Protein AF-0000000085183379 (afdb_homodimer)

Radius of gyration: 26.28 Å; Cα contacts (8 Å, |Δi|>4): 1188; chains: 2; bounding box: 40×80×62 Å

Organism: NCBI:txid2984134

Solvent-accessible surface area (backbone atoms only — not comparable to full-atom values): 27977 Å² total; per-residue (Å²): 137,41,28,35,39,31,28,32,46,59,47,86,35,94,83,37,67,43,50,44,66,39,73,43,46,23,48,77,65,50,69,41,30,32,38,54,39,21,49,54,31,56,70,62,34,71,84,60,74,43,67,34,37,28,28,61,39,68,70,57,45,53,55,41,46,68,79,66,46,47,71,40,80,39,64,81,78,45,86,47,58,66,40,38,42,31,48,35,46,56,72,69,68,59,89,46,62,31,40,27,43,45,43,28,45,36,42,44,53,57,35,64,55,56,42,47,28,54,52,50,44,70,74,32,84,78,42,36,30,22,30,41,27,30,72,26,29,16,47,57,47,52,48,40,53,53,27,46,65,70,74,40,75,67,52,38,17,36,42,57,30,64,90,31,32,51,40,46,71,31,50,42,78,37,60,37,64,93,69,88,60,54,56,82,33,79,47,91,34,23,41,48,50,86,40,38,31,26,32,50,68,49,40,61,49,52,71,75,51,77,87,37,72,65,20,66,44,50,70,38,77,71,42,43,41,48,35,69,72,44,48,36,30,51,37,80,49,78,64,85,86,58,70,69,62,66,61,71,45,80,78,35,51,65,55,51,31,51,48,25,42,73,69,63,35,103,135,43,27,35,39,31,28,32,47,58,47,88,34,95,82,37,66,43,51,44,64,38,73,43,44,22,47,76,66,49,69,42,30,32,40,54,40,21,49,54,32,57,70,62,32,70,84,58,73,43,66,32,38,27,27,60,39,66,70,58,45,53,55,42,46,69,76,66,46,47,72,39,80,40,67,82,77,46,87,45,58,66,39,38,42,32,47,36,46,57,72,68,68,59,89,47,63,30,40,29,42,46,44,28,44,35,44,44,53,56,34,65,56,55,42,48,28,54,53,50,45,70,74,31,84,78,43,37,31,23,30,40,28,31,71,26,30,16,47,54,49,52,48,40,53,52,27,46,65,71,76,41,74,67,52,37,18,37,40,56,31,62,91,32,33,51,40,47,71,31,50,42,79,36,62,37,64,92,69,89,60,53,56,82,35,77,47,90,35,23,39,48,50,86,40,40,31,24,32,50,70,50,41,62,49,51,72,76,50,76,88,38,72,65,18,65,43,49,70,38,78,70,41,44,42,49,35,69,72,44,49,35,29,50,38,81,49,76,64,85,88,57,71,70,62,66,61,72,47,79,80,35,50,65,55,52,30,50,48,24,42,72,70,64,35,104

Foldseek 3Di:
DAEEEEEEDEQDDPFDGNQQQDWFAFLVRDTDGLQVLLQVQQVPAPPHDAYAYEYQDVVNVVRCVVVPHHYDYDDPPQPDQLSRQLRSCVRVVDAGQKYKYRYSQWSQDHNVQVVLQVVLCVVPVQAFKEFEKEFAALQLLVVQVVQVVVPHQPAKKWDADPQQWTDDIASHFDDDDPDHGDRGHTDPIIGTDPMMMGGSVSSNCLVVDDQDPVCVVRVHSCVSCVVVVGTYHYGYDDCVPADIDGDDHPVCSVVVNVSSNVVVHD/DAEEEEEEDEQDDPFDGNQQQDWFAFQVRDTDGLQVLLQVQQVPAPPHDAYAYEYQDVVNVVRCVVVPHHYDYDDPPQPDQLSRQLRSCVSVVDAGQKYKYRYSQWSQDHNVQVVLQVVLCVVPVQAFKEFEKEFAALQLLVVQVVQVVVPHQPAKKWDADPQQWTDDIASHFDDDDVDHGDRGHTDPIIGTDPMMMGGSVSSNCLVVDDQDPVCVVRVHSCVSCVVVVGTYHYGYDDCVPADIDGDDHPVCSVVVNVSSNVVVHD

InterPro domains:
  IPR003329 Acylneuraminate cytidylyltransferase [PF02348] (5-229)
  IPR004528 3-deoxy-D-manno-octulosonate cytidylyltransferase [cd02517] (2-259)
  IPR029044 Nucleotide-diphospho-sugar transferases [G3DSA:3.90.550.10] (1-261)
  IPR029044 Nucleotide-diphospho-sugar transferases [SSF53448] (3-260)

Secondary structure (DSSP, 8-state):
--EEEEEEE-S--SSSTTGGG-EEE-TTS-EEEHHHHHHHHHHT-TT-SEEEEEES-HHHHHHHHHTT-EEEE--TT--SHHHHHHHHHHHH-PPPSEEEEE-TT-TT--HHHHHHHHHHHHH-TT-SEEEEEEEEEHHHHHHHHHHHHTT-----EEEE-GGGBEEEEESS--S---S---TTSEEEEEEE-SEEEE-HHHHHHGGGSPPPHHHHHHT-TTHHHHHTT--EEEEE---TT-------STTHHHHHHHHHHHTT--/--EEEEEEE-S--SSSTTGGG-EEE-TTS-EEEHHHHHHHHHHT-TT-SEEEEEES-HHHHHHHHHTT-EEEE--TT--SHHHHHHHHHHHH----SEEEEE-TT-TT--HHHHHHHHHHHHH-TT-SEEEEEEEEEHHHHHHHHHHHHTT-----EEEE-GGGBEEEEESS--S---S---TTSEEEEEEE-SEEEE-HHHHHHGGGSPPPHHHHHHT-TTHHHHHTT--EEEEEE--TT-------STTHHHHHHHHHHHTT--

Sequence (532 aa):
MSVLIVIPARYASTRYPGKPLVALTGADGRARTLIQRSWEAAMQVSGVDRVVVSTDDDRIRSVAEGFGAEVVMTSEACRNGTERCAEAHEVLGVRYDIVVNLQGDAPLTPHWFVESLIAGLLADPEADIATPVLRCDGRALKGFIEDRRHGRVGGTTAVFGKGNRALYFSKEVIPFTGRQYSDDEPTPVFHHVGVYAYRPAALAAYPGWPTGPLEALEGLEQLRFLEQGRPVLCVEVEARGRHFWELNNPEDVPRIEAMLRHMNMNMSVLIVIPARYASTRYPGKPLVALTGADGRARTLIQRSWEAAMQVSGVDRVVVSTDDDRIRSVAEGFGAEVVMTSEACRNGTERCAEAHEVLGVRYDIVVNLQGDAPLTPHWFVESLIAGLLADPEADIATPVLRCDGRALKGFIEDRRHGRVGGTTAVFGKGNRALYFSKEVIPFTGRQYSDDEPTPVFHHVGVYAYRPAALAAYPGWPTGPLEALEGLEQLRFLEQGRPVLCVEVEARGRHFWELNNPEDVPRIEAMLRHMNMN

pLDDT: mean 96.38, std 3.48, range [75.69, 98.94]

Structure (mmCIF, N/CA/C/O backbone):
data_AF-0000000085183379-model_v1
#
loop_
_entity.id
_entity.type
_entity.pdbx_description
1 polymer '3-deoxy-manno-octulosonate cytidylyltransferase'
#
loop_
_atom_site.group_PDB
_atom_site.id
_atom_site.type_symbol
_atom_site.label_atom_id
_atom_site.label_alt_id
_atom_site.label_comp_id
_atom_site.label_asym_id
_atom_site.label_entity_id
_atom_site.label_seq_id
_atom_site.pdbx_PDB_ins_code
_atom_site.Cartn_x
_atom_site.Cartn_y
_atom_site.Cartn_z
_atom_site.occupancy
_atom_site.B_iso_or_equiv
_atom_site.auth_seq_id
_atom_site.auth_comp_id
_atom_site.auth_asym_id
_atom_site.auth_atom_id
_atom_site.pdbx_PDB_model_num
ATOM 1 N N . MET A 1 1 ? 9.852 -32.125 6.879 1 88.62 1 MET A N 1
ATOM 2 C CA . MET A 1 1 ? 8.945 -31.062 6.438 1 88.62 1 MET A CA 1
ATOM 3 C C . MET A 1 1 ? 8.117 -31.516 5.242 1 88.62 1 MET A C 1
ATOM 5 O O . MET A 1 1 ? 8.656 -32.094 4.293 1 88.62 1 MET A O 1
ATOM 9 N N . SER A 1 2 ? 6.824 -31.484 5.348 1 97.44 2 SER A N 1
ATOM 10 C CA . SER A 1 2 ? 5.957 -31.969 4.277 1 97.44 2 SER A CA 1
ATOM 11 C C . SER A 1 2 ? 5.332 -30.812 3.5 1 97.44 2 SER A C 1
ATOM 13 O O . SER A 1 2 ? 4.855 -29.844 4.094 1 97.44 2 SER A O 1
ATOM 15 N N . VAL A 1 3 ? 5.367 -30.969 2.168 1 98.62 3 VAL A N 1
ATOM 16 C CA . VAL A 1 3 ? 4.891 -29.891 1.308 1 98.62 3 VAL A CA 1
ATOM 17 C C . VAL A 1 3 ? 3.871 -30.438 0.309 1 98.62 3 VAL A C 1
ATOM 19 O O . VAL A 1 3 ? 4.105 -31.469 -0.321 1 98.62 3 VAL A O 1
ATOM 22 N N . LEU A 1 4 ? 2.723 -29.781 0.194 1 98.88 4 LEU A N 1
ATOM 23 C CA . LEU A 1 4 ? 1.688 -30.062 -0.796 1 98.88 4 LEU A CA 1
ATOM 24 C C . LEU A 1 4 ? 1.599 -28.922 -1.817 1 98.88 4 LEU A C 1
ATOM 26 O O . LEU A 1 4 ? 1.554 -27.75 -1.446 1 98.88 4 LEU A O 1
ATOM 30 N N . ILE A 1 5 ? 1.636 -29.219 -3.094 1 98.88 5 ILE A N 1
ATOM 31 C CA . ILE A 1 5 ? 1.282 -28.25 -4.121 1 98.88 5 ILE A CA 1
ATOM 32 C C . ILE A 1 5 ? -0.132 -28.531 -4.629 1 98.88 5 ILE A C 1
ATOM 34 O O . ILE A 1 5 ? -0.459 -29.656 -4.988 1 98.88 5 ILE A O 1
ATOM 38 N N . VAL A 1 6 ? -0.928 -27.562 -4.574 1 98.94 6 VAL A N 1
ATOM 39 C CA . VAL A 1 6 ? -2.268 -27.625 -5.152 1 98.94 6 VAL A CA 1
ATOM 40 C C . VAL A 1 6 ? -2.346 -26.703 -6.375 1 98.94 6 VAL A C 1
ATOM 42 O O . VAL A 1 6 ? -1.893 -25.562 -6.332 1 98.94 6 VAL A O 1
ATOM 45 N N . ILE A 1 7 ? -2.887 -27.219 -7.473 1 98.88 7 ILE A N 1
ATOM 46 C CA . ILE A 1 7 ? -3.145 -26.469 -8.695 1 98.88 7 ILE A CA 1
ATOM 47 C C . ILE A 1 7 ? -4.648 -26.312 -8.906 1 98.88 7 ILE A C 1
ATOM 49 O O . ILE A 1 7 ? -5.301 -27.203 -9.445 1 98.88 7 ILE A O 1
ATOM 53 N N . PRO A 1 8 ? -5.16 -25.156 -8.531 1 98.5 8 PRO A N 1
ATOM 54 C CA . PRO A 1 8 ? -6.609 -24.984 -8.664 1 98.5 8 PRO A CA 1
ATOM 55 C C . PRO A 1 8 ? -7.035 -24.688 -10.102 1 98.5 8 PRO A C 1
ATOM 57 O O . PRO A 1 8 ? -6.324 -24 -10.828 1 98.5 8 PRO A O 1
ATOM 60 N N . ALA A 1 9 ? -8.141 -25.281 -10.461 1 97.19 9 ALA A N 1
ATOM 61 C CA . ALA A 1 9 ? -8.711 -25.078 -11.789 1 97.19 9 ALA A CA 1
ATOM 62 C C . ALA A 1 9 ? -10.234 -25.094 -11.742 1 97.19 9 ALA A C 1
ATOM 64 O O . ALA A 1 9 ? -10.828 -25.906 -11.031 1 97.19 9 ALA A O 1
ATOM 65 N N . ARG A 1 10 ? -10.797 -24.234 -12.359 1 95.25 10 ARG A N 1
ATOM 66 C CA . ARG A 1 10 ? -12.25 -24.219 -12.477 1 95.25 10 ARG A CA 1
ATOM 67 C C . ARG A 1 10 ? -12.688 -24.047 -13.93 1 95.25 10 ARG A C 1
ATOM 69 O O . ARG A 1 10 ? -11.969 -23.438 -14.727 1 95.25 10 ARG A O 1
ATOM 76 N N . TYR A 1 11 ? -13.805 -24.562 -14.219 1 92.56 11 TYR A N 1
ATOM 77 C CA . TYR A 1 11 ? -14.289 -24.547 -15.594 1 92.56 11 TYR A CA 1
ATOM 78 C C . TYR A 1 11 ? -15.023 -23.25 -15.898 1 92.56 11 TYR A C 1
ATOM 80 O O . TYR A 1 11 ? -14.883 -22.688 -16.984 1 92.56 11 TYR A O 1
ATOM 88 N N . ALA A 1 12 ? -15.703 -22.797 -14.789 1 84 12 ALA A N 1
ATOM 89 C CA . ALA A 1 12 ? -16.562 -21.625 -14.961 1 84 12 ALA A CA 1
ATOM 90 C C . ALA A 1 12 ? -15.75 -20.328 -14.891 1 84 12 ALA A C 1
ATOM 92 O O . ALA A 1 12 ? -14.961 -20.141 -13.961 1 84 12 ALA A O 1
ATOM 93 N N . SER A 1 13 ? -15.398 -19.734 -16.125 1 79.81 13 SER A N 1
ATOM 94 C CA . SER A 1 13 ? -14.812 -18.406 -16.25 1 79.81 13 SER A CA 1
ATOM 95 C C . SER A 1 13 ? -15.578 -17.562 -17.25 1 79.81 13 SER A C 1
ATOM 97 O O . SER A 1 13 ? -15.789 -17.969 -18.391 1 79.81 13 SER A O 1
ATOM 99 N N . THR A 1 14 ? -16.062 -16.516 -16.719 1 78.19 14 THR A N 1
ATOM 100 C CA . THR A 1 14 ? -16.906 -15.688 -17.578 1 78.19 14 THR A CA 1
ATOM 101 C C . THR A 1 14 ? -16.156 -15.234 -18.812 1 78.19 14 THR A C 1
ATOM 103 O O . THR A 1 14 ? -16.672 -15.289 -19.922 1 78.19 14 THR A O 1
ATOM 106 N N . ARG A 1 15 ? -14.883 -14.914 -18.688 1 76.19 15 ARG A N 1
ATOM 107 C CA . ARG A 1 15 ? -14.117 -14.328 -19.781 1 76.19 15 ARG A CA 1
ATOM 108 C C . ARG A 1 15 ? -13.508 -15.414 -20.656 1 76.19 15 ARG A C 1
ATOM 110 O O . ARG A 1 15 ? -13.188 -15.172 -21.828 1 76.19 15 ARG A O 1
ATOM 117 N N . TYR A 1 16 ? -13.297 -16.578 -20.141 1 87.25 16 TYR A N 1
ATOM 118 C CA . TYR A 1 16 ? -12.586 -17.641 -20.844 1 87.25 16 TYR A CA 1
ATOM 119 C C . TYR A 1 16 ? -13.039 -19 -20.375 1 87.25 16 TYR A C 1
ATOM 121 O O . TYR A 1 16 ? -12.266 -19.75 -19.766 1 87.25 16 TYR A O 1
ATOM 129 N N . PRO A 1 17 ? -14.305 -19.375 -20.766 1 86.56 17 PRO A N 1
ATOM 130 C CA . PRO A 1 17 ? -14.797 -20.672 -20.312 1 86.56 17 PRO A CA 1
ATOM 131 C C . PRO A 1 17 ? -13.922 -21.844 -20.781 1 86.56 17 PRO A C 1
ATOM 133 O O . PRO A 1 17 ? -13.492 -21.875 -21.938 1 86.56 17 PRO A O 1
ATOM 136 N N . GLY A 1 18 ? -13.586 -22.719 -19.844 1 93.25 18 GLY A N 1
ATOM 137 C CA . GLY A 1 18 ? -12.766 -23.875 -20.156 1 93.25 18 GLY A CA 1
ATOM 138 C C . GLY A 1 18 ? -11.297 -23.547 -20.297 1 93.25 18 GLY A C 1
ATOM 139 O O . GLY A 1 18 ? -10.547 -24.312 -20.922 1 93.25 18 GLY A O 1
ATOM 140 N N . LYS A 1 19 ? -10.883 -22.453 -19.719 1 95.25 19 LYS A N 1
ATOM 141 C CA . LYS A 1 19 ? -9.523 -21.922 -19.812 1 95.25 19 LYS A CA 1
ATOM 142 C C . LYS A 1 19 ? -8.5 -23 -19.484 1 95.25 19 LYS A C 1
ATOM 144 O O . LYS A 1 19 ? -7.508 -23.172 -20.203 1 95.25 19 LYS A O 1
ATOM 149 N N . PRO A 1 20 ? -8.688 -23.844 -18.484 1 97.12 20 PRO A N 1
ATOM 150 C CA . PRO A 1 20 ? -7.684 -24.844 -18.125 1 97.12 20 PRO A CA 1
ATOM 151 C C . PRO A 1 20 ? -7.473 -25.891 -19.219 1 97.12 20 PRO A C 1
ATOM 153 O O . PRO A 1 20 ? -6.434 -26.547 -19.25 1 97.12 20 PRO A O 1
ATOM 156 N N . LEU A 1 21 ? -8.406 -25.984 -20.125 1 97.62 21 LEU A N 1
ATOM 157 C CA . LEU A 1 21 ? -8.367 -27.031 -21.125 1 97.62 21 LEU A CA 1
ATOM 158 C C . LEU A 1 21 ? -7.852 -26.5 -22.453 1 97.62 21 LEU A C 1
ATOM 160 O O . LEU A 1 21 ? -7.711 -27.25 -23.422 1 97.62 21 LEU A O 1
ATOM 164 N N . VAL A 1 22 ? -7.547 -25.234 -22.484 1 96.5 22 VAL A N 1
ATOM 165 C CA . VAL A 1 22 ? -7.027 -24.609 -23.688 1 96.5 22 VAL A CA 1
ATOM 166 C C . VAL A 1 22 ? -5.676 -25.234 -24.047 1 96.5 22 VAL A C 1
ATOM 168 O O . VAL A 1 22 ? -4.84 -25.453 -23.172 1 96.5 22 VAL A O 1
ATOM 171 N N . ALA A 1 23 ? -5.551 -25.453 -25.312 1 96.69 23 ALA A N 1
ATOM 172 C CA . ALA A 1 23 ? -4.312 -26.062 -25.797 1 96.69 23 ALA A CA 1
ATOM 173 C C . ALA A 1 23 ? -3.246 -25 -26.062 1 96.69 23 ALA A C 1
ATOM 175 O O . ALA A 1 23 ? -3.529 -23.953 -26.656 1 96.69 23 ALA A O 1
ATOM 176 N N . LEU A 1 24 ? -2.062 -25.266 -25.547 1 97.5 24 LEU A N 1
ATOM 177 C CA . LEU A 1 24 ? -0.88 -24.453 -25.797 1 97.5 24 LEU A CA 1
ATOM 178 C C . LEU A 1 24 ? 0.206 -25.266 -26.5 1 97.5 24 LEU A C 1
ATOM 180 O O . LEU A 1 24 ? 0.624 -26.297 -26 1 97.5 24 LEU A O 1
ATOM 184 N N . THR A 1 25 ? 0.721 -24.688 -27.578 1 97.31 25 THR A N 1
ATOM 185 C CA . THR A 1 25 ? 1.744 -25.406 -28.328 1 97.31 25 THR A CA 1
ATOM 186 C C . THR A 1 25 ? 3.137 -25.078 -27.797 1 97.31 25 THR A C 1
ATOM 188 O O . THR A 1 25 ? 3.49 -23.906 -27.641 1 97.31 25 THR A O 1
ATOM 191 N N . GLY A 1 26 ? 3.914 -26.156 -27.562 1 96.12 26 GLY A N 1
ATOM 192 C CA . GLY A 1 26 ? 5.266 -25.984 -27.062 1 96.12 26 GLY A CA 1
ATOM 193 C C . GLY A 1 26 ? 6.301 -25.844 -28.156 1 96.12 26 GLY A C 1
ATOM 194 O O . GLY A 1 26 ? 5.953 -25.719 -29.328 1 96.12 26 GLY A O 1
ATOM 195 N N . ALA A 1 27 ? 7.539 -25.75 -27.719 1 94.75 27 ALA A N 1
ATOM 196 C CA . ALA A 1 27 ? 8.656 -25.578 -28.656 1 94.75 27 ALA A CA 1
ATOM 197 C C . ALA A 1 27 ? 8.773 -26.781 -29.594 1 94.75 27 ALA A C 1
ATOM 199 O O . ALA A 1 27 ? 9.242 -26.641 -30.719 1 94.75 27 ALA A O 1
ATOM 200 N N . ASP A 1 28 ? 8.312 -27.906 -29.156 1 95.12 28 ASP A N 1
ATOM 201 C CA . ASP A 1 28 ? 8.414 -29.125 -29.953 1 95.12 28 ASP A CA 1
ATOM 202 C C . ASP A 1 28 ? 7.227 -29.25 -30.906 1 95.12 28 ASP A C 1
ATOM 204 O O . ASP A 1 28 ? 7.105 -30.25 -31.625 1 95.12 28 ASP A O 1
ATOM 208 N N . GLY A 1 29 ? 6.309 -28.328 -30.781 1 95.31 29 GLY A N 1
ATOM 209 C CA . GLY A 1 29 ? 5.16 -28.344 -31.688 1 95.31 29 GLY A CA 1
ATOM 210 C C . GLY A 1 29 ? 3.98 -29.125 -31.125 1 95.31 29 GLY A C 1
ATOM 211 O O . GLY A 1 29 ? 2.918 -29.172 -31.75 1 95.31 29 GLY A O 1
ATOM 212 N N . ARG A 1 30 ? 4.164 -29.703 -30.047 1 97 30 ARG A N 1
ATOM 213 C CA . ARG A 1 30 ? 3.084 -30.484 -29.453 1 97 30 ARG A CA 1
ATOM 214 C C . ARG A 1 30 ? 2.182 -29.594 -28.594 1 97 30 ARG A C 1
ATOM 216 O O . ARG A 1 30 ? 2.662 -28.719 -27.891 1 97 30 ARG A O 1
ATOM 223 N N . ALA A 1 31 ? 0.951 -29.906 -28.703 1 97 31 ALA A N 1
ATOM 224 C CA . ALA A 1 31 ? -0.047 -29.188 -27.922 1 97 31 ALA A CA 1
ATOM 225 C C . ALA A 1 31 ? -0.319 -29.906 -26.594 1 97 31 ALA A C 1
ATOM 227 O O . ALA A 1 31 ? -0.413 -31.125 -26.562 1 97 31 ALA A O 1
ATOM 228 N N . ARG A 1 32 ? -0.312 -29.219 -25.562 1 97.75 32 ARG A N 1
ATOM 229 C CA . ARG A 1 32 ? -0.723 -29.641 -24.234 1 97.75 32 ARG A CA 1
ATOM 230 C C . ARG A 1 32 ? -1.671 -28.625 -23.594 1 97.75 32 ARG A C 1
ATOM 232 O O . ARG A 1 32 ? -1.58 -27.438 -23.875 1 97.75 32 ARG A O 1
ATOM 239 N N . THR A 1 33 ? -2.541 -29.109 -22.781 1 98.19 33 THR A N 1
ATOM 240 C CA . THR A 1 33 ? -3.498 -28.203 -22.156 1 98.19 33 THR A CA 1
ATOM 241 C C . THR A 1 33 ? -2.801 -27.297 -21.156 1 98.19 33 THR A C 1
ATOM 243 O O . THR A 1 33 ? -1.729 -27.625 -20.641 1 98.19 33 THR A O 1
ATOM 246 N N . LEU A 1 34 ? -3.436 -26.172 -20.891 1 98 34 LEU A N 1
ATOM 247 C CA . LEU A 1 34 ? -2.934 -25.234 -19.906 1 98 34 LEU A CA 1
ATOM 248 C C . LEU A 1 34 ? -2.727 -25.922 -18.562 1 98 34 LEU A C 1
ATOM 250 O O . LEU A 1 34 ? -1.677 -25.766 -17.922 1 98 34 LEU A O 1
ATOM 254 N N . ILE A 1 35 ? -3.678 -26.719 -18.109 1 98.19 35 ILE A N 1
ATOM 255 C CA . ILE A 1 35 ? -3.621 -27.375 -16.812 1 98.19 35 ILE A CA 1
ATOM 256 C C . ILE A 1 35 ? -2.49 -28.406 -16.812 1 98.19 35 ILE A C 1
ATOM 258 O O . ILE A 1 35 ? -1.817 -28.594 -15.789 1 98.19 35 ILE A O 1
ATOM 262 N N . GLN A 1 36 ? -2.264 -29.078 -17.875 1 98.38 36 GLN A N 1
ATOM 263 C CA . GLN A 1 36 ? -1.157 -30.031 -17.969 1 98.38 36 GLN A CA 1
ATOM 264 C C . GLN A 1 36 ? 0.187 -29.312 -17.812 1 98.38 36 GLN A C 1
ATOM 266 O O . GLN A 1 36 ? 1.071 -29.797 -17.109 1 98.38 36 GLN A O 1
ATOM 271 N N . ARG A 1 37 ? 0.313 -28.234 -18.453 1 97.56 37 ARG A N 1
ATOM 272 C CA . ARG A 1 37 ? 1.568 -27.5 -18.391 1 97.56 37 ARG A CA 1
ATOM 273 C C . ARG A 1 37 ? 1.812 -26.969 -16.984 1 97.56 37 ARG A C 1
ATOM 275 O O . ARG A 1 37 ? 2.949 -26.969 -16.5 1 97.56 37 ARG A O 1
ATOM 282 N N . SER A 1 38 ? 0.792 -26.5 -16.344 1 97.75 38 SER A N 1
ATOM 283 C CA . SER A 1 38 ? 0.928 -26.062 -14.961 1 97.75 38 SER A CA 1
ATOM 284 C C . SER A 1 38 ? 1.321 -27.234 -14.055 1 97.75 38 SER A C 1
ATOM 286 O O . SER A 1 38 ? 2.141 -27.062 -13.148 1 97.75 38 SER A O 1
ATOM 288 N N . TRP A 1 39 ? 0.79 -28.375 -14.305 1 98.31 39 TRP A N 1
ATOM 289 C CA . TRP A 1 39 ? 1.139 -29.578 -13.555 1 98.31 39 TRP A CA 1
ATOM 290 C C . TRP A 1 39 ? 2.6 -29.953 -13.789 1 98.31 39 TRP A C 1
ATOM 292 O O . TRP A 1 39 ? 3.318 -30.281 -12.836 1 98.31 39 TRP A O 1
ATOM 302 N N . GLU A 1 40 ? 3.002 -29.891 -15.008 1 97.19 40 GLU A N 1
ATOM 303 C CA . GLU A 1 40 ? 4.391 -30.203 -15.336 1 97.19 40 GLU A CA 1
ATOM 304 C C . GLU A 1 40 ? 5.348 -29.234 -14.641 1 97.19 40 GLU A C 1
ATOM 306 O O . GLU A 1 40 ? 6.418 -29.641 -14.172 1 97.19 40 GLU A O 1
ATOM 311 N N . ALA A 1 41 ? 4.945 -27.969 -14.609 1 96.38 41 ALA A N 1
ATOM 312 C CA . ALA A 1 41 ? 5.734 -26.984 -13.875 1 96.38 41 ALA A CA 1
ATOM 313 C C . ALA A 1 41 ? 5.828 -27.359 -12.398 1 96.38 41 ALA A C 1
ATOM 315 O O . ALA A 1 41 ? 6.91 -27.297 -11.805 1 96.38 41 ALA A O 1
ATOM 316 N N . ALA A 1 42 ? 4.766 -27.797 -11.805 1 98.25 42 ALA A N 1
ATOM 317 C CA . ALA A 1 42 ? 4.727 -28.188 -10.398 1 98.25 42 ALA A CA 1
ATOM 318 C C . ALA A 1 42 ? 5.641 -29.391 -10.141 1 98.25 42 ALA A C 1
ATOM 320 O O . ALA A 1 42 ? 6.316 -29.453 -9.109 1 98.25 42 ALA A O 1
ATOM 321 N N . MET A 1 43 ? 5.672 -30.25 -11.07 1 98.06 43 MET A N 1
ATOM 322 C CA . MET A 1 43 ? 6.418 -31.484 -10.922 1 98.06 43 MET A CA 1
ATOM 323 C C . MET A 1 43 ? 7.922 -31.234 -10.953 1 98.06 43 MET A C 1
ATOM 325 O O . MET A 1 43 ? 8.719 -32.094 -10.57 1 98.06 43 MET A O 1
ATOM 329 N N . GLN A 1 44 ? 8.289 -30.062 -11.406 1 97.38 44 GLN A N 1
ATOM 330 C CA . GLN A 1 44 ? 9.703 -29.703 -11.469 1 97.38 44 GLN A CA 1
ATOM 331 C C . GLN A 1 44 ? 10.195 -29.172 -10.125 1 97.38 44 GLN A C 1
ATOM 333 O O . GLN A 1 44 ? 11.398 -29.031 -9.914 1 97.38 44 GLN A O 1
ATOM 338 N N . VAL A 1 45 ? 9.312 -28.891 -9.211 1 98.25 45 VAL A N 1
ATOM 339 C CA . VAL A 1 45 ? 9.688 -28.297 -7.934 1 98.25 45 VAL A CA 1
ATOM 340 C C . VAL A 1 45 ? 10.289 -29.359 -7.023 1 98.25 45 VAL A C 1
ATOM 342 O O . VAL A 1 45 ? 9.711 -30.422 -6.828 1 98.25 45 VAL A O 1
ATOM 345 N N . SER A 1 46 ? 11.414 -29.062 -6.465 1 97.69 46 SER A N 1
ATOM 346 C CA . SER A 1 46 ? 12.062 -29.984 -5.543 1 97.69 46 SER A CA 1
ATOM 347 C C . SER A 1 46 ? 11.5 -29.844 -4.133 1 97.69 46 SER A C 1
ATOM 349 O O . SER A 1 46 ? 11.047 -28.766 -3.744 1 97.69 46 SER A O 1
ATOM 351 N N . GLY A 1 47 ? 11.531 -30.906 -3.412 1 95.12 47 GLY A N 1
ATOM 352 C CA . GLY A 1 47 ? 11.156 -30.859 -2.008 1 95.12 47 GLY A CA 1
ATOM 353 C C . GLY A 1 47 ? 9.656 -30.891 -1.783 1 95.12 47 GLY A C 1
ATOM 354 O O . GLY A 1 47 ? 9.164 -30.359 -0.782 1 95.12 47 GLY A O 1
ATOM 355 N N . VAL A 1 48 ? 8.961 -31.422 -2.725 1 97.75 48 VAL A N 1
ATOM 356 C CA . VAL A 1 48 ? 7.504 -31.484 -2.65 1 97.75 48 VAL A CA 1
ATOM 357 C C . VAL A 1 48 ? 7.059 -32.938 -2.428 1 97.75 48 VAL A C 1
ATOM 359 O O . VAL A 1 48 ? 7.578 -33.844 -3.062 1 97.75 48 VAL A O 1
ATOM 362 N N . ASP A 1 49 ? 6.141 -33.125 -1.538 1 98.38 49 ASP A N 1
ATOM 363 C CA . ASP A 1 49 ? 5.703 -34.469 -1.163 1 98.38 49 ASP A CA 1
ATOM 364 C C . ASP A 1 49 ? 4.535 -34.938 -2.035 1 98.38 49 ASP A C 1
ATOM 366 O O . ASP A 1 49 ? 4.359 -36.125 -2.266 1 98.38 49 ASP A O 1
ATOM 370 N N . ARG A 1 50 ? 3.766 -34 -2.449 1 98.62 50 ARG A N 1
ATOM 371 C CA . ARG A 1 50 ? 2.555 -34.344 -3.189 1 98.62 50 ARG A CA 1
ATOM 372 C C . ARG A 1 50 ? 2.104 -33.156 -4.066 1 98.62 50 ARG A C 1
ATOM 374 O O . ARG A 1 50 ? 2.209 -32 -3.672 1 98.62 50 ARG A O 1
ATOM 381 N N . VAL A 1 51 ? 1.625 -33.469 -5.281 1 98.81 51 VAL A N 1
ATOM 382 C CA . VAL A 1 51 ? 1.045 -32.469 -6.199 1 98.81 51 VAL A CA 1
ATOM 383 C C . VAL A 1 51 ? -0.362 -32.906 -6.598 1 98.81 51 VAL A C 1
ATOM 385 O O . VAL A 1 51 ? -0.57 -34.062 -7.004 1 98.81 51 VAL A O 1
ATOM 388 N N . VAL A 1 52 ? -1.307 -32 -6.461 1 98.88 52 VAL A N 1
ATOM 389 C CA . VAL A 1 52 ? -2.664 -32.375 -6.859 1 98.88 52 VAL A CA 1
ATOM 390 C C . VAL A 1 52 ? -3.285 -31.234 -7.668 1 98.88 52 VAL A C 1
ATOM 392 O O . VAL A 1 52 ? -2.951 -30.062 -7.465 1 98.88 52 VAL A O 1
ATOM 395 N N . VAL A 1 53 ? -4.148 -31.578 -8.617 1 98.88 53 VAL A N 1
ATOM 396 C CA . VAL A 1 53 ? -5.051 -30.625 -9.273 1 98.88 53 VAL A CA 1
ATOM 397 C C . VAL A 1 53 ? -6.383 -30.578 -8.523 1 98.88 53 VAL A C 1
ATOM 399 O O . VAL A 1 53 ? -6.965 -31.625 -8.211 1 98.88 53 VAL A O 1
ATOM 402 N N . SER A 1 54 ? -6.84 -29.422 -8.164 1 98.88 54 SER A N 1
ATOM 403 C CA . SER A 1 54 ? -8.148 -29.297 -7.543 1 98.88 54 SER A CA 1
ATOM 404 C C . SER A 1 54 ? -9.148 -28.641 -8.492 1 98.88 54 SER A C 1
ATOM 406 O O . SER A 1 54 ? -8.852 -27.625 -9.117 1 98.88 54 SER A O 1
ATOM 408 N N . THR A 1 55 ? -10.359 -29.219 -8.602 1 98.56 55 THR A N 1
ATOM 409 C CA . THR A 1 55 ? -11.344 -28.719 -9.555 1 98.56 55 THR A CA 1
ATOM 410 C C . THR A 1 55 ? -12.758 -29.109 -9.125 1 98.56 55 THR A C 1
ATOM 412 O O . THR A 1 55 ? -12.938 -29.906 -8.219 1 98.56 55 THR A O 1
ATOM 415 N N . ASP A 1 56 ? -13.711 -28.422 -9.688 1 97.75 56 ASP A N 1
ATOM 416 C CA . ASP A 1 56 ? -15.117 -28.734 -9.469 1 97.75 56 ASP A CA 1
ATOM 417 C C . ASP A 1 56 ? -15.727 -29.375 -10.711 1 97.75 56 ASP A C 1
ATOM 419 O O . ASP A 1 56 ? -16.938 -29.594 -10.773 1 97.75 56 ASP A O 1
ATOM 423 N N . ASP A 1 57 ? -14.945 -29.672 -11.664 1 98.06 57 ASP A N 1
ATOM 424 C CA . ASP A 1 57 ? -15.484 -30.016 -12.977 1 98.06 57 ASP A CA 1
ATOM 425 C C . ASP A 1 57 ? -14.938 -31.359 -13.461 1 98.06 57 ASP A C 1
ATOM 427 O O . ASP A 1 57 ? -13.719 -31.562 -13.5 1 98.06 57 ASP A O 1
ATOM 431 N N . ASP A 1 58 ? -15.797 -32.156 -14.016 1 98.06 58 ASP A N 1
ATOM 432 C CA . ASP A 1 58 ? -15.43 -33.531 -14.422 1 98.06 58 ASP A CA 1
ATOM 433 C C . ASP A 1 58 ? -14.602 -33.5 -15.703 1 98.06 58 ASP A C 1
ATOM 435 O O . ASP A 1 58 ? -13.766 -34.375 -15.914 1 98.06 58 ASP A O 1
ATOM 439 N N . ARG A 1 59 ? -14.844 -32.531 -16.547 1 97.94 59 ARG A N 1
ATOM 440 C CA . ARG A 1 59 ? -14.055 -32.469 -17.781 1 97.94 59 ARG A CA 1
ATOM 441 C C . ARG A 1 59 ? -12.586 -32.188 -17.469 1 97.94 59 ARG A C 1
ATOM 443 O O . ARG A 1 59 ? -11.703 -32.812 -18.062 1 97.94 59 ARG A O 1
ATOM 450 N N . ILE A 1 60 ? -12.344 -31.344 -16.516 1 98.19 60 ILE A N 1
ATOM 451 C CA . ILE A 1 60 ? -10.977 -31.047 -16.094 1 98.19 60 ILE A CA 1
ATOM 452 C C . ILE A 1 60 ? -10.375 -32.25 -15.391 1 98.19 60 ILE A C 1
ATOM 454 O O . ILE A 1 60 ? -9.219 -32.625 -15.641 1 98.19 60 ILE A O 1
ATOM 458 N N . ARG A 1 61 ? -11.156 -32.875 -14.523 1 98.62 61 ARG A N 1
ATOM 459 C CA . ARG A 1 61 ? -10.703 -34.094 -13.844 1 98.62 61 ARG A CA 1
ATOM 460 C C . ARG A 1 61 ? -10.242 -35.156 -14.844 1 98.62 61 ARG A C 1
ATOM 462 O O . ARG A 1 61 ? -9.141 -35.688 -14.727 1 98.62 61 ARG A O 1
ATOM 469 N N . SER A 1 62 ? -11.062 -35.375 -15.82 1 98.69 62 SER A N 1
ATOM 470 C CA . SER A 1 62 ? -10.773 -36.406 -16.812 1 98.69 62 SER A CA 1
ATOM 471 C C . SER A 1 62 ? -9.469 -36.094 -17.547 1 98.69 62 SER A C 1
ATOM 473 O O . SER A 1 62 ? -8.617 -37 -17.688 1 98.69 62 SER A O 1
ATOM 475 N N . VAL A 1 63 ? -9.328 -34.906 -17.984 1 98.38 63 VAL A N 1
ATOM 476 C CA . VAL A 1 63 ? -8.133 -34.5 -18.703 1 98.38 63 VAL A CA 1
ATOM 477 C C . VAL A 1 63 ? -6.914 -34.594 -17.781 1 98.38 63 VAL A C 1
ATOM 479 O O . VAL A 1 63 ? -5.875 -35.125 -18.188 1 98.38 63 VAL A O 1
ATOM 482 N N . ALA A 1 64 ? -6.992 -34.125 -16.578 1 98.75 64 ALA A N 1
ATOM 483 C CA . ALA A 1 64 ? -5.875 -34.125 -15.633 1 98.75 64 ALA A CA 1
ATOM 484 C C . ALA A 1 64 ? -5.441 -35.531 -15.297 1 98.75 64 ALA A C 1
ATOM 486 O O . ALA A 1 64 ? -4.25 -35.875 -15.328 1 98.75 64 ALA A O 1
ATOM 487 N N . GLU A 1 65 ? -6.406 -36.375 -14.992 1 98.75 65 GLU A N 1
ATOM 488 C CA . GLU A 1 65 ? -6.082 -37.781 -14.719 1 98.75 65 GLU A CA 1
ATOM 489 C C . GLU A 1 65 ? -5.457 -38.438 -15.938 1 98.75 65 GLU A C 1
ATOM 491 O O . GLU A 1 65 ? -4.621 -39.344 -15.797 1 98.75 65 GLU A O 1
ATOM 496 N N . GLY A 1 66 ? -5.836 -37.969 -17.062 1 98.62 66 GLY A N 1
ATOM 497 C CA . GLY A 1 66 ? -5.332 -38.531 -18.312 1 98.62 66 GLY A CA 1
ATOM 498 C C . GLY A 1 66 ? -3.83 -38.375 -18.469 1 98.62 66 GLY A C 1
ATOM 499 O O . GLY A 1 66 ? -3.176 -39.188 -19.109 1 98.62 66 GLY A O 1
ATOM 500 N N . PHE A 1 67 ? -3.297 -37.281 -17.969 1 97.75 67 PHE A N 1
ATOM 501 C CA . PHE A 1 67 ? -1.855 -37.094 -18.094 1 97.75 67 PHE A CA 1
ATOM 502 C C . PHE A 1 67 ? -1.155 -37.5 -16.781 1 97.75 67 PHE A C 1
ATOM 504 O O . PHE A 1 67 ? 0.021 -37.156 -16.594 1 97.75 67 PHE A O 1
ATOM 511 N N . GLY A 1 68 ? -1.896 -38.062 -15.805 1 98.38 68 GLY A N 1
ATOM 512 C CA . GLY A 1 68 ? -1.267 -38.688 -14.656 1 98.38 68 GLY A CA 1
ATOM 513 C C . GLY A 1 68 ? -1.379 -37.844 -13.391 1 98.38 68 GLY A C 1
ATOM 514 O O . GLY A 1 68 ? -0.827 -38.219 -12.352 1 98.38 68 GLY A O 1
ATOM 515 N N . ALA A 1 69 ? -2.08 -36.812 -13.406 1 98.75 69 ALA A N 1
ATOM 516 C CA . ALA A 1 69 ? -2.207 -35.969 -12.219 1 98.75 69 ALA A CA 1
ATOM 517 C C . ALA A 1 69 ? -3.193 -36.562 -11.227 1 98.75 69 ALA A C 1
ATOM 519 O O . ALA A 1 69 ? -4.184 -37.188 -11.617 1 98.75 69 ALA A O 1
ATOM 520 N N . GLU A 1 70 ? -2.836 -36.469 -9.977 1 98.81 70 GLU A N 1
ATOM 521 C CA . GLU A 1 70 ? -3.842 -36.719 -8.945 1 98.81 70 GLU A CA 1
ATOM 522 C C . GLU A 1 70 ? -4.824 -35.562 -8.859 1 98.81 70 GLU A C 1
ATOM 524 O O . GLU A 1 70 ? -4.426 -34.375 -8.922 1 98.81 70 GLU A O 1
ATOM 529 N N . VAL A 1 71 ? -6.16 -35.906 -8.766 1 98.88 71 VAL A N 1
ATOM 530 C CA . VAL A 1 71 ? -7.18 -34.844 -8.766 1 98.88 71 VAL A CA 1
ATOM 531 C C . VAL A 1 71 ? -7.973 -34.906 -7.465 1 98.88 71 VAL A C 1
ATOM 533 O O . VAL A 1 71 ? -8.297 -35.969 -6.973 1 98.88 71 VAL A O 1
ATOM 536 N N . VAL A 1 72 ? -8.18 -33.812 -6.863 1 98.81 72 VAL A N 1
ATOM 537 C CA . VAL A 1 72 ? -9.086 -33.625 -5.727 1 98.81 72 VAL A CA 1
ATOM 538 C C . VAL A 1 72 ? -10.297 -32.781 -6.152 1 98.81 72 VAL A C 1
ATOM 540 O O . VAL A 1 72 ? -10.148 -31.641 -6.582 1 98.81 72 VAL A O 1
ATOM 543 N N . MET A 1 73 ? -11.461 -33.375 -6.047 1 98.75 73 MET A N 1
ATOM 544 C CA . MET A 1 73 ? -12.672 -32.625 -6.363 1 98.75 73 MET A CA 1
ATOM 545 C C . MET A 1 73 ? -13.031 -31.672 -5.234 1 98.75 73 MET A C 1
ATOM 547 O O . MET A 1 73 ? -12.93 -32.031 -4.059 1 98.75 73 MET A O 1
ATOM 551 N N . THR A 1 74 ? -13.367 -30.453 -5.598 1 98.5 74 THR A N 1
ATOM 552 C CA . THR A 1 74 ? -13.75 -29.406 -4.645 1 98.5 74 THR A CA 1
ATOM 553 C C . THR A 1 74 ? -15.055 -28.75 -5.059 1 98.5 74 THR A C 1
ATOM 555 O O . THR A 1 74 ? -15.562 -29 -6.156 1 98.5 74 THR A O 1
ATOM 558 N N . SER A 1 75 ? -15.539 -27.922 -4.176 1 97.44 75 SER A N 1
ATOM 559 C CA . SER A 1 75 ? -16.859 -27.328 -4.328 1 97.44 75 SER A CA 1
ATOM 560 C C . SER A 1 75 ? -16.859 -26.219 -5.367 1 97.44 75 SER A C 1
ATOM 562 O O . SER A 1 75 ? -15.867 -25.484 -5.5 1 97.44 75 SER A O 1
ATOM 564 N N . GLU A 1 76 ? -17.969 -26.062 -6.086 1 95.81 76 GLU A N 1
ATOM 565 C CA . GLU A 1 76 ? -18.172 -24.922 -6.988 1 95.81 76 GLU A CA 1
ATOM 566 C C . GLU A 1 76 ? -18.281 -23.609 -6.215 1 95.81 76 GLU A C 1
ATOM 568 O O . GLU A 1 76 ? -18.188 -22.531 -6.801 1 95.81 76 GLU A O 1
ATOM 573 N N . ALA A 1 77 ? -18.406 -23.75 -4.945 1 95.62 77 ALA A N 1
ATOM 574 C CA . ALA A 1 77 ? -18.641 -22.578 -4.109 1 95.62 77 ALA A CA 1
ATOM 575 C C . ALA A 1 77 ? -17.344 -21.828 -3.83 1 95.62 77 ALA A C 1
ATOM 577 O O . ALA A 1 77 ? -17.359 -20.688 -3.357 1 95.62 77 ALA A O 1
ATOM 578 N N . CYS A 1 78 ? -16.172 -22.5 -4.094 1 96.69 78 CYS A N 1
ATOM 579 C CA . CYS A 1 78 ? -14.891 -21.812 -3.879 1 96.69 78 CYS A CA 1
ATOM 580 C C . CYS A 1 78 ? -14.812 -20.531 -4.715 1 96.69 78 CYS A C 1
ATOM 582 O O . CYS A 1 78 ? -14.914 -20.594 -5.941 1 96.69 78 CYS A O 1
ATOM 584 N N . ARG A 1 79 ? -14.586 -19.422 -4.109 1 94.69 79 ARG A N 1
ATOM 585 C CA . ARG A 1 79 ? -14.656 -18.125 -4.766 1 94.69 79 ARG A CA 1
ATOM 586 C C . ARG A 1 79 ? -13.383 -17.828 -5.547 1 94.69 79 ARG A C 1
ATOM 588 O O . ARG A 1 79 ? -13.383 -17 -6.453 1 94.69 79 ARG A O 1
ATOM 595 N N . ASN A 1 80 ? -12.273 -18.438 -5.18 1 95.88 80 ASN A N 1
ATOM 596 C CA . ASN A 1 80 ? -10.984 -18.234 -5.844 1 95.88 80 ASN A CA 1
ATOM 597 C C . ASN A 1 80 ? -10.039 -19.406 -5.598 1 95.88 80 ASN A C 1
ATOM 599 O O . ASN A 1 80 ? -10.43 -20.406 -4.98 1 95.88 80 ASN A O 1
ATOM 603 N N . GLY A 1 81 ? -8.859 -19.297 -6.105 1 96.75 81 GLY A N 1
ATOM 604 C CA . GLY A 1 81 ? -7.895 -20.375 -6.023 1 96.75 81 GLY A CA 1
ATOM 605 C C . GLY A 1 81 ? -7.461 -20.672 -4.602 1 96.75 81 GLY A C 1
ATOM 606 O O . GLY A 1 81 ? -7.234 -21.844 -4.254 1 96.75 81 GLY A O 1
ATOM 607 N N . THR A 1 82 ? -7.328 -19.672 -3.746 1 98.5 82 THR A N 1
ATOM 608 C CA . THR A 1 82 ? -6.914 -19.875 -2.363 1 98.5 82 THR A CA 1
ATOM 609 C C . THR A 1 82 ? -7.961 -20.688 -1.596 1 98.5 82 THR A C 1
ATOM 611 O O . THR A 1 82 ? -7.625 -21.609 -0.87 1 98.5 82 THR A O 1
ATOM 614 N N . GLU A 1 83 ? -9.234 -20.344 -1.777 1 98.44 83 GLU A N 1
ATOM 615 C CA . GLU A 1 83 ? -10.297 -21.109 -1.135 1 98.44 83 GLU A CA 1
ATOM 616 C C . GLU A 1 83 ? -10.312 -22.547 -1.63 1 98.44 83 GLU A C 1
ATOM 618 O O . GLU A 1 83 ? -10.555 -23.469 -0.851 1 98.44 83 GLU A O 1
ATOM 623 N N . ARG A 1 84 ? -10.086 -22.75 -2.891 1 98.25 84 ARG A N 1
ATOM 624 C CA . ARG A 1 84 ? -10.07 -24.094 -3.447 1 98.25 84 ARG A CA 1
ATOM 625 C C . ARG A 1 84 ? -8.898 -24.906 -2.895 1 98.25 84 ARG A C 1
ATOM 627 O O . ARG A 1 84 ? -9.023 -26.094 -2.648 1 98.25 84 ARG A O 1
ATOM 634 N N . CYS A 1 85 ? -7.75 -24.25 -2.719 1 98.75 85 CYS A N 1
ATOM 635 C CA . CYS A 1 85 ? -6.609 -24.906 -2.082 1 98.75 85 CYS A CA 1
ATOM 636 C C . CYS A 1 85 ? -6.945 -25.312 -0.652 1 98.75 85 CYS A C 1
ATOM 638 O O . CYS A 1 85 ? -6.566 -26.391 -0.207 1 98.75 85 CYS A O 1
ATOM 640 N N . ALA A 1 86 ? -7.605 -24.422 0.082 1 98.75 86 ALA A N 1
ATOM 641 C CA . ALA A 1 86 ? -8.008 -24.719 1.451 1 98.75 86 ALA A CA 1
ATOM 642 C C . ALA A 1 86 ? -8.914 -25.953 1.494 1 98.75 86 ALA A C 1
ATOM 644 O O . ALA A 1 86 ? -8.688 -26.875 2.295 1 98.75 86 ALA A O 1
ATOM 645 N N . GLU A 1 87 ? -9.891 -25.969 0.627 1 98.69 87 GLU A N 1
ATOM 646 C CA . GLU A 1 87 ? -10.812 -27.094 0.6 1 98.69 87 GLU A CA 1
ATOM 647 C C . GLU A 1 87 ? -10.109 -28.375 0.17 1 98.69 87 GLU A C 1
ATOM 649 O O . GLU A 1 87 ? -10.367 -29.453 0.72 1 98.69 87 GLU A O 1
ATOM 654 N N . ALA A 1 88 ? -9.25 -28.25 -0.855 1 98.81 88 ALA A N 1
ATOM 655 C CA . ALA A 1 88 ? -8.484 -29.422 -1.292 1 98.81 88 ALA A CA 1
ATOM 656 C C . ALA A 1 88 ? -7.684 -30.016 -0.138 1 98.81 88 ALA A C 1
ATOM 658 O O . ALA A 1 88 ? -7.656 -31.234 0.043 1 98.81 88 ALA A O 1
ATOM 659 N N . HIS A 1 89 ? -7.035 -29.125 0.621 1 98.75 89 HIS A N 1
ATOM 660 C CA . HIS A 1 89 ? -6.262 -29.578 1.775 1 98.75 89 HIS A CA 1
ATOM 661 C C . HIS A 1 89 ? -7.148 -30.266 2.799 1 98.75 89 HIS A C 1
ATOM 663 O O . HIS A 1 89 ? -6.762 -31.297 3.367 1 98.75 89 HIS A O 1
ATOM 669 N N . GLU A 1 90 ? -8.281 -29.75 3.021 1 98.25 90 GLU A N 1
ATOM 670 C CA . GLU A 1 90 ? -9.242 -30.344 3.949 1 98.25 90 GLU A CA 1
ATOM 671 C C . GLU A 1 90 ? -9.695 -31.719 3.463 1 98.25 90 GLU A C 1
ATOM 673 O O . GLU A 1 90 ? -9.75 -32.656 4.246 1 98.25 90 GLU A O 1
ATOM 678 N N . VAL A 1 91 ? -10.039 -31.859 2.227 1 98.31 91 VAL A N 1
ATOM 679 C CA . VAL A 1 91 ? -10.531 -33.094 1.623 1 98.31 91 VAL A CA 1
ATOM 680 C C . VAL A 1 91 ? -9.469 -34.188 1.728 1 98.31 91 VAL A C 1
ATOM 682 O O . VAL A 1 91 ? -9.781 -35.344 2 1 98.31 91 VAL A O 1
ATOM 685 N N . LEU A 1 92 ? -8.234 -33.781 1.441 1 98 92 LEU A N 1
ATOM 686 C CA . LEU A 1 92 ? -7.141 -34.75 1.506 1 98 92 LEU A CA 1
ATOM 687 C C . LEU A 1 92 ? -7.004 -35.312 2.91 1 98 92 LEU A C 1
ATOM 689 O O . LEU A 1 92 ? -6.586 -36.469 3.078 1 98 92 LEU A O 1
ATOM 693 N N . GLY A 1 93 ? -7.234 -34.531 3.957 1 96.12 93 GLY A N 1
ATOM 694 C CA . GLY A 1 93 ? -7.25 -35 5.332 1 96.12 93 GLY A CA 1
ATOM 695 C C . GLY A 1 93 ? -5.863 -35.219 5.906 1 96.12 93 GLY A C 1
ATOM 696 O O . GLY A 1 93 ? -5.711 -35.812 6.961 1 96.12 93 GLY A O 1
ATOM 697 N N . VAL A 1 94 ? -4.863 -34.938 5.195 1 92.94 94 VAL A N 1
ATOM 698 C CA . VAL A 1 94 ? -3.475 -35.031 5.637 1 92.94 94 VAL A CA 1
ATOM 699 C C . VAL A 1 94 ? -2.949 -33.625 5.938 1 92.94 94 VAL A C 1
ATOM 701 O O . VAL A 1 94 ? -3.188 -32.688 5.176 1 92.94 94 VAL A O 1
ATOM 704 N N . ARG A 1 95 ? -2.387 -33.5 7.082 1 92.75 95 ARG A N 1
ATOM 705 C CA . ARG A 1 95 ? -1.818 -32.188 7.43 1 92.75 95 ARG A CA 1
ATOM 706 C C . ARG A 1 95 ? -0.416 -32.031 6.852 1 92.75 95 ARG A C 1
ATOM 708 O O . ARG A 1 95 ? 0.452 -32.875 7.082 1 92.75 95 ARG A O 1
ATOM 715 N N . TYR A 1 96 ? -0.23 -31.047 6.105 1 97.88 96 TYR A N 1
ATOM 716 C CA . TYR A 1 96 ? 1.071 -30.688 5.555 1 97.88 96 TYR A CA 1
ATOM 717 C C . TYR A 1 96 ? 1.665 -29.5 6.293 1 97.88 96 TYR A C 1
ATOM 719 O O . TYR A 1 96 ? 0.937 -28.719 6.91 1 97.88 96 TYR A O 1
ATOM 727 N N . ASP A 1 97 ? 2.979 -29.391 6.297 1 97.81 97 ASP A N 1
ATOM 728 C CA . ASP A 1 97 ? 3.639 -28.25 6.922 1 97.81 97 ASP A CA 1
ATOM 729 C C . ASP A 1 97 ? 3.461 -26.984 6.082 1 97.81 97 ASP A C 1
ATOM 731 O O . ASP A 1 97 ? 3.365 -25.891 6.625 1 97.81 97 ASP A O 1
ATOM 735 N N . ILE A 1 98 ? 3.465 -27.141 4.785 1 98.56 98 ILE A N 1
ATOM 736 C CA . ILE A 1 98 ? 3.307 -26.031 3.84 1 98.56 98 ILE A CA 1
ATOM 737 C C . ILE A 1 98 ? 2.398 -26.469 2.691 1 98.56 98 ILE A C 1
ATOM 739 O O . ILE A 1 98 ? 2.514 -27.594 2.189 1 98.56 98 ILE A O 1
ATOM 743 N N . VAL A 1 99 ? 1.479 -25.625 2.334 1 98.88 99 VAL A N 1
ATOM 744 C CA . VAL A 1 99 ? 0.638 -25.828 1.157 1 98.88 99 VAL A CA 1
ATOM 745 C C . VAL A 1 99 ? 0.914 -24.719 0.134 1 98.88 99 VAL A C 1
ATOM 747 O O . VAL A 1 99 ? 0.805 -23.531 0.444 1 98.88 99 VAL A O 1
ATOM 750 N N . VAL A 1 100 ? 1.269 -25.141 -1.087 1 98.88 100 VAL A N 1
ATOM 751 C CA . VAL A 1 100 ? 1.56 -24.188 -2.16 1 98.88 100 VAL A CA 1
ATOM 752 C C . VAL A 1 100 ? 0.374 -24.109 -3.119 1 98.88 100 VAL A C 1
ATOM 754 O O . VAL A 1 100 ? -0.157 -25.141 -3.541 1 98.88 100 VAL A O 1
ATOM 757 N N . ASN A 1 101 ? -0.066 -22.906 -3.35 1 98.88 101 ASN A N 1
ATOM 758 C CA . ASN A 1 101 ? -1.041 -22.594 -4.395 1 98.88 101 ASN A CA 1
ATOM 759 C C . ASN A 1 101 ? -0.359 -22.188 -5.695 1 98.88 101 ASN A C 1
ATOM 761 O O . ASN A 1 101 ? -0.036 -21.016 -5.895 1 98.88 101 ASN A O 1
ATOM 765 N N . LEU A 1 102 ? -0.109 -23.141 -6.555 1 98.44 102 LEU A N 1
ATOM 766 C CA . LEU A 1 102 ? 0.344 -22.844 -7.91 1 98.44 102 LEU A CA 1
ATOM 767 C C . LEU A 1 102 ? -0.842 -22.656 -8.852 1 98.44 102 LEU A C 1
ATOM 769 O O . LEU A 1 102 ? -1.492 -23.625 -9.242 1 98.44 102 LEU A O 1
ATOM 773 N N . GLN A 1 103 ? -1.055 -21.406 -9.172 1 95.88 103 GLN A N 1
ATOM 774 C CA . GLN A 1 103 ? -2.229 -21.078 -9.969 1 95.88 103 GLN A CA 1
ATOM 775 C C . GLN A 1 103 ? -2.234 -21.859 -11.289 1 95.88 103 GLN A C 1
ATOM 777 O O . GLN A 1 103 ? -1.2 -21.984 -11.945 1 95.88 103 GLN A O 1
ATOM 782 N N . GLY A 1 104 ? -3.33 -22.312 -11.711 1 95.69 104 GLY A N 1
ATOM 783 C CA . GLY A 1 104 ? -3.463 -23.172 -12.875 1 95.69 104 GLY A CA 1
ATOM 784 C C . GLY A 1 104 ? -3.275 -22.438 -14.188 1 95.69 104 GLY A C 1
ATOM 785 O O . GLY A 1 104 ? -3.107 -23.078 -15.234 1 95.69 104 GLY A O 1
ATOM 786 N N . ASP A 1 105 ? -3.23 -21.156 -14.086 1 93.62 105 ASP A N 1
ATOM 787 C CA . ASP A 1 105 ? -3.131 -20.375 -15.32 1 93.62 105 ASP A CA 1
ATOM 788 C C . ASP A 1 105 ? -1.728 -19.797 -15.492 1 93.62 105 ASP A C 1
ATOM 790 O O . ASP A 1 105 ? -1.524 -18.875 -16.281 1 93.62 105 ASP A O 1
ATOM 794 N N . ALA A 1 106 ? -0.8 -20.359 -14.75 1 92.06 106 ALA A N 1
ATOM 795 C CA . ALA A 1 106 ? 0.578 -19.875 -14.789 1 92.06 106 ALA A CA 1
ATOM 796 C C . ALA A 1 106 ? 1.536 -20.984 -15.203 1 92.06 106 ALA A C 1
ATOM 798 O O . ALA A 1 106 ? 2.432 -21.359 -14.445 1 92.06 106 ALA A O 1
ATOM 799 N N . PRO A 1 107 ? 1.492 -21.391 -16.469 1 93.38 107 PRO A N 1
ATOM 800 C CA . PRO A 1 107 ? 2.256 -22.562 -16.906 1 93.38 107 PRO A CA 1
ATOM 801 C C . PRO A 1 107 ? 3.76 -22.297 -16.938 1 93.38 107 PRO A C 1
ATOM 803 O O . PRO A 1 107 ? 4.551 -23.25 -17 1 93.38 107 PRO A O 1
ATOM 806 N N . LEU A 1 108 ? 4.148 -21.062 -16.828 1 94.38 108 LEU A N 1
ATOM 807 C CA . LEU A 1 108 ? 5.551 -20.734 -17.047 1 94.38 108 LEU A CA 1
ATOM 808 C C . LEU A 1 108 ? 6.23 -20.375 -15.727 1 94.38 108 LEU A C 1
ATOM 810 O O . LEU A 1 108 ? 7.352 -19.859 -15.711 1 94.38 108 LEU A O 1
ATOM 814 N N . THR A 1 109 ? 5.59 -20.609 -14.602 1 94.81 109 THR A N 1
ATOM 815 C CA . THR A 1 109 ? 6.191 -20.297 -13.305 1 94.81 109 THR A CA 1
ATOM 816 C C . THR A 1 109 ? 7.438 -21.156 -13.078 1 94.81 109 THR A C 1
ATOM 818 O O . THR A 1 109 ? 7.375 -22.375 -13.109 1 94.81 109 THR A O 1
ATOM 821 N N . PRO A 1 110 ? 8.547 -20.531 -12.781 1 96 110 PRO A N 1
ATOM 822 C CA . PRO A 1 110 ? 9.766 -21.312 -12.516 1 96 110 PRO A CA 1
ATOM 823 C C . PRO A 1 110 ? 9.688 -22.094 -11.211 1 96 110 PRO A C 1
ATOM 825 O O . PRO A 1 110 ? 9.148 -21.594 -10.219 1 96 110 PRO A O 1
ATOM 828 N N . HIS A 1 111 ? 10.305 -23.266 -11.242 1 97.12 111 HIS A N 1
ATOM 829 C CA . HIS A 1 111 ? 10.242 -24.094 -10.047 1 97.12 111 HIS A CA 1
ATOM 830 C C . HIS A 1 111 ? 10.945 -23.438 -8.875 1 97.12 111 HIS A C 1
ATOM 832 O O . HIS A 1 111 ? 10.531 -23.594 -7.723 1 97.12 111 HIS A O 1
ATOM 838 N N . TRP A 1 112 ? 11.984 -22.656 -9.141 1 98.06 112 TRP A N 1
ATOM 839 C CA . TRP A 1 112 ? 12.758 -22.094 -8.039 1 98.06 112 TRP A CA 1
ATOM 840 C C . TRP A 1 112 ? 12 -20.953 -7.359 1 98.06 112 TRP A C 1
ATOM 842 O O . TRP A 1 112 ? 12.344 -20.547 -6.246 1 98.06 112 TRP A O 1
ATOM 852 N N . PHE A 1 113 ? 10.945 -20.344 -8.055 1 98.06 113 PHE A N 1
ATOM 853 C CA . PHE A 1 113 ? 10.062 -19.438 -7.34 1 98.06 113 PHE A CA 1
ATOM 854 C C . PHE A 1 113 ? 9.383 -20.156 -6.176 1 98.06 113 PHE A C 1
ATOM 856 O O . PHE A 1 113 ? 9.414 -19.656 -5.043 1 98.06 113 PHE A O 1
ATOM 863 N N . VAL A 1 114 ? 8.875 -21.344 -6.465 1 98.5 114 VAL A N 1
ATOM 864 C CA . VAL A 1 114 ? 8.148 -22.125 -5.477 1 98.5 114 VAL A CA 1
ATOM 865 C C . VAL A 1 114 ? 9.109 -22.594 -4.383 1 98.5 114 VAL A C 1
ATOM 867 O O . VAL A 1 114 ? 8.797 -22.5 -3.193 1 98.5 114 VAL A O 1
ATOM 870 N N . GLU A 1 115 ? 10.281 -23.047 -4.773 1 98.81 115 GLU A N 1
ATOM 871 C CA . GLU A 1 115 ? 11.289 -23.516 -3.822 1 98.81 115 GLU A CA 1
ATOM 872 C C . GLU A 1 115 ? 11.703 -22.391 -2.879 1 98.81 115 GLU A C 1
ATOM 874 O O . GLU A 1 115 ? 11.867 -22.609 -1.677 1 98.81 115 GLU A O 1
ATOM 879 N N . SER A 1 116 ? 11.82 -21.203 -3.418 1 98.69 116 SER A N 1
ATOM 880 C CA . SER A 1 116 ? 12.18 -20.047 -2.609 1 98.69 116 SER A CA 1
ATOM 881 C C . SER A 1 116 ? 11.07 -19.703 -1.62 1 98.69 116 SER A C 1
ATOM 883 O O . SER A 1 116 ? 11.344 -19.281 -0.494 1 98.69 116 SER A O 1
ATOM 885 N N . LEU A 1 117 ? 9.844 -19.844 -2.012 1 98.62 117 LEU A N 1
ATOM 886 C CA . LEU A 1 117 ? 8.719 -19.578 -1.118 1 98.62 117 LEU A CA 1
ATOM 887 C C . LEU A 1 117 ? 8.719 -20.547 0.064 1 98.62 117 LEU A C 1
ATOM 889 O O . LEU A 1 117 ? 8.531 -20.125 1.21 1 98.62 117 LEU A O 1
ATOM 893 N N . ILE A 1 118 ? 8.914 -21.797 -0.249 1 98.5 118 ILE A N 1
ATOM 894 C CA . ILE A 1 118 ? 8.961 -22.828 0.785 1 98.5 118 ILE A CA 1
ATOM 895 C C . ILE A 1 118 ? 10.086 -22.516 1.769 1 98.5 118 ILE A C 1
ATOM 897 O O . ILE A 1 118 ? 9.867 -22.484 2.982 1 98.5 118 ILE A O 1
ATOM 901 N N . ALA A 1 119 ? 11.266 -22.234 1.229 1 98.38 119 ALA A N 1
ATOM 902 C CA . ALA A 1 119 ? 12.422 -21.922 2.066 1 98.38 119 ALA A CA 1
ATOM 903 C C . ALA A 1 119 ? 12.164 -20.656 2.9 1 98.38 119 ALA A C 1
ATOM 905 O O . ALA A 1 119 ? 12.531 -20.609 4.078 1 98.38 119 ALA A O 1
ATOM 906 N N . GLY A 1 120 ? 11.547 -19.672 2.279 1 97.94 120 GLY A N 1
ATOM 907 C CA . GLY A 1 120 ? 11.242 -18.422 2.969 1 97.94 120 GLY A CA 1
ATOM 908 C C . GLY A 1 120 ? 10.312 -18.609 4.152 1 97.94 120 GLY A C 1
ATOM 909 O O . GLY A 1 120 ? 10.555 -18.062 5.23 1 97.94 120 GLY A O 1
ATOM 910 N N . LEU A 1 121 ? 9.289 -19.359 3.969 1 97.38 121 LEU A N 1
ATOM 911 C CA . LEU A 1 121 ? 8.336 -19.594 5.047 1 97.38 121 LEU A CA 1
ATOM 912 C C . LEU A 1 121 ? 8.969 -20.406 6.168 1 97.38 121 LEU A C 1
ATOM 914 O O . LEU A 1 121 ? 8.695 -20.172 7.348 1 97.38 121 LEU A O 1
ATOM 918 N N . LEU A 1 122 ? 9.758 -21.359 5.781 1 96.81 122 LEU A N 1
ATOM 919 C CA . LEU A 1 122 ? 10.453 -22.156 6.785 1 96.81 122 LEU A CA 1
ATOM 920 C C . LEU A 1 122 ? 11.367 -21.297 7.641 1 96.81 122 LEU A C 1
ATOM 922 O O . LEU A 1 122 ? 11.5 -21.516 8.844 1 96.81 122 LEU A O 1
ATOM 926 N N . ALA A 1 123 ? 11.945 -20.297 7.07 1 97.12 123 ALA A N 1
ATOM 927 C CA . ALA A 1 123 ? 12.906 -19.438 7.754 1 97.12 123 ALA A CA 1
ATOM 928 C C . ALA A 1 123 ? 12.203 -18.359 8.57 1 97.12 123 ALA A C 1
ATOM 930 O O . ALA A 1 123 ? 12.82 -17.719 9.43 1 97.12 123 ALA A O 1
ATOM 931 N N . ASP A 1 124 ? 10.914 -18.172 8.344 1 96.88 124 ASP A N 1
ATOM 932 C CA . ASP A 1 124 ? 10.172 -17.125 9.016 1 96.88 124 ASP A CA 1
ATOM 933 C C . ASP A 1 124 ? 8.93 -17.688 9.703 1 96.88 124 ASP A C 1
ATOM 935 O O . ASP A 1 124 ? 7.82 -17.594 9.164 1 96.88 124 ASP A O 1
ATOM 939 N N . PRO A 1 125 ? 9.031 -18.047 10.93 1 95.5 125 PRO A N 1
ATOM 940 C CA . PRO A 1 125 ? 7.906 -18.672 11.633 1 95.5 125 PRO A CA 1
ATOM 941 C C . PRO A 1 125 ? 6.734 -17.719 11.852 1 95.5 125 PRO A C 1
ATOM 943 O O . PRO A 1 125 ? 5.617 -18.156 12.133 1 95.5 125 PRO A O 1
ATOM 946 N N . GLU A 1 126 ? 6.969 -16.438 11.688 1 95.94 126 GLU A N 1
ATOM 947 C CA . GLU A 1 126 ? 5.91 -15.469 11.961 1 95.94 126 GLU A CA 1
ATOM 948 C C . GLU A 1 126 ? 5.047 -15.234 10.727 1 95.94 126 GLU A C 1
ATOM 950 O O . GLU A 1 126 ? 3.955 -14.672 10.828 1 95.94 126 GLU A O 1
ATOM 955 N N . ALA A 1 127 ? 5.504 -15.625 9.586 1 98 127 ALA A N 1
ATOM 956 C CA . ALA A 1 127 ? 4.75 -15.391 8.352 1 98 127 ALA A CA 1
ATOM 957 C C . ALA A 1 127 ? 3.672 -16.453 8.156 1 98 127 ALA A C 1
ATOM 959 O O . ALA A 1 127 ? 3.924 -17.641 8.352 1 98 127 ALA A O 1
ATOM 960 N N . ASP A 1 128 ? 2.482 -16.016 7.812 1 98.44 128 ASP A N 1
ATOM 961 C CA . ASP A 1 128 ? 1.358 -16.906 7.539 1 98.44 128 ASP A CA 1
ATOM 962 C C . ASP A 1 128 ? 1.376 -17.391 6.086 1 98.44 128 ASP A C 1
ATOM 964 O O . ASP A 1 128 ? 0.891 -18.469 5.781 1 98.44 128 ASP A O 1
ATOM 968 N N . ILE A 1 129 ? 1.835 -16.594 5.219 1 98.81 129 ILE A N 1
ATOM 969 C CA . ILE A 1 129 ? 1.822 -16.781 3.775 1 98.81 129 ILE A CA 1
ATOM 970 C C . ILE A 1 129 ? 3.061 -16.141 3.156 1 98.81 129 ILE A C 1
ATOM 972 O O . ILE A 1 129 ? 3.625 -15.195 3.723 1 98.81 129 ILE A O 1
ATOM 976 N N . ALA A 1 130 ? 3.551 -16.703 2.084 1 98.88 130 ALA A N 1
ATOM 977 C CA . ALA A 1 130 ? 4.652 -16.125 1.31 1 98.88 130 ALA A CA 1
ATOM 978 C C . ALA A 1 130 ? 4.289 -16.031 -0.171 1 98.88 130 ALA A C 1
ATOM 980 O O . ALA A 1 130 ? 3.561 -16.891 -0.692 1 98.88 130 ALA A O 1
ATOM 981 N N . THR A 1 131 ? 4.754 -15.055 -0.845 1 98.88 131 THR A N 1
ATOM 982 C CA . THR A 1 131 ? 4.602 -14.883 -2.285 1 98.88 131 THR A CA 1
ATOM 983 C C . THR A 1 131 ? 5.863 -14.273 -2.893 1 98.88 131 THR A C 1
ATOM 985 O O . THR A 1 131 ? 6.598 -13.555 -2.211 1 98.88 131 THR A O 1
ATOM 988 N N . PRO A 1 132 ? 6.148 -14.562 -4.137 1 98.56 132 PRO A N 1
ATOM 989 C CA . PRO A 1 132 ? 7.391 -14.07 -4.738 1 98.56 132 PRO A CA 1
ATOM 990 C C . PRO A 1 132 ? 7.246 -12.664 -5.324 1 98.56 132 PRO A C 1
ATOM 992 O O . PRO A 1 132 ? 6.168 -12.305 -5.812 1 98.56 132 PRO A O 1
ATOM 995 N N . VAL A 1 133 ? 8.305 -11.953 -5.285 1 98.62 133 VAL A N 1
ATOM 996 C CA . VAL A 1 133 ? 8.414 -10.648 -5.938 1 98.62 133 VAL A CA 1
ATOM 997 C C . VAL A 1 133 ? 9.719 -10.57 -6.723 1 98.62 133 VAL A C 1
ATOM 999 O O . VAL A 1 133 ? 10.734 -11.133 -6.305 1 98.62 133 VAL A O 1
ATOM 1002 N N . LEU A 1 134 ? 9.641 -9.906 -7.871 1 98 134 LEU A N 1
ATOM 1003 C CA . LEU A 1 134 ? 10.797 -9.656 -8.719 1 98 134 LEU A CA 1
ATOM 1004 C C . LEU A 1 134 ? 11.094 -8.164 -8.812 1 98 134 LEU A C 1
ATOM 1006 O O . LEU A 1 134 ? 10.195 -7.363 -9.094 1 98 134 LEU A O 1
ATOM 1010 N N . ARG A 1 135 ? 12.336 -7.82 -8.586 1 98.06 135 ARG A N 1
ATOM 1011 C CA . ARG A 1 135 ? 12.703 -6.422 -8.781 1 98.06 135 ARG A CA 1
ATOM 1012 C C . ARG A 1 135 ? 12.633 -6.047 -10.258 1 98.06 135 ARG A C 1
ATOM 1014 O O . ARG A 1 135 ? 13.227 -6.711 -11.109 1 98.06 135 ARG A O 1
ATOM 1021 N N . CYS A 1 136 ? 11.945 -5.008 -10.516 1 97.56 136 CYS A N 1
ATOM 1022 C CA . CYS A 1 136 ? 11.852 -4.512 -11.883 1 97.56 136 CYS A CA 1
ATOM 1023 C C . CYS A 1 136 ? 13.125 -3.775 -12.289 1 97.56 136 CYS A C 1
ATOM 1025 O O . CYS A 1 136 ? 13.75 -3.115 -11.461 1 97.56 136 CYS A O 1
ATOM 1027 N N . ASP A 1 137 ? 13.477 -3.881 -13.531 1 97.56 137 ASP A N 1
ATOM 1028 C CA . ASP A 1 137 ? 14.438 -2.947 -14.109 1 97.56 137 ASP A CA 1
ATOM 1029 C C . ASP A 1 137 ? 13.734 -1.758 -14.75 1 97.56 137 ASP A C 1
ATOM 1031 O O . ASP A 1 137 ? 12.508 -1.669 -14.719 1 97.56 137 ASP A O 1
ATOM 1035 N N . GLY A 1 138 ? 14.562 -0.857 -15.25 1 97.94 138 GLY A N 1
ATOM 1036 C CA . GLY A 1 138 ? 13.992 0.347 -15.82 1 97.94 138 GLY A CA 1
ATOM 1037 C C . GLY A 1 138 ? 13.016 0.063 -16.953 1 97.94 138 GLY A C 1
ATOM 1038 O O . GLY A 1 138 ? 11.977 0.722 -17.062 1 97.94 138 GLY A O 1
ATOM 1039 N N . ARG A 1 139 ? 13.289 -0.884 -17.766 1 96.62 139 ARG A N 1
ATOM 1040 C CA . ARG A 1 139 ? 12.43 -1.235 -18.891 1 96.62 139 ARG A CA 1
ATOM 1041 C C . ARG A 1 139 ? 11.07 -1.742 -18.422 1 96.62 139 ARG A C 1
ATOM 1043 O O . ARG A 1 139 ? 10.031 -1.307 -18.906 1 96.62 139 ARG A O 1
ATOM 1050 N N . ALA A 1 140 ? 11.078 -2.68 -17.5 1 95.75 140 ALA A N 1
ATOM 1051 C CA . ALA A 1 140 ? 9.836 -3.219 -16.953 1 95.75 140 ALA A CA 1
ATOM 1052 C C . ALA A 1 140 ? 8.992 -2.119 -16.312 1 95.75 140 ALA A C 1
ATOM 1054 O O . ALA A 1 140 ? 7.785 -2.045 -16.531 1 95.75 140 ALA A O 1
ATOM 1055 N N . LEU A 1 141 ? 9.648 -1.256 -15.508 1 97.62 141 LEU A N 1
ATOM 1056 C CA . LEU A 1 141 ? 8.938 -0.174 -14.836 1 97.62 141 LEU A CA 1
ATOM 1057 C C . LEU A 1 141 ? 8.289 0.767 -15.844 1 97.62 141 LEU A C 1
ATOM 1059 O O . LEU A 1 141 ? 7.125 1.138 -15.695 1 97.62 141 LEU A O 1
ATOM 1063 N N . LYS A 1 142 ? 9.078 1.113 -16.844 1 96.75 142 LYS A N 1
ATOM 1064 C CA . LYS A 1 142 ? 8.539 1.971 -17.891 1 96.75 142 LYS A CA 1
ATOM 1065 C C . LYS A 1 142 ? 7.297 1.349 -18.516 1 96.75 142 LYS A C 1
ATOM 1067 O O . LYS A 1 142 ? 6.316 2.045 -18.797 1 96.75 142 LYS A O 1
ATOM 1072 N N . GLY A 1 143 ? 7.387 0.07 -18.734 1 95.69 143 GLY A N 1
ATOM 1073 C CA . GLY A 1 143 ? 6.246 -0.643 -19.281 1 95.69 143 GLY A CA 1
ATOM 1074 C C . GLY A 1 143 ? 5.02 -0.579 -18.391 1 95.69 143 GLY A C 1
ATOM 1075 O O . GLY A 1 143 ? 3.908 -0.343 -18.875 1 95.69 143 GLY A O 1
ATOM 1076 N N . PHE A 1 144 ? 5.188 -0.802 -17.109 1 96.06 144 PHE A N 1
ATOM 1077 C CA . PHE A 1 144 ? 4.086 -0.742 -16.156 1 96.06 144 PHE A CA 1
ATOM 1078 C C . PHE A 1 144 ? 3.459 0.647 -16.141 1 96.06 144 PHE A C 1
ATOM 1080 O O . PHE A 1 144 ? 2.232 0.781 -16.141 1 96.06 144 PHE A O 1
ATOM 1087 N N . ILE A 1 145 ? 4.289 1.669 -16.094 1 95.88 145 ILE A N 1
ATOM 1088 C CA . ILE A 1 145 ? 3.816 3.047 -16.031 1 95.88 145 ILE A CA 1
ATOM 1089 C C . ILE A 1 145 ? 3.041 3.383 -17.297 1 95.88 145 ILE A C 1
ATOM 1091 O O . ILE A 1 145 ? 1.971 3.994 -17.25 1 95.88 145 ILE A O 1
ATOM 1095 N N . GLU A 1 146 ? 3.57 2.977 -18.453 1 95 146 GLU A N 1
ATOM 1096 C CA . GLU A 1 146 ? 2.912 3.219 -19.734 1 95 146 GLU A CA 1
ATOM 1097 C C . GLU A 1 146 ? 1.558 2.518 -19.797 1 95 146 GLU A C 1
ATOM 1099 O O . GLU A 1 146 ? 0.585 3.08 -20.312 1 95 146 GLU A O 1
ATOM 1104 N N . ASP A 1 147 ? 1.518 1.307 -19.359 1 94.31 147 ASP A N 1
ATOM 1105 C CA . ASP A 1 147 ? 0.247 0.589 -19.328 1 94.31 147 ASP A CA 1
ATOM 1106 C C . ASP A 1 147 ? -0.795 1.358 -18.516 1 94.31 147 ASP A C 1
ATOM 1108 O O . ASP A 1 147 ? -1.928 1.541 -18.969 1 94.31 147 ASP A O 1
ATOM 1112 N N . ARG A 1 148 ? -0.471 1.871 -17.375 1 93.81 148 ARG A N 1
ATOM 1113 C CA . ARG A 1 148 ? -1.412 2.602 -16.531 1 93.81 148 ARG A CA 1
ATOM 1114 C C . ARG A 1 148 ? -1.856 3.896 -17.203 1 93.81 148 ARG A C 1
ATOM 1116 O O . ARG A 1 148 ? -3.027 4.277 -17.125 1 93.81 148 ARG A O 1
ATOM 1123 N N . ARG A 1 149 ? -0.952 4.555 -17.844 1 92.31 149 ARG A N 1
ATOM 1124 C CA . ARG A 1 149 ? -1.271 5.781 -18.562 1 92.31 149 ARG A CA 1
ATOM 1125 C C . ARG A 1 149 ? -2.357 5.543 -19.594 1 92.31 149 ARG A C 1
ATOM 1127 O O . ARG A 1 149 ? -3.166 6.43 -19.875 1 92.31 149 ARG A O 1
ATOM 1134 N N . HIS A 1 150 ? -2.396 4.32 -20.078 1 91.94 150 HIS A N 1
ATOM 1135 C CA . HIS A 1 150 ? -3.352 3.99 -21.125 1 91.94 150 HIS A CA 1
ATOM 1136 C C . HIS A 1 150 ? -4.535 3.207 -20.562 1 91.94 150 HIS A C 1
ATOM 1138 O O . HIS A 1 150 ? -5.281 2.578 -21.328 1 91.94 150 HIS A O 1
ATOM 1144 N N . GLY A 1 151 ? -4.602 3.107 -19.266 1 89.69 151 GLY A N 1
ATOM 1145 C CA . GLY A 1 151 ? -5.758 2.5 -18.625 1 89.69 151 GLY A CA 1
ATOM 1146 C C . GLY A 1 151 ? -5.68 0.987 -18.562 1 89.69 151 GLY A C 1
ATOM 1147 O O . GLY A 1 151 ? -6.699 0.313 -18.406 1 89.69 151 GLY A O 1
ATOM 1148 N N . ARG A 1 152 ? -4.48 0.465 -18.734 1 91.44 152 ARG A N 1
ATOM 1149 C CA . ARG A 1 152 ? -4.277 -0.979 -18.672 1 91.44 152 ARG A CA 1
ATOM 1150 C C . ARG A 1 152 ? -3.551 -1.382 -17.391 1 91.44 152 ARG A C 1
ATOM 1152 O O . ARG A 1 152 ? -2.973 -0.536 -16.703 1 91.44 152 ARG A O 1
ATOM 1159 N N . VAL A 1 153 ? -3.785 -2.623 -17.109 1 91.25 153 VAL A N 1
ATOM 1160 C CA . VAL A 1 153 ? -3.041 -3.205 -15.992 1 91.25 153 VAL A CA 1
ATOM 1161 C C . VAL A 1 153 ? -1.916 -4.09 -16.531 1 91.25 153 VAL A C 1
ATOM 1163 O O . VAL A 1 153 ? -2.172 -5.141 -17.125 1 91.25 153 VAL A O 1
ATOM 1166 N N . GLY A 1 154 ? -0.715 -3.693 -16.328 1 88.94 154 GLY A N 1
ATOM 1167 C CA . GLY A 1 154 ? 0.428 -4.438 -16.828 1 88.94 154 GLY A CA 1
ATOM 1168 C C . GLY A 1 154 ? 0.968 -5.449 -15.836 1 88.94 154 GLY A C 1
ATOM 1169 O O . GLY A 1 154 ? 1.702 -6.367 -16.219 1 88.94 154 GLY A O 1
ATOM 1170 N N . GLY A 1 155 ? 0.683 -5.254 -14.641 1 93.25 155 GLY A N 1
ATOM 1171 C CA . GLY A 1 155 ? 1.174 -6.117 -13.578 1 93.25 155 GLY A CA 1
ATOM 1172 C C . GLY A 1 155 ? 0.707 -5.691 -12.203 1 93.25 155 GLY A C 1
ATOM 1173 O O . GLY A 1 155 ? -0.007 -4.695 -12.062 1 93.25 155 GLY A O 1
ATOM 1174 N N . THR A 1 156 ? 1.032 -6.523 -11.234 1 97.44 156 THR A N 1
ATOM 1175 C CA . THR A 1 156 ? 0.8 -6.23 -9.82 1 97.44 156 THR A CA 1
ATOM 1176 C C . THR A 1 156 ? 2.109 -5.887 -9.117 1 97.44 156 THR A C 1
ATOM 1178 O O . THR A 1 156 ? 3.113 -6.582 -9.289 1 97.44 156 THR A O 1
ATOM 1181 N N . THR A 1 157 ? 2.129 -4.789 -8.414 1 98.69 157 THR A N 1
ATOM 1182 C CA . THR A 1 157 ? 3.348 -4.398 -7.719 1 98.69 157 THR A CA 1
ATOM 1183 C C . THR A 1 157 ? 3.191 -4.574 -6.211 1 98.69 157 THR A C 1
ATOM 1185 O O . THR A 1 157 ? 2.072 -4.691 -5.707 1 98.69 157 THR A O 1
ATOM 1188 N N . ALA A 1 158 ? 4.324 -4.66 -5.527 1 98.88 158 ALA A N 1
ATOM 1189 C CA . ALA A 1 158 ? 4.34 -4.926 -4.094 1 98.88 158 ALA A CA 1
ATOM 1190 C C . ALA A 1 158 ? 5.258 -3.947 -3.363 1 98.88 158 ALA A C 1
ATOM 1192 O O . ALA A 1 158 ? 6.305 -3.559 -3.889 1 98.88 158 ALA A O 1
ATOM 1193 N N . VAL A 1 159 ? 4.867 -3.566 -2.168 1 98.94 159 VAL A N 1
ATOM 1194 C CA . VAL A 1 159 ? 5.719 -2.836 -1.233 1 98.94 159 VAL A CA 1
ATOM 1195 C C . VAL A 1 159 ? 5.773 -3.576 0.101 1 98.94 159 VAL A C 1
ATOM 1197 O O . VAL A 1 159 ? 4.777 -4.152 0.541 1 98.94 159 VAL A O 1
ATOM 1200 N N . PHE A 1 160 ? 6.91 -3.543 0.721 1 98.62 160 PHE A N 1
ATOM 1201 C CA . PHE A 1 160 ? 7.094 -4.273 1.97 1 98.62 160 PHE A CA 1
ATOM 1202 C C . PHE A 1 160 ? 8.141 -3.594 2.846 1 98.62 160 PHE A C 1
ATOM 1204 O O . PHE A 1 160 ? 8.977 -2.832 2.35 1 98.62 160 PHE A O 1
ATOM 1211 N N . GLY A 1 161 ? 8.023 -3.775 4.121 1 96.69 161 GLY A N 1
ATOM 1212 C CA . GLY A 1 161 ? 8.914 -3.18 5.102 1 96.69 161 GLY A CA 1
ATOM 1213 C C . GLY A 1 161 ? 10 -4.133 5.578 1 96.69 161 GLY A C 1
ATOM 1214 O O . GLY A 1 161 ? 10.438 -5.004 4.828 1 96.69 161 GLY A O 1
ATOM 1215 N N . LYS A 1 162 ? 10.438 -3.859 6.805 1 94.75 162 LYS A N 1
ATOM 1216 C CA . LYS A 1 162 ? 11.469 -4.664 7.441 1 94.75 162 LYS A CA 1
ATOM 1217 C C . LYS A 1 162 ? 11.086 -6.141 7.457 1 94.75 162 LYS A C 1
ATOM 1219 O O . LYS A 1 162 ? 9.938 -6.488 7.719 1 94.75 162 LYS A O 1
ATOM 1224 N N . GLY A 1 163 ? 12.109 -6.973 7.168 1 95.56 163 GLY A N 1
ATOM 1225 C CA . GLY A 1 163 ? 11.875 -8.406 7.168 1 95.56 163 GLY A CA 1
ATOM 1226 C C . GLY A 1 163 ? 11.062 -8.883 5.98 1 95.56 163 GLY A C 1
ATOM 1227 O O . GLY A 1 163 ? 10.461 -9.961 6.02 1 95.56 163 GLY A O 1
ATOM 1228 N N . ASN A 1 164 ? 10.844 -8.023 4.98 1 97.88 164 ASN A N 1
ATOM 1229 C CA . ASN A 1 164 ? 10.094 -8.328 3.766 1 97.88 164 ASN A CA 1
ATOM 1230 C C . ASN A 1 164 ? 8.625 -8.617 4.07 1 97.88 164 ASN A C 1
ATOM 1232 O O . ASN A 1 164 ? 8.008 -9.461 3.414 1 97.88 164 ASN A O 1
ATOM 1236 N N . ARG A 1 165 ? 8.188 -7.953 5.141 1 97.94 165 ARG A N 1
ATOM 1237 C CA . ARG A 1 165 ? 6.77 -8.039 5.461 1 97.94 165 ARG A CA 1
ATOM 1238 C C . ARG A 1 165 ? 5.949 -7.133 4.547 1 97.94 165 ARG A C 1
ATOM 1240 O O . ARG A 1 165 ? 6.145 -5.914 4.531 1 97.94 165 ARG A O 1
ATOM 1247 N N . ALA A 1 166 ? 5.035 -7.75 3.859 1 98.81 166 ALA A N 1
ATOM 1248 C CA . ALA A 1 166 ? 4.258 -6.988 2.885 1 98.81 166 ALA A CA 1
ATOM 1249 C C . ALA A 1 166 ? 3.439 -5.898 3.568 1 98.81 166 ALA A C 1
ATOM 1251 O O . ALA A 1 166 ? 2.873 -6.117 4.641 1 98.81 166 ALA A O 1
ATOM 1252 N N . LEU A 1 167 ? 3.402 -4.793 2.938 1 98.81 167 LEU A N 1
ATOM 1253 C CA . LEU A 1 167 ? 2.518 -3.713 3.361 1 98.81 167 LEU A CA 1
ATOM 1254 C C . LEU A 1 167 ? 1.308 -3.609 2.439 1 98.81 167 LEU A C 1
ATOM 1256 O O . LEU A 1 167 ? 0.181 -3.422 2.904 1 98.81 167 LEU A O 1
ATOM 1260 N N . TYR A 1 168 ? 1.613 -3.766 1.183 1 98.94 168 TYR A N 1
ATOM 1261 C CA . TYR A 1 168 ? 0.489 -3.674 0.259 1 98.94 168 TYR A CA 1
ATOM 1262 C C . TYR A 1 168 ? 0.86 -4.23 -1.109 1 98.94 168 TYR A C 1
ATOM 1264 O O . TYR A 1 168 ? 2.043 -4.383 -1.426 1 98.94 168 TYR A O 1
ATOM 1272 N N . PHE A 1 169 ? -0.115 -4.59 -1.898 1 98.94 169 PHE A N 1
ATOM 1273 C CA . PHE A 1 169 ? -0.05 -4.969 -3.305 1 98.94 169 PHE A CA 1
ATOM 1274 C C . PHE A 1 169 ? -1.06 -4.176 -4.125 1 98.94 169 PHE A C 1
ATOM 1276 O O . PHE A 1 169 ? -2.178 -3.924 -3.672 1 98.94 169 PHE A O 1
ATOM 1283 N N . SER A 1 170 ? -0.71 -3.869 -5.371 1 98.88 170 SER A N 1
ATOM 1284 C CA . SER A 1 170 ? -1.655 -3.066 -6.141 1 98.88 170 SER A CA 1
ATOM 1285 C C . SER A 1 170 ? -1.468 -3.277 -7.641 1 98.88 170 SER A C 1
ATOM 1287 O O . SER A 1 170 ? -0.357 -3.549 -8.102 1 98.88 170 SER A O 1
ATOM 1289 N N . LYS A 1 171 ? -2.574 -3.137 -8.312 1 97.88 171 LYS A N 1
ATOM 1290 C CA . LYS A 1 171 ? -2.543 -3.051 -9.773 1 97.88 171 LYS A CA 1
ATOM 1291 C C . LYS A 1 171 ? -1.983 -1.707 -10.234 1 97.88 171 LYS A C 1
ATOM 1293 O O . LYS A 1 171 ? -1.663 -1.531 -11.406 1 97.88 171 LYS A O 1
ATOM 1298 N N . GLU A 1 172 ? -1.83 -0.746 -9.359 1 98 172 GLU A N 1
ATOM 1299 C CA . GLU A 1 172 ? -1.088 0.484 -9.617 1 98 172 GLU A CA 1
ATOM 1300 C C . GLU A 1 172 ? 0.414 0.266 -9.453 1 98 172 GLU A C 1
ATOM 1302 O O . GLU A 1 172 ? 0.848 -0.798 -9.008 1 98 172 GLU A O 1
ATOM 1307 N N . VAL A 1 173 ? 1.192 1.246 -9.906 1 97.94 173 VAL A N 1
ATOM 1308 C CA . VAL A 1 173 ? 2.645 1.132 -9.812 1 97.94 173 VAL A CA 1
ATOM 1309 C C . VAL A 1 173 ? 3.135 1.788 -8.523 1 97.94 173 VAL A C 1
ATOM 1311 O O . VAL A 1 173 ? 3.25 3.014 -8.453 1 97.94 173 VAL A O 1
ATOM 1314 N N . ILE A 1 174 ? 3.361 0.962 -7.57 1 98.75 174 ILE A N 1
ATOM 1315 C CA . ILE A 1 174 ? 3.875 1.45 -6.293 1 98.75 174 ILE A CA 1
ATOM 1316 C C . ILE A 1 174 ? 5.207 0.773 -5.98 1 98.75 174 ILE A C 1
ATOM 1318 O O . ILE A 1 174 ? 5.441 -0.369 -6.383 1 98.75 174 ILE A O 1
ATOM 1322 N N . PRO A 1 175 ? 6.117 1.461 -5.246 1 98.69 175 PRO A N 1
ATOM 1323 C CA . PRO A 1 175 ? 6.004 2.82 -4.715 1 98.69 175 PRO A CA 1
ATOM 1324 C C . PRO A 1 175 ? 6.18 3.891 -5.789 1 98.69 175 PRO A C 1
ATOM 1326 O O . PRO A 1 175 ? 6.613 3.586 -6.902 1 98.69 175 PRO A O 1
ATOM 1329 N N . PHE A 1 176 ? 5.801 5.113 -5.414 1 98.12 176 PHE A N 1
ATOM 1330 C CA . PHE A 1 176 ? 6.141 6.273 -6.23 1 98.12 176 PHE A CA 1
ATOM 1331 C C . PHE A 1 176 ? 7.652 6.465 -6.293 1 98.12 176 PHE A C 1
ATOM 1333 O O . PHE A 1 176 ? 8.336 6.395 -5.27 1 98.12 176 PHE A O 1
ATOM 1340 N N . THR A 1 177 ? 8.32 6.664 -7.363 1 93.88 177 THR A N 1
ATOM 1341 C CA . THR A 1 177 ? 9.766 6.793 -7.445 1 93.88 177 THR A CA 1
ATOM 1342 C C . THR A 1 177 ? 10.164 8.211 -7.855 1 93.88 177 THR A C 1
ATOM 1344 O O . THR A 1 177 ? 11.258 8.672 -7.535 1 93.88 177 THR A O 1
ATOM 1347 N N . GLY A 1 178 ? 9.539 8.961 -8.414 1 87.5 178 GLY A N 1
ATOM 1348 C CA . GLY A 1 178 ? 9.742 10.375 -8.711 1 87.5 178 GLY A CA 1
ATOM 1349 C C . GLY A 1 178 ? 10.859 10.625 -9.703 1 87.5 178 GLY A C 1
ATOM 1350 O O . GLY A 1 178 ? 11.281 11.766 -9.891 1 87.5 178 GLY A O 1
ATOM 1351 N N . ARG A 1 179 ? 11.531 9.508 -10.188 1 92 179 ARG A N 1
ATOM 1352 C CA . ARG A 1 179 ? 12.609 9.695 -11.156 1 92 179 ARG A CA 1
ATOM 1353 C C . ARG A 1 179 ? 12.531 8.656 -12.273 1 92 179 ARG A C 1
ATOM 1355 O O . ARG A 1 179 ? 11.781 7.688 -12.172 1 92 179 ARG A O 1
ATOM 1362 N N . GLN A 1 180 ? 13.336 8.922 -13.289 1 93.56 180 GLN A N 1
ATOM 1363 C CA . GLN A 1 180 ? 13.453 7.984 -14.406 1 93.56 180 GLN A CA 1
ATOM 1364 C C . GLN A 1 180 ? 14.641 7.043 -14.211 1 93.56 180 GLN A C 1
ATOM 1366 O O . GLN A 1 180 ? 15.625 7.402 -13.555 1 93.56 180 GLN A O 1
ATOM 1371 N N . TYR A 1 181 ? 14.438 5.898 -14.703 1 97.62 181 TYR A N 1
ATOM 1372 C CA . TYR A 1 181 ? 15.477 4.879 -14.641 1 97.62 181 TYR A CA 1
ATOM 1373 C C . TYR A 1 181 ? 15.883 4.43 -16.047 1 97.62 181 TYR A C 1
ATOM 1375 O O . TYR A 1 181 ? 15.039 4.316 -16.938 1 97.62 181 TYR A O 1
ATOM 1383 N N . SER A 1 182 ? 17.203 4.152 -16.156 1 98 182 SER A N 1
ATOM 1384 C CA . SER A 1 182 ? 17.625 3.545 -17.406 1 98 182 SER A CA 1
ATOM 1385 C C . SER A 1 182 ? 17.094 2.121 -17.547 1 98 182 SER A C 1
ATOM 1387 O O . SER A 1 182 ? 16.75 1.489 -16.547 1 98 182 SER A O 1
ATOM 1389 N N . ASP A 1 183 ? 17.047 1.621 -18.766 1 97.19 183 ASP A N 1
ATOM 1390 C CA . ASP A 1 183 ? 16.391 0.356 -19.062 1 97.19 183 ASP A CA 1
ATOM 1391 C C . ASP A 1 183 ? 16.938 -0.776 -18.203 1 97.19 183 ASP A C 1
ATOM 1393 O O . ASP A 1 183 ? 16.188 -1.638 -17.734 1 97.19 183 ASP A O 1
ATOM 1397 N N . ASP A 1 184 ? 18.188 -0.783 -17.953 1 96.81 184 ASP A N 1
ATOM 1398 C CA . ASP A 1 184 ? 18.828 -1.909 -17.281 1 96.81 184 ASP A CA 1
ATOM 1399 C C . ASP A 1 184 ? 19.062 -1.593 -15.797 1 96.81 184 ASP A C 1
ATOM 1401 O O . ASP A 1 184 ? 19.609 -2.422 -15.062 1 96.81 184 ASP A O 1
ATOM 1405 N N . GLU A 1 185 ? 18.656 -0.422 -15.352 1 97.88 185 GLU A N 1
ATOM 1406 C CA . GLU A 1 185 ? 18.844 0.009 -13.969 1 97.88 185 GLU A CA 1
ATOM 1407 C C . GLU A 1 185 ? 17.828 -0.663 -13.047 1 97.88 185 GLU A C 1
ATOM 1409 O O . GLU A 1 185 ? 16.641 -0.701 -13.344 1 97.88 185 GLU A O 1
ATOM 1414 N N . PRO A 1 186 ? 18.375 -1.327 -12 1 97.75 186 PRO A N 1
ATOM 1415 C CA . PRO A 1 186 ? 17.406 -1.829 -11.016 1 97.75 186 PRO A CA 1
ATOM 1416 C C . PRO A 1 186 ? 16.547 -0.721 -10.422 1 97.75 186 PRO A C 1
ATOM 1418 O O . PRO A 1 186 ? 17.016 0.395 -10.211 1 97.75 186 PRO A O 1
ATOM 1421 N N . THR A 1 187 ? 15.32 -0.96 -10.18 1 98.44 187 THR A N 1
ATOM 1422 C CA . THR A 1 187 ? 14.391 0.027 -9.641 1 98.44 187 THR A CA 1
ATOM 1423 C C . THR A 1 187 ? 13.867 -0.412 -8.273 1 98.44 187 THR A C 1
ATOM 1425 O O . THR A 1 187 ? 14.062 -1.562 -7.871 1 98.44 187 THR A O 1
ATOM 1428 N N . PRO A 1 188 ? 13.219 0.471 -7.527 1 98.25 188 PRO A N 1
ATOM 1429 C CA . PRO A 1 188 ? 12.648 0.089 -6.234 1 98.25 188 PRO A CA 1
ATOM 1430 C C . PRO A 1 188 ? 11.281 -0.581 -6.375 1 98.25 188 PRO A C 1
ATOM 1432 O O . PRO A 1 188 ? 10.641 -0.903 -5.367 1 98.25 188 PRO A O 1
ATOM 1435 N N . VAL A 1 189 ? 10.82 -0.806 -7.594 1 98.62 189 VAL A N 1
ATOM 1436 C CA . VAL A 1 189 ? 9.508 -1.39 -7.828 1 98.62 189 VAL A CA 1
ATOM 1437 C C . VAL A 1 189 ? 9.633 -2.902 -7.992 1 98.62 189 VAL A C 1
ATOM 1439 O O . VAL A 1 189 ? 10.523 -3.383 -8.703 1 98.62 189 VAL A O 1
ATOM 1442 N N . PHE A 1 190 ? 8.773 -3.605 -7.297 1 98.75 190 PHE A N 1
ATOM 1443 C CA . PHE A 1 190 ? 8.773 -5.062 -7.352 1 98.75 190 PHE A CA 1
ATOM 1444 C C . PHE A 1 190 ? 7.508 -5.586 -8.016 1 98.75 190 PHE A C 1
ATOM 1446 O O . PHE A 1 190 ? 6.402 -5.152 -7.676 1 98.75 190 PHE A O 1
ATOM 1453 N N . HIS A 1 191 ? 7.703 -6.492 -8.969 1 98 191 HIS A N 1
ATOM 1454 C CA . HIS A 1 191 ? 6.617 -7.188 -9.648 1 98 191 HIS A CA 1
ATOM 1455 C C . HIS A 1 191 ? 6.191 -8.43 -8.867 1 98 191 HIS A C 1
ATOM 1457 O O . HIS A 1 191 ? 7.012 -9.305 -8.586 1 98 191 HIS A O 1
ATOM 1463 N N . HIS A 1 192 ? 4.934 -8.469 -8.461 1 98.06 192 HIS A N 1
ATOM 1464 C CA . HIS A 1 192 ? 4.379 -9.625 -7.77 1 98.06 192 HIS A CA 1
ATOM 1465 C C . HIS A 1 192 ? 4.012 -10.734 -8.75 1 98.06 192 HIS A C 1
ATOM 1467 O O . HIS A 1 192 ? 3.418 -10.469 -9.805 1 98.06 192 HIS A O 1
ATOM 1473 N N . VAL A 1 193 ? 4.363 -11.93 -8.469 1 95.69 193 VAL A N 1
ATOM 1474 C CA . VAL A 1 193 ? 3.965 -13.117 -9.227 1 95.69 193 VAL A CA 1
ATOM 1475 C C . VAL A 1 193 ? 2.945 -13.922 -8.422 1 95.69 193 VAL A C 1
ATOM 1477 O O . VAL A 1 193 ? 3.166 -14.219 -7.25 1 95.69 193 VAL A O 1
ATOM 1480 N N . GLY A 1 194 ? 1.897 -14.328 -8.992 1 96 194 GLY A N 1
ATOM 1481 C CA . GLY A 1 194 ? 0.733 -14.906 -8.344 1 96 194 GLY A CA 1
ATOM 1482 C C . GLY A 1 194 ? 0.92 -16.359 -7.973 1 96 194 GLY A C 1
ATOM 1483 O O . GLY A 1 194 ? 0.207 -17.234 -8.477 1 96 194 GLY A O 1
ATOM 1484 N N . VAL A 1 195 ? 1.818 -16.719 -7.156 1 97.81 195 VAL A N 1
ATOM 1485 C CA . VAL A 1 195 ? 2.006 -18.016 -6.496 1 97.81 195 VAL A CA 1
ATOM 1486 C C . VAL A 1 195 ? 2.133 -17.812 -4.988 1 97.81 195 VAL A C 1
ATOM 1488 O O . VAL A 1 195 ? 2.691 -16.797 -4.539 1 97.81 195 VAL A O 1
ATOM 1491 N N . TYR A 1 196 ? 1.601 -18.781 -4.223 1 98.69 196 TYR A N 1
ATOM 1492 C CA . TYR A 1 196 ? 1.544 -18.578 -2.779 1 98.69 196 TYR A CA 1
ATOM 1493 C C . TYR A 1 196 ? 1.939 -19.859 -2.035 1 98.69 196 TYR A C 1
ATOM 1495 O O . TYR A 1 196 ? 1.634 -20.969 -2.48 1 98.69 196 TYR A O 1
ATOM 1503 N N . ALA A 1 197 ? 2.598 -19.719 -0.964 1 98.88 197 ALA A N 1
ATOM 1504 C CA . ALA A 1 197 ? 2.809 -20.781 0.028 1 98.88 197 ALA A CA 1
ATOM 1505 C C . ALA A 1 197 ? 2.168 -20.406 1.363 1 98.88 197 ALA A C 1
ATOM 1507 O O . ALA A 1 197 ? 2.35 -19.281 1.857 1 98.88 197 ALA A O 1
ATOM 1508 N N . TYR A 1 198 ? 1.457 -21.344 1.923 1 98.75 198 TYR A N 1
ATOM 1509 C CA . TYR A 1 198 ? 0.697 -21.078 3.137 1 98.75 198 TYR A CA 1
ATOM 1510 C C . TYR A 1 198 ? 1.126 -22 4.27 1 98.75 198 TYR A C 1
ATOM 1512 O O . TYR A 1 198 ? 1.421 -23.172 4.039 1 98.75 198 TYR A O 1
ATOM 1520 N N . ARG A 1 199 ? 1.043 -21.453 5.438 1 98.38 199 ARG A N 1
ATOM 1521 C CA . ARG A 1 199 ? 0.861 -22.344 6.586 1 98.38 199 ARG A CA 1
ATOM 1522 C C . ARG A 1 199 ? -0.56 -22.891 6.629 1 98.38 199 ARG A C 1
ATOM 1524 O O . ARG A 1 199 ? -1.521 -22.188 6.344 1 98.38 199 ARG A O 1
ATOM 1531 N N . PRO A 1 200 ? -0.658 -24.125 7.059 1 97.88 200 PRO A N 1
ATOM 1532 C CA . PRO A 1 200 ? -1.968 -24.781 6.984 1 97.88 200 PRO A CA 1
ATOM 1533 C C . PRO A 1 200 ? -3.037 -24.047 7.789 1 97.88 200 PRO A C 1
ATOM 1535 O O . PRO A 1 200 ? -4.172 -23.906 7.328 1 97.88 200 PRO A O 1
ATOM 1538 N N . ALA A 1 201 ? -2.688 -23.562 8.961 1 97.69 201 ALA A N 1
ATOM 1539 C CA . ALA A 1 201 ? -3.672 -22.875 9.789 1 97.69 201 ALA A CA 1
ATOM 1540 C C . ALA A 1 201 ? -4.156 -21.594 9.125 1 97.69 201 ALA A C 1
ATOM 1542 O O . ALA A 1 201 ? -5.348 -21.266 9.172 1 97.69 201 ALA A O 1
ATOM 1543 N N . ALA A 1 202 ? -3.232 -20.859 8.531 1 98.25 202 ALA A N 1
ATOM 1544 C CA . ALA A 1 202 ? -3.588 -19.625 7.832 1 98.25 202 ALA A CA 1
ATOM 1545 C C . ALA A 1 202 ? -4.473 -19.922 6.625 1 98.25 202 ALA A C 1
ATOM 1547 O O . ALA A 1 202 ? -5.469 -19.234 6.391 1 98.25 202 ALA A O 1
ATOM 1548 N N . LEU A 1 203 ? -4.117 -20.938 5.895 1 98.69 203 LEU A N 1
ATOM 1549 C CA . LEU A 1 203 ? -4.906 -21.328 4.734 1 98.69 203 LEU A CA 1
ATOM 1550 C C . LEU A 1 203 ? -6.316 -21.734 5.152 1 98.69 203 LEU A C 1
ATOM 1552 O O . LEU A 1 203 ? -7.293 -21.359 4.504 1 98.69 203 LEU A O 1
ATOM 1556 N N . ALA A 1 204 ? -6.441 -22.438 6.199 1 98.31 204 ALA A N 1
ATOM 1557 C CA . ALA A 1 204 ? -7.723 -22.953 6.68 1 98.31 204 ALA A CA 1
ATOM 1558 C C . ALA A 1 204 ? -8.625 -21.812 7.141 1 98.31 204 ALA A C 1
ATOM 1560 O O . ALA A 1 204 ? -9.852 -21.906 7.051 1 98.31 204 ALA A O 1
ATOM 1561 N N . ALA A 1 205 ? -8.055 -20.734 7.633 1 98.38 205 ALA A N 1
ATOM 1562 C CA . ALA A 1 205 ? -8.812 -19.609 8.164 1 98.38 205 ALA A CA 1
ATOM 1563 C C . ALA A 1 205 ? -9.383 -18.75 7.039 1 98.38 205 ALA A C 1
ATOM 1565 O O . ALA A 1 205 ? -10.414 -18.094 7.207 1 98.38 205 ALA A O 1
ATOM 1566 N N . TYR A 1 206 ? -8.805 -18.766 5.887 1 98.5 206 TYR A N 1
ATOM 1567 C CA . TYR A 1 206 ? -9.031 -17.844 4.777 1 98.5 206 TYR A CA 1
ATOM 1568 C C . TYR A 1 206 ? -10.484 -17.875 4.324 1 98.5 206 TYR A C 1
ATOM 1570 O O . TYR A 1 206 ? -11.133 -16.828 4.215 1 98.5 206 TYR A O 1
ATOM 1578 N N . PRO A 1 207 ? -11.086 -19.031 4.062 1 98.19 207 PRO A N 1
ATOM 1579 C CA . PRO A 1 207 ? -12.469 -19.062 3.57 1 98.19 207 PRO A CA 1
ATOM 1580 C C . PRO A 1 207 ? -13.469 -18.5 4.586 1 98.19 207 PRO A C 1
ATOM 1582 O O . PRO A 1 207 ? -14.594 -18.156 4.223 1 98.19 207 PRO A O 1
ATOM 1585 N N . GLY A 1 208 ? -13.047 -18.453 5.82 1 97.88 208 GLY A N 1
ATOM 1586 C CA . GLY A 1 208 ? -13.938 -17.984 6.867 1 97.88 208 GLY A CA 1
ATOM 1587 C C . GLY A 1 208 ? -14.031 -16.469 6.941 1 97.88 208 GLY A C 1
ATOM 1588 O O . GLY A 1 208 ? -14.922 -15.922 7.594 1 97.88 208 GLY A O 1
ATOM 1589 N N . TRP A 1 209 ? -13.164 -15.773 6.309 1 97.25 209 TRP A N 1
ATOM 1590 C CA . TRP A 1 209 ? -13.18 -14.32 6.281 1 97.25 209 TRP A CA 1
ATOM 1591 C C . TRP A 1 209 ? -13.984 -13.805 5.09 1 97.25 209 TRP A C 1
ATOM 1593 O O . TRP A 1 209 ? -13.93 -14.383 4.004 1 97.25 209 TRP A O 1
ATOM 1603 N N . PRO A 1 210 ? -14.773 -12.75 5.328 1 96.31 210 PRO A N 1
ATOM 1604 C CA . PRO A 1 210 ? -15.406 -12.133 4.16 1 96.31 210 PRO A CA 1
ATOM 1605 C C . PRO A 1 210 ? -14.391 -11.539 3.186 1 96.31 210 PRO A C 1
ATOM 1607 O O . PRO A 1 210 ? -13.273 -11.195 3.582 1 96.31 210 PRO A O 1
ATOM 1610 N N . THR A 1 211 ? -14.75 -11.492 1.91 1 97.38 211 THR A N 1
ATOM 1611 C CA . THR A 1 211 ? -13.93 -10.75 0.959 1 97.38 211 THR A CA 1
ATOM 1612 C C . THR A 1 211 ? -13.836 -9.273 1.355 1 97.38 211 THR A C 1
ATOM 1614 O O . THR A 1 211 ? -14.859 -8.602 1.488 1 97.38 211 THR A O 1
ATOM 1617 N N . GLY A 1 212 ? -12.648 -8.789 1.57 1 97.06 212 GLY A N 1
ATOM 1618 C CA . GLY A 1 212 ? -12.461 -7.402 1.963 1 97.06 212 GLY A CA 1
ATOM 1619 C C . GLY A 1 212 ? -12.539 -6.438 0.795 1 97.06 212 GLY A C 1
ATOM 1620 O O . GLY A 1 212 ? -12.477 -6.852 -0.365 1 97.06 212 GLY A O 1
ATOM 1621 N N . PRO A 1 213 ? -12.719 -5.148 1.087 1 97.56 213 PRO A N 1
ATOM 1622 C CA . PRO A 1 213 ? -12.844 -4.152 0.022 1 97.56 213 PRO A CA 1
ATOM 1623 C C . PRO A 1 213 ? -11.602 -4.066 -0.857 1 97.56 213 PRO A C 1
ATOM 1625 O O . PRO A 1 213 ? -11.711 -3.912 -2.076 1 97.56 213 PRO A O 1
ATOM 1628 N N . LEU A 1 214 ? -10.398 -4.148 -0.277 1 98.69 214 LEU A N 1
ATOM 1629 C CA . LEU A 1 214 ? -9.172 -4.035 -1.063 1 98.69 214 LEU A CA 1
ATOM 1630 C C . LEU A 1 214 ? -8.992 -5.254 -1.963 1 98.69 214 LEU A C 1
ATOM 1632 O O . LEU A 1 214 ? -8.586 -5.121 -3.119 1 98.69 214 LEU A O 1
ATOM 1636 N N . GLU A 1 215 ? -9.258 -6.461 -1.395 1 98.5 215 GLU A N 1
ATOM 1637 C CA . GLU A 1 215 ? -9.242 -7.664 -2.225 1 98.5 215 GLU A CA 1
ATOM 1638 C C . GLU A 1 215 ? -10.18 -7.527 -3.416 1 98.5 215 GLU A C 1
ATOM 1640 O O . GLU A 1 215 ? -9.812 -7.852 -4.547 1 98.5 215 GLU A O 1
ATOM 1645 N N . ALA A 1 216 ? -11.391 -7.055 -3.156 1 97.56 216 ALA A N 1
ATOM 1646 C CA . ALA A 1 216 ? -12.406 -6.926 -4.199 1 97.56 216 ALA A CA 1
ATOM 1647 C C . ALA A 1 216 ? -11.961 -5.938 -5.273 1 97.56 216 ALA A C 1
ATOM 1649 O O . ALA A 1 216 ? -12.109 -6.203 -6.473 1 97.56 216 ALA A O 1
ATOM 1650 N N . LEU A 1 217 ? -11.414 -4.832 -4.902 1 97.94 217 LEU A N 1
ATOM 1651 C CA . LEU A 1 217 ? -11.047 -3.764 -5.824 1 97.94 217 LEU A CA 1
ATOM 1652 C C . LEU A 1 217 ? -9.812 -4.148 -6.633 1 97.94 217 LEU A C 1
ATOM 1654 O O . LEU A 1 217 ? -9.781 -3.973 -7.852 1 97.94 217 LEU A O 1
ATOM 1658 N N . GLU A 1 218 ? -8.812 -4.707 -5.992 1 98.06 218 GLU A N 1
ATOM 1659 C CA . GLU A 1 218 ? -7.535 -5.039 -6.621 1 98.06 218 GLU A CA 1
ATOM 1660 C C . GLU A 1 218 ? -7.598 -6.406 -7.301 1 98.06 218 GLU A C 1
ATOM 1662 O O . GLU A 1 218 ? -6.77 -6.715 -8.164 1 98.06 218 GLU A O 1
ATOM 1667 N N . GLY A 1 219 ? -8.508 -7.273 -6.883 1 96.12 219 GLY A N 1
ATOM 1668 C CA . GLY A 1 219 ? -8.57 -8.633 -7.406 1 96.12 219 GLY A CA 1
ATOM 1669 C C . GLY A 1 219 ? -7.395 -9.492 -6.984 1 96.12 219 GLY A C 1
ATOM 1670 O O . GLY A 1 219 ? -6.848 -10.242 -7.797 1 96.12 219 GLY A O 1
ATOM 1671 N N . LEU A 1 220 ? -6.949 -9.281 -5.805 1 97.81 220 LEU A N 1
ATOM 1672 C CA . LEU A 1 220 ? -5.758 -9.969 -5.312 1 97.81 220 LEU A CA 1
ATOM 1673 C C . LEU A 1 220 ? -6.062 -10.75 -4.039 1 97.81 220 LEU A C 1
ATOM 1675 O O . LEU A 1 220 ? -6.418 -10.156 -3.016 1 97.81 220 LEU A O 1
ATOM 1679 N N . GLU A 1 221 ? -5.781 -12.039 -4.035 1 97.94 221 GLU A N 1
ATOM 1680 C CA . GLU A 1 221 ? -6.184 -12.938 -2.953 1 97.94 221 GLU A CA 1
ATOM 1681 C C . GLU A 1 221 ? -5.406 -12.641 -1.674 1 97.94 221 GLU A C 1
ATOM 1683 O O . GLU A 1 221 ? -5.953 -12.742 -0.573 1 97.94 221 GLU A O 1
ATOM 1688 N N . GLN A 1 222 ? -4.117 -12.273 -1.786 1 98.56 222 GLN A N 1
ATOM 1689 C CA . GLN A 1 222 ? -3.268 -12.094 -0.614 1 98.56 222 GLN A CA 1
ATOM 1690 C C . GLN A 1 222 ? -3.689 -10.867 0.191 1 98.56 222 GLN A C 1
ATOM 1692 O O . GLN A 1 222 ? -3.324 -10.727 1.36 1 98.56 222 GLN A O 1
ATOM 1697 N N . LEU A 1 223 ? -4.496 -9.953 -0.389 1 98.81 223 LEU A N 1
ATOM 1698 C CA . LEU A 1 223 ? -4.93 -8.758 0.324 1 98.81 223 LEU A CA 1
ATOM 1699 C C . LEU A 1 223 ? -5.91 -9.117 1.437 1 98.81 223 LEU A C 1
ATOM 1701 O O . LEU A 1 223 ? -6.027 -8.391 2.424 1 98.81 223 LEU A O 1
ATOM 1705 N N . ARG A 1 224 ? -6.602 -10.266 1.312 1 98.56 224 ARG A N 1
ATOM 1706 C CA . ARG A 1 224 ? -7.48 -10.688 2.396 1 98.56 224 ARG A CA 1
ATOM 1707 C C . ARG A 1 224 ? -6.699 -10.898 3.688 1 98.56 224 ARG A C 1
ATOM 1709 O O . ARG A 1 224 ? -7.191 -10.594 4.773 1 98.56 224 ARG A O 1
ATOM 1716 N N . PHE A 1 225 ? -5.48 -11.469 3.543 1 98.75 225 PHE A N 1
ATOM 1717 C CA . PHE A 1 225 ? -4.617 -11.656 4.703 1 98.75 225 PHE A CA 1
ATOM 1718 C C . PHE A 1 225 ? -4.199 -10.312 5.285 1 98.75 225 PHE A C 1
ATOM 1720 O O . PHE A 1 225 ? -4.281 -10.102 6.5 1 98.75 225 PHE A O 1
ATOM 1727 N N . LEU A 1 226 ? -3.803 -9.367 4.453 1 98.5 226 LEU A N 1
ATOM 1728 C CA . LEU A 1 226 ? -3.346 -8.062 4.922 1 98.5 226 LEU A CA 1
ATOM 1729 C C . LEU A 1 226 ? -4.48 -7.305 5.598 1 98.5 226 LEU A C 1
ATOM 1731 O O . LEU A 1 226 ? -4.27 -6.66 6.629 1 98.5 226 LEU A O 1
ATOM 1735 N N . GLU A 1 227 ? -5.664 -7.395 4.996 1 98.19 227 GLU A N 1
ATOM 1736 C CA . GLU A 1 227 ? -6.82 -6.703 5.559 1 98.19 227 GLU A CA 1
ATOM 1737 C C . GLU A 1 227 ? -7.156 -7.234 6.949 1 98.19 227 GLU A C 1
ATOM 1739 O O . GLU A 1 227 ? -7.766 -6.527 7.758 1 98.19 227 GLU A O 1
ATOM 1744 N N . GLN A 1 228 ? -6.711 -8.477 7.273 1 97 228 GLN A N 1
ATOM 1745 C CA . GLN A 1 228 ? -6.957 -9.109 8.562 1 97 228 GLN A CA 1
ATOM 1746 C C . GLN A 1 228 ? -5.766 -8.922 9.5 1 97 228 GLN A C 1
ATOM 1748 O O . GLN A 1 228 ? -5.754 -9.453 10.617 1 97 228 GLN A O 1
ATOM 1753 N N . GLY A 1 229 ? -4.785 -8.234 9.055 1 96.06 229 GLY A N 1
ATOM 1754 C CA . GLY A 1 229 ? -3.605 -8.008 9.875 1 96.06 229 GLY A CA 1
ATOM 1755 C C . GLY A 1 229 ? -2.697 -9.219 9.961 1 96.06 229 GLY A C 1
ATOM 1756 O O . GLY A 1 229 ? -1.954 -9.383 10.93 1 96.06 229 GLY A O 1
ATOM 1757 N N . ARG A 1 230 ? -2.807 -10.156 8.969 1 97.56 230 ARG A N 1
ATOM 1758 C CA . ARG A 1 230 ? -1.965 -11.344 8.953 1 97.56 230 ARG A CA 1
ATOM 1759 C C . ARG A 1 230 ? -0.663 -11.086 8.203 1 97.56 230 ARG A C 1
ATOM 1761 O O . ARG A 1 230 ? -0.661 -10.422 7.164 1 97.56 230 ARG A O 1
ATOM 1768 N N . PRO A 1 231 ? 0.455 -11.602 8.672 1 98.12 231 PRO A N 1
ATOM 1769 C CA . PRO A 1 231 ? 1.753 -11.312 8.055 1 98.12 231 PRO A CA 1
ATOM 1770 C C . PRO A 1 231 ? 1.948 -12.039 6.73 1 98.12 231 PRO A C 1
ATOM 1772 O O . PRO A 1 231 ? 1.777 -13.258 6.656 1 98.12 231 PRO A O 1
ATOM 1775 N N . VAL A 1 232 ? 2.232 -11.336 5.738 1 98.81 232 VAL A N 1
ATOM 1776 C CA . VAL A 1 232 ? 2.551 -11.836 4.406 1 98.81 232 VAL A CA 1
ATOM 1777 C C . VAL A 1 232 ? 4.027 -11.594 4.102 1 98.81 232 VAL A C 1
ATOM 1779 O O . VAL A 1 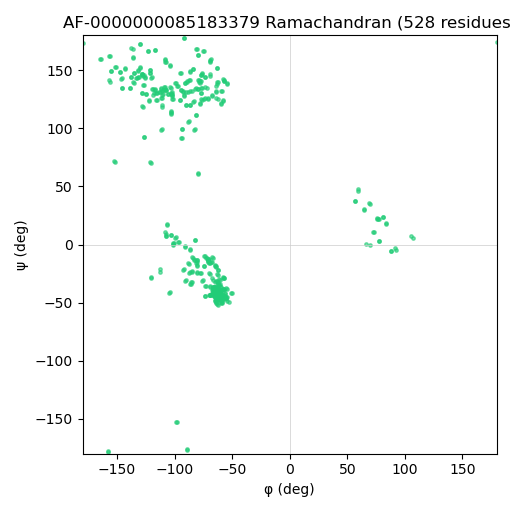232 ? 4.512 -10.461 4.219 1 98.81 232 VAL A O 1
ATOM 1782 N N . LEU A 1 233 ? 4.758 -12.633 3.727 1 98.88 233 LEU A N 1
ATOM 1783 C CA . LEU A 1 233 ? 6.176 -12.539 3.404 1 98.88 233 LEU A CA 1
ATOM 1784 C C . LEU A 1 233 ? 6.383 -12.375 1.902 1 98.88 233 LEU A C 1
ATOM 1786 O O . LEU A 1 233 ? 5.875 -13.172 1.112 1 98.88 233 LEU A O 1
ATOM 1790 N N . CYS A 1 234 ? 7.062 -11.344 1.514 1 98.88 234 CYS A N 1
ATOM 1791 C CA . CYS A 1 234 ? 7.531 -11.211 0.138 1 98.88 234 CYS A CA 1
ATOM 1792 C C . CYS A 1 234 ? 8.914 -11.828 -0.03 1 98.88 234 CYS A C 1
ATOM 1794 O O . CYS A 1 234 ? 9.859 -11.438 0.652 1 98.88 234 CYS A O 1
ATOM 1796 N N . VAL A 1 235 ? 8.984 -12.805 -0.908 1 98.88 235 VAL A N 1
ATOM 1797 C CA . VAL A 1 235 ? 10.266 -13.453 -1.177 1 98.88 235 VAL A CA 1
ATOM 1798 C C . VAL A 1 235 ? 10.828 -12.953 -2.504 1 98.88 235 VAL A C 1
ATOM 1800 O O . VAL A 1 235 ? 10.234 -13.172 -3.562 1 98.88 235 VAL A O 1
ATOM 1803 N N . GLU A 1 236 ? 11.93 -12.266 -2.459 1 98.44 236 GLU A N 1
ATOM 1804 C CA . GLU A 1 236 ? 12.57 -11.812 -3.689 1 98.44 236 GLU A CA 1
ATOM 1805 C C . GLU A 1 236 ? 13.195 -12.977 -4.449 1 98.44 236 GLU A C 1
ATOM 1807 O O . GLU A 1 236 ? 13.938 -13.773 -3.875 1 98.44 236 GLU A O 1
ATOM 1812 N N . VAL A 1 237 ? 12.789 -13.062 -5.684 1 98.12 237 VAL A N 1
ATOM 1813 C CA . VAL A 1 237 ? 13.312 -14.117 -6.539 1 98.12 237 VAL A CA 1
ATOM 1814 C C . VAL A 1 237 ? 13.953 -13.5 -7.785 1 98.12 237 VAL A C 1
ATOM 1816 O O . VAL A 1 237 ? 13.812 -12.305 -8.039 1 98.12 237 VAL A O 1
ATOM 1819 N N . GLU A 1 238 ? 14.703 -14.352 -8.469 1 96.88 238 GLU A N 1
ATOM 1820 C CA . GLU A 1 238 ? 15.344 -13.953 -9.719 1 96.88 238 GLU A CA 1
ATOM 1821 C C . GLU A 1 238 ? 14.734 -14.68 -10.914 1 96.88 238 GLU A C 1
ATOM 1823 O O . GLU A 1 238 ? 14.484 -15.883 -10.852 1 96.88 238 GLU A O 1
ATOM 1828 N N . ALA A 1 239 ? 14.469 -13.906 -11.93 1 93.94 239 ALA A N 1
ATOM 1829 C CA . ALA A 1 239 ? 13.875 -14.5 -13.125 1 93.94 239 ALA A CA 1
ATOM 1830 C C . ALA A 1 239 ? 14.844 -15.469 -13.789 1 93.94 239 ALA A C 1
ATOM 1832 O O . ALA A 1 239 ? 14.438 -16.516 -14.289 1 93.94 239 ALA A O 1
ATOM 1833 N N . ARG A 1 240 ? 16.141 -15.141 -13.773 1 94.06 240 ARG A N 1
ATOM 1834 C CA . ARG A 1 240 ? 17.188 -15.945 -14.391 1 94.06 240 ARG A CA 1
ATOM 1835 C C . ARG A 1 240 ? 16.906 -16.156 -15.883 1 94.06 240 ARG A C 1
ATOM 1837 O O . ARG A 1 240 ? 17 -17.266 -16.375 1 94.06 240 ARG A O 1
ATOM 1844 N N . GLY A 1 241 ? 16.359 -15.102 -16.531 1 89.25 241 GLY A N 1
ATOM 1845 C CA . GLY A 1 241 ? 16.141 -15.133 -17.969 1 89.25 241 GLY A CA 1
ATOM 1846 C C . GLY A 1 241 ? 14.805 -15.719 -18.359 1 89.25 241 GLY A C 1
ATOM 1847 O O . GLY A 1 241 ? 14.43 -15.695 -19.531 1 89.25 241 GLY A O 1
ATOM 1848 N N . ARG A 1 242 ? 14.086 -16.219 -17.375 1 91.06 242 ARG A N 1
ATOM 1849 C CA . ARG A 1 242 ? 12.773 -16.797 -17.656 1 91.06 242 ARG A CA 1
ATOM 1850 C C . ARG A 1 242 ? 11.719 -15.711 -17.828 1 91.06 242 ARG A C 1
ATOM 1852 O O . ARG A 1 242 ? 11.766 -14.68 -17.156 1 91.06 242 ARG A O 1
ATOM 1859 N N . HIS A 1 243 ? 10.875 -15.984 -18.766 1 86.75 243 HIS A N 1
ATOM 1860 C CA . HIS A 1 243 ? 9.648 -15.211 -18.922 1 86.75 243 HIS A CA 1
ATOM 1861 C C . HIS A 1 243 ? 8.461 -15.93 -18.297 1 86.75 243 HIS A C 1
ATOM 1863 O O . HIS A 1 243 ? 8.406 -17.156 -18.297 1 86.75 243 HIS A O 1
ATOM 1869 N N . PHE A 1 244 ? 7.68 -15.227 -17.672 1 84.88 244 PHE A N 1
ATOM 1870 C CA . PHE A 1 244 ? 6.469 -15.844 -17.141 1 84.88 244 PHE A CA 1
ATOM 1871 C C . PHE A 1 244 ? 5.254 -14.961 -17.406 1 84.88 244 PHE A C 1
ATOM 1873 O O . PHE A 1 244 ? 5.363 -13.734 -17.453 1 84.88 244 PHE A O 1
ATOM 1880 N N . TRP A 1 245 ? 4.152 -15.633 -17.781 1 87.62 245 TRP A N 1
ATOM 1881 C CA . TRP A 1 245 ? 2.889 -15.008 -18.156 1 87.62 245 TRP A CA 1
ATOM 1882 C C . TRP A 1 245 ? 1.704 -15.867 -17.719 1 87.62 245 TRP A C 1
ATOM 1884 O O . TRP A 1 245 ? 1.773 -17.094 -17.75 1 87.62 245 TRP A O 1
ATOM 1894 N N . GLU A 1 246 ? 0.689 -15.156 -17.312 1 90.25 246 GLU A N 1
ATOM 1895 C CA . GLU A 1 246 ? -0.553 -15.844 -16.953 1 90.25 246 GLU A CA 1
ATOM 1896 C C . GLU A 1 246 ? -1.55 -15.805 -18.109 1 90.25 246 GLU A C 1
ATOM 1898 O O . GLU A 1 246 ? -1.663 -14.789 -18.797 1 90.25 246 GLU A O 1
ATOM 1903 N N . LEU A 1 247 ? -2.188 -16.875 -18.375 1 92.81 247 LEU A N 1
ATOM 1904 C CA . LEU A 1 247 ? -3.256 -16.906 -19.375 1 92.81 247 LEU A CA 1
ATOM 1905 C C . LEU A 1 247 ? -4.566 -16.406 -18.781 1 92.81 247 LEU A C 1
ATOM 1907 O O . LEU A 1 247 ? -5.168 -17.078 -17.938 1 92.81 247 LEU A O 1
ATOM 1911 N N . ASN A 1 248 ? -5.031 -15.266 -19.219 1 88.12 248 ASN A N 1
ATOM 1912 C CA . ASN A 1 248 ? -6.277 -14.711 -18.703 1 88.12 248 ASN A CA 1
ATOM 1913 C C . ASN A 1 248 ? -7.305 -14.508 -19.812 1 88.12 248 ASN A C 1
ATOM 1915 O O . ASN A 1 248 ? -8.508 -14.562 -19.562 1 88.12 248 ASN A O 1
ATOM 1919 N N . ASN A 1 249 ? -6.742 -14.273 -21.031 1 89.81 249 ASN A N 1
ATOM 1920 C CA . ASN A 1 249 ? -7.57 -14.031 -22.203 1 89.81 249 ASN A CA 1
ATOM 1921 C C . ASN A 1 249 ? -7.062 -14.805 -23.422 1 89.81 249 ASN A C 1
ATOM 1923 O O . ASN A 1 249 ? -5.898 -15.203 -23.453 1 89.81 249 ASN A O 1
ATOM 1927 N N . PRO A 1 250 ? -8.008 -14.93 -24.359 1 92.5 250 PRO A N 1
ATOM 1928 C CA . PRO A 1 250 ? -7.594 -15.68 -25.547 1 92.5 250 PRO A CA 1
ATOM 1929 C C . PRO A 1 250 ? -6.371 -15.07 -26.234 1 92.5 250 PRO A C 1
ATOM 1931 O O . PRO A 1 250 ? -5.531 -15.805 -26.766 1 92.5 250 PRO A O 1
ATOM 1934 N N . GLU A 1 251 ? -6.23 -13.805 -26.078 1 92.31 251 GLU A N 1
ATOM 1935 C CA . GLU A 1 251 ? -5.137 -13.094 -26.734 1 92.31 251 GLU A CA 1
ATOM 1936 C C . GLU A 1 251 ? -3.793 -13.445 -26.109 1 92.31 251 GLU A C 1
ATOM 1938 O O . GLU A 1 251 ? -2.74 -13.148 -26.672 1 92.31 251 GLU A O 1
ATOM 1943 N N . ASP A 1 252 ? -3.807 -14.055 -24.984 1 93.12 252 ASP A N 1
ATOM 1944 C CA . ASP A 1 252 ? -2.574 -14.414 -24.281 1 93.12 252 ASP A CA 1
ATOM 1945 C C . ASP A 1 252 ? -1.964 -15.688 -24.859 1 93.12 252 ASP A C 1
ATOM 1947 O O . ASP A 1 252 ? -0.789 -15.977 -24.625 1 93.12 252 ASP A O 1
ATOM 1951 N N . VAL A 1 253 ? -2.725 -16.484 -25.609 1 95.56 253 VAL A N 1
ATOM 1952 C CA . VAL A 1 253 ? -2.291 -17.797 -26.078 1 95.56 253 VAL A CA 1
ATOM 1953 C C . VAL A 1 253 ? -1.076 -17.641 -27 1 95.56 253 VAL A C 1
ATOM 1955 O O . VAL A 1 253 ? -0.017 -18.203 -26.734 1 95.56 253 VAL A O 1
ATOM 1958 N N . PRO A 1 254 ? -1.191 -16.766 -28 1 95.62 254 PRO A N 1
ATOM 1959 C CA . PRO A 1 254 ? -0.013 -16.625 -28.859 1 95.62 254 PRO A CA 1
ATOM 1960 C C . PRO A 1 254 ? 1.207 -16.094 -28.109 1 95.62 254 PRO A C 1
ATOM 1962 O O . PRO A 1 254 ? 2.34 -16.453 -28.438 1 95.62 254 PRO A O 1
ATOM 1965 N N . ARG A 1 255 ? 0.983 -15.305 -27.156 1 93.88 255 ARG A N 1
ATOM 1966 C CA . ARG A 1 255 ? 2.076 -14.75 -26.359 1 93.88 255 ARG A CA 1
ATOM 1967 C C . ARG A 1 255 ? 2.793 -15.852 -25.594 1 93.88 255 ARG A C 1
ATOM 1969 O O . ARG A 1 255 ? 4.023 -15.93 -25.594 1 93.88 255 ARG A O 1
ATOM 1976 N N . ILE A 1 256 ? 2.068 -16.672 -24.953 1 95.75 256 ILE A N 1
ATOM 1977 C CA . ILE A 1 256 ? 2.625 -17.75 -24.156 1 95.75 256 ILE A CA 1
ATOM 1978 C C . ILE A 1 256 ? 3.338 -18.75 -25.062 1 95.75 256 ILE A C 1
ATOM 1980 O O . ILE A 1 256 ? 4.438 -19.219 -24.75 1 95.75 256 ILE A O 1
ATOM 1984 N N . GLU A 1 257 ? 2.758 -19.016 -26.172 1 97.06 257 GLU A N 1
ATOM 1985 C CA . GLU A 1 257 ? 3.379 -19.953 -27.109 1 97.06 257 GLU A CA 1
ATOM 1986 C C . GLU A 1 257 ? 4.703 -19.406 -27.641 1 97.06 257 GLU A C 1
ATOM 1988 O O . GLU A 1 257 ? 5.668 -20.156 -27.797 1 97.06 257 GLU A O 1
ATOM 1993 N N . ALA A 1 258 ? 4.703 -18.172 -27.875 1 95.94 258 ALA A N 1
ATOM 1994 C CA . ALA A 1 258 ? 5.945 -17.531 -28.312 1 95.94 258 ALA A CA 1
ATOM 1995 C C . ALA A 1 258 ? 7.016 -17.625 -27.234 1 95.94 258 ALA A C 1
ATOM 1997 O O . ALA A 1 258 ? 8.188 -17.859 -27.531 1 95.94 258 ALA A O 1
ATOM 1998 N N . MET A 1 259 ? 6.617 -17.469 -26.031 1 94.81 259 MET A N 1
ATOM 1999 C CA . MET A 1 259 ? 7.543 -17.562 -24.906 1 94.81 259 MET A CA 1
ATOM 2000 C C . MET A 1 259 ? 8.07 -18.984 -24.75 1 94.81 259 MET A C 1
ATOM 2002 O O . MET A 1 259 ? 9.258 -19.188 -24.5 1 94.81 259 MET A O 1
ATOM 2006 N N . LEU A 1 260 ? 7.16 -19.953 -24.938 1 95.31 260 LEU A N 1
ATOM 2007 C CA . LEU A 1 260 ? 7.559 -21.344 -24.875 1 95.31 260 LEU A CA 1
ATOM 2008 C C . LEU A 1 260 ? 8.617 -21.656 -25.922 1 95.31 260 LEU A C 1
ATOM 2010 O O . LEU A 1 260 ? 9.617 -22.328 -25.625 1 95.31 260 LEU A O 1
ATOM 2014 N N . ARG A 1 261 ? 8.414 -21.125 -27.078 1 94.94 261 ARG A N 1
ATOM 2015 C CA . ARG A 1 261 ? 9.367 -21.328 -28.156 1 94.94 261 ARG A CA 1
ATOM 2016 C C . ARG A 1 261 ? 10.703 -20.672 -27.844 1 94.94 261 ARG A C 1
ATOM 2018 O O . ARG A 1 261 ? 11.766 -21.281 -28.016 1 94.94 261 ARG A O 1
ATOM 2025 N N . HIS A 1 262 ? 10.586 -19.516 -27.375 1 94 262 HIS A N 1
ATOM 2026 C CA . HIS A 1 262 ? 11.781 -18.734 -27.078 1 94 262 HIS A CA 1
ATOM 2027 C C . HIS A 1 262 ? 12.625 -19.406 -26 1 94 262 HIS A C 1
ATOM 2029 O O . HIS A 1 262 ? 13.859 -19.422 -26.094 1 94 262 HIS A O 1
ATOM 2035 N N . MET A 1 263 ? 11.977 -19.984 -25 1 93.5 263 MET A N 1
ATOM 2036 C CA . MET A 1 263 ? 12.672 -20.594 -23.875 1 93.5 263 MET A CA 1
ATOM 2037 C C . MET A 1 263 ? 12.945 -22.062 -24.141 1 93.5 263 MET A C 1
ATOM 2039 O O . MET A 1 263 ? 13.484 -22.766 -23.281 1 93.5 263 MET A O 1
ATOM 2043 N N . ASN A 1 264 ? 12.508 -22.547 -25.297 1 93.25 264 ASN A N 1
ATOM 2044 C CA . ASN A 1 264 ? 12.68 -23.938 -25.688 1 93.25 264 ASN A CA 1
ATOM 2045 C C . ASN A 1 264 ? 12.031 -24.906 -24.703 1 93.25 264 ASN A C 1
ATOM 2047 O O . ASN A 1 264 ? 12.641 -25.891 -24.297 1 93.25 264 ASN A O 1
ATOM 2051 N N . MET A 1 265 ? 10.797 -24.531 -24.359 1 91.69 265 MET A N 1
ATOM 2052 C CA . MET A 1 265 ? 10.016 -25.359 -23.438 1 91.69 265 MET A CA 1
ATOM 2053 C C . MET A 1 265 ? 8.984 -26.188 -24.203 1 91.69 265 MET A C 1
ATOM 2055 O O . MET A 1 265 ? 8.234 -25.641 -25.016 1 91.69 265 MET A O 1
ATOM 2059 N N . ASN A 1 266 ? 8.945 -27.438 -23.922 1 88.44 266 ASN A N 1
ATOM 2060 C CA . ASN A 1 266 ? 8.047 -28.344 -24.641 1 88.44 266 ASN A CA 1
ATOM 2061 C C . ASN A 1 266 ? 6.668 -28.391 -23.984 1 88.44 266 ASN A C 1
ATOM 2063 O O . ASN A 1 266 ? 6.539 -28.203 -22.781 1 88.44 266 ASN A O 1
ATOM 2067 N N . MET B 1 1 ? -6.281 13.758 30.469 1 88.44 1 MET B N 1
ATOM 2068 C CA . MET B 1 1 ? -5.508 13.484 29.266 1 88.44 1 MET B CA 1
ATOM 2069 C C . MET B 1 1 ? -4.82 14.758 28.766 1 88.44 1 MET B C 1
ATOM 2071 O O . MET B 1 1 ? -5.445 15.812 28.688 1 88.44 1 MET B O 1
ATOM 2075 N N . SER B 1 2 ? -3.537 14.742 28.641 1 97.38 2 SER B N 1
ATOM 2076 C CA . SER B 1 2 ? -2.797 15.938 28.25 1 97.38 2 SER B CA 1
ATOM 2077 C C . SER B 1 2 ? -2.369 15.867 26.781 1 97.38 2 SER B C 1
ATOM 2079 O O . SER B 1 2 ? -1.888 14.836 26.328 1 97.38 2 SER B O 1
ATOM 2081 N N . VAL B 1 3 ? -2.58 17 26.094 1 98.62 3 VAL B N 1
ATOM 2082 C CA . VAL B 1 3 ? -2.307 17.031 24.656 1 98.62 3 VAL B CA 1
ATOM 2083 C C . VAL B 1 3 ? -1.402 18.219 24.328 1 98.62 3 VAL B C 1
ATOM 2085 O O . VAL B 1 3 ? -1.652 19.344 24.797 1 98.62 3 VAL B O 1
ATOM 2088 N N . LEU B 1 4 ? -0.333 17.984 23.594 1 98.88 4 LEU B N 1
ATOM 2089 C CA . LEU B 1 4 ? 0.569 19 23.047 1 98.88 4 LEU B CA 1
ATOM 2090 C C . LEU B 1 4 ? 0.438 19.094 21.531 1 98.88 4 LEU B C 1
ATOM 2092 O O . LEU B 1 4 ? 0.455 18.078 20.844 1 98.88 4 LEU B O 1
ATOM 2096 N N . ILE B 1 5 ? 0.252 20.266 20.984 1 98.88 5 ILE B N 1
ATOM 2097 C CA . ILE B 1 5 ? 0.395 20.484 19.562 1 98.88 5 ILE B CA 1
ATOM 2098 C C . ILE B 1 5 ? 1.742 21.156 19.266 1 98.88 5 ILE B C 1
ATOM 2100 O O . ILE B 1 5 ? 2.092 22.156 19.891 1 98.88 5 ILE B O 1
ATOM 2104 N N . VAL B 1 6 ? 2.473 20.562 18.438 1 98.94 6 VAL B N 1
ATOM 2105 C CA . VAL B 1 6 ? 3.721 21.141 17.953 1 98.94 6 VAL B CA 1
ATOM 2106 C C . VAL B 1 6 ? 3.564 21.531 16.484 1 98.94 6 VAL B C 1
ATOM 2108 O O . VAL B 1 6 ? 3.047 20.75 15.68 1 98.94 6 VAL B O 1
ATOM 2111 N N . ILE B 1 7 ? 3.98 22.734 16.125 1 98.88 7 ILE B N 1
ATOM 2112 C CA . ILE B 1 7 ? 4.012 23.234 14.758 1 98.88 7 ILE B CA 1
ATOM 2113 C C . ILE B 1 7 ? 5.461 23.406 14.305 1 98.88 7 ILE B C 1
ATOM 2115 O O . ILE B 1 7 ? 6.09 24.438 14.578 1 98.88 7 ILE B O 1
ATOM 2119 N N . PRO B 1 8 ? 5.941 22.438 13.578 1 98.5 8 PRO B N 1
ATOM 2120 C CA . PRO B 1 8 ? 7.34 22.531 13.148 1 98.5 8 PRO B CA 1
ATOM 2121 C C . PRO B 1 8 ? 7.539 23.5 11.984 1 98.5 8 PRO B C 1
ATOM 2123 O O . PRO B 1 8 ? 6.688 23.578 11.102 1 98.5 8 PRO B O 1
ATOM 2126 N N . ALA B 1 9 ? 8.625 24.219 12.062 1 97.19 9 ALA B N 1
ATOM 2127 C CA . ALA B 1 9 ? 8.992 25.172 11.016 1 97.19 9 ALA B CA 1
ATOM 2128 C C . ALA B 1 9 ? 10.5 25.234 10.852 1 97.19 9 ALA B C 1
ATOM 2130 O O . ALA B 1 9 ? 11.242 25.234 11.836 1 97.19 9 ALA B O 1
ATOM 2131 N N . ARG B 1 10 ? 10.922 25.219 9.727 1 95.19 10 ARG B N 1
ATOM 2132 C CA . ARG B 1 10 ? 12.344 25.406 9.445 1 95.19 10 ARG B CA 1
ATOM 2133 C C . ARG B 1 10 ? 12.555 26.469 8.367 1 95.19 10 ARG B C 1
ATOM 2135 O O . ARG B 1 10 ? 11.695 26.672 7.508 1 95.19 10 ARG B O 1
ATOM 2142 N N . TYR B 1 11 ? 13.664 27.078 8.438 1 92.38 11 TYR B N 1
ATOM 2143 C CA . TYR B 1 11 ? 13.945 28.172 7.52 1 92.38 11 TYR B CA 1
ATOM 2144 C C . TYR B 1 11 ? 14.539 27.656 6.215 1 92.38 11 TYR B C 1
ATOM 2146 O O . TYR B 1 11 ? 14.211 28.156 5.137 1 92.38 11 TYR B O 1
ATOM 2154 N N . ALA B 1 12 ? 15.336 26.547 6.438 1 84.06 12 ALA B N 1
ATOM 2155 C CA . ALA B 1 12 ? 16.078 26.016 5.297 1 84.06 12 ALA B CA 1
ATOM 2156 C C . ALA B 1 12 ? 15.203 25.094 4.453 1 84.06 12 ALA B C 1
ATOM 2158 O O . ALA B 1 12 ? 14.57 24.172 4.977 1 84.06 12 ALA B O 1
ATOM 2159 N N . SER B 1 13 ? 14.617 25.672 3.283 1 79.5 13 SER B N 1
ATOM 2160 C CA . SER B 1 13 ? 13.938 24.891 2.256 1 79.5 13 SER B CA 1
ATOM 2161 C C . SER B 1 13 ? 14.492 25.188 0.87 1 79.5 13 SER B C 1
ATOM 2163 O O . SER B 1 13 ? 14.547 26.359 0.456 1 79.5 13 SER B O 1
ATOM 2165 N N . THR B 1 14 ? 14.992 24.172 0.332 1 77.81 14 THR B N 1
ATOM 2166 C CA . THR B 1 14 ? 15.656 24.375 -0.952 1 77.81 14 THR B CA 1
ATOM 2167 C C . THR B 1 14 ? 14.695 25 -1.962 1 77.81 14 THR B C 1
ATOM 2169 O O . THR B 1 14 ? 15.062 25.938 -2.672 1 77.81 14 THR B O 1
ATOM 2172 N N . ARG B 1 15 ? 13.445 24.594 -1.949 1 75.69 15 ARG B N 1
ATOM 2173 C CA . ARG B 1 15 ? 12.492 25.031 -2.969 1 75.69 15 ARG B CA 1
ATOM 2174 C C . ARG B 1 15 ? 11.836 26.344 -2.582 1 75.69 15 ARG B C 1
ATOM 2176 O O . ARG B 1 15 ? 11.336 27.078 -3.443 1 75.69 15 ARG B O 1
ATOM 2183 N N . TYR B 1 16 ? 11.781 26.672 -1.344 1 87.06 16 TYR B N 1
ATOM 2184 C CA . TYR B 1 16 ? 11.055 27.828 -0.854 1 87.06 16 TYR B CA 1
ATOM 2185 C C . TYR B 1 16 ? 11.664 28.359 0.441 1 87.06 16 TYR B C 1
ATOM 2187 O O . TYR B 1 16 ? 11.039 28.297 1.501 1 87.06 16 TYR B O 1
ATOM 2195 N N . PRO B 1 17 ? 12.875 28.984 0.303 1 86.06 17 PRO B N 1
ATOM 2196 C CA . PRO B 1 17 ? 13.523 29.484 1.521 1 86.06 17 PRO B CA 1
ATOM 2197 C C . PRO B 1 17 ? 12.664 30.5 2.266 1 86.06 17 PRO B C 1
ATOM 2199 O O . PRO B 1 17 ? 12.078 31.391 1.645 1 86.06 17 PRO B O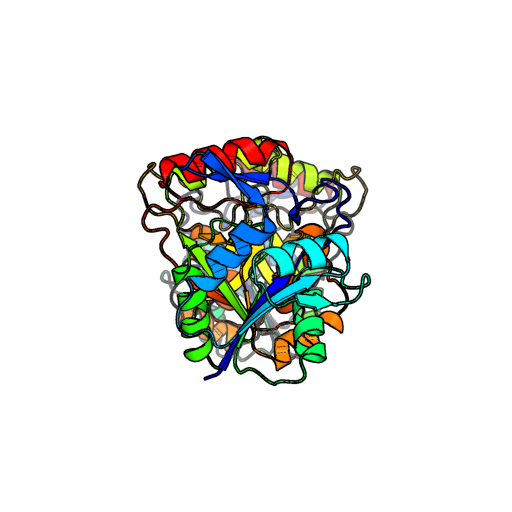 1
ATOM 2202 N N . GLY B 1 18 ? 12.539 30.312 3.568 1 93 18 GLY B N 1
ATOM 2203 C CA . GLY B 1 18 ? 11.766 31.219 4.402 1 93 18 GLY B CA 1
ATOM 2204 C C . GLY B 1 18 ? 10.266 31.031 4.258 1 93 18 GLY B C 1
ATOM 2205 O O . GLY B 1 18 ? 9.484 31.938 4.566 1 93 18 GLY B O 1
ATOM 2206 N N . LYS B 1 19 ? 9.859 29.859 3.811 1 95.19 19 LYS B N 1
ATOM 2207 C CA . LYS B 1 19 ? 8.469 29.516 3.535 1 95.19 19 LYS B CA 1
ATOM 2208 C C . LYS B 1 19 ? 7.57 29.859 4.723 1 95.19 19 LYS B C 1
ATOM 2210 O O . LYS B 1 19 ? 6.504 30.453 4.547 1 95.19 19 LYS B O 1
ATOM 2215 N N . PRO B 1 20 ? 7.957 29.609 5.973 1 97.06 20 PRO B N 1
ATOM 2216 C CA . PRO B 1 20 ? 7.086 29.891 7.117 1 97.06 20 PRO B CA 1
ATOM 2217 C C . PRO B 1 20 ? 6.793 31.375 7.289 1 97.06 20 PRO B C 1
ATOM 2219 O O . PRO B 1 20 ? 5.812 31.75 7.934 1 97.06 20 PRO B O 1
ATOM 2222 N N . LEU B 1 21 ? 7.605 32.219 6.68 1 97.56 21 LEU B N 1
ATOM 2223 C CA . LEU B 1 21 ? 7.488 33.656 6.895 1 97.56 21 LEU B CA 1
ATOM 2224 C C . LEU B 1 21 ? 6.762 34.312 5.73 1 97.56 21 LEU B C 1
ATOM 2226 O O . LEU B 1 21 ? 6.539 35.531 5.746 1 97.56 21 LEU B O 1
ATOM 2230 N N . VAL B 1 22 ? 6.367 33.531 4.773 1 96.44 22 VAL B N 1
ATOM 2231 C CA . VAL B 1 22 ? 5.637 34.031 3.621 1 96.44 22 VAL B CA 1
ATOM 2232 C C . VAL B 1 22 ? 4.297 34.594 4.074 1 96.44 22 VAL B C 1
ATOM 2234 O O . VAL B 1 22 ? 3.607 34 4.902 1 96.44 22 VAL B O 1
ATOM 2237 N N . ALA B 1 23 ? 4.012 35.75 3.498 1 96.62 23 ALA B N 1
ATOM 2238 C CA . ALA B 1 23 ? 2.76 36.406 3.846 1 96.62 23 ALA B CA 1
ATOM 2239 C C . ALA B 1 23 ? 1.6 35.875 3.012 1 96.62 23 ALA B C 1
ATOM 2241 O O . ALA B 1 23 ? 1.727 35.688 1.797 1 96.62 23 ALA B O 1
ATOM 2242 N N . LEU B 1 24 ? 0.51 35.562 3.695 1 97.5 24 LEU B N 1
ATOM 2243 C CA . LEU B 1 24 ? -0.749 35.156 3.072 1 97.5 24 LEU B CA 1
ATOM 2244 C C . LEU B 1 24 ? -1.862 36.125 3.432 1 97.5 24 LEU B C 1
ATOM 2246 O O . LEU B 1 24 ? -2.133 36.375 4.613 1 97.5 24 LEU B O 1
ATOM 2250 N N . THR B 1 25 ? -2.549 36.594 2.402 1 97.31 25 THR B N 1
ATOM 2251 C CA . THR B 1 25 ? -3.617 37.562 2.637 1 97.31 25 THR B CA 1
ATOM 2252 C C . THR B 1 25 ? -4.938 36.844 2.908 1 97.31 25 THR B C 1
ATOM 2254 O O . THR B 1 25 ? -5.348 35.969 2.143 1 97.31 25 THR B O 1
ATOM 2257 N N . GLY B 1 26 ? -5.602 37.281 4.004 1 96.12 26 GLY B N 1
ATOM 2258 C CA . GLY B 1 26 ? -6.879 36.688 4.367 1 96.12 26 GLY B CA 1
ATOM 2259 C C . GLY B 1 26 ? -8.062 37.375 3.732 1 96.12 26 GLY B C 1
ATOM 2260 O O . GLY B 1 26 ? -7.895 38.25 2.867 1 96.12 26 GLY B O 1
ATOM 2261 N N . ALA B 1 27 ? -9.227 36.906 4.109 1 94.81 27 ALA B N 1
ATOM 2262 C CA . ALA B 1 27 ? -10.469 37.469 3.568 1 94.81 27 ALA B CA 1
ATO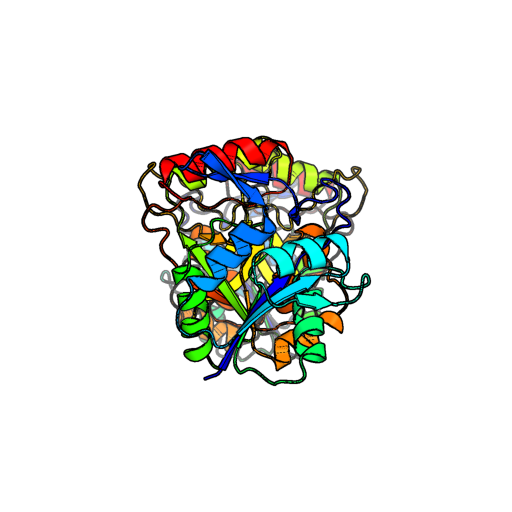M 2263 C C . ALA B 1 27 ? -10.641 38.938 3.945 1 94.81 27 ALA B C 1
ATOM 2265 O O . ALA B 1 27 ? -11.266 39.688 3.211 1 94.81 27 ALA B O 1
ATOM 2266 N N . ASP B 1 28 ? -10.039 39.312 5.016 1 95.12 28 ASP B N 1
ATOM 2267 C CA . ASP B 1 28 ? -10.164 40.688 5.496 1 95.12 28 ASP B CA 1
ATOM 2268 C C . ASP B 1 28 ? -9.117 41.594 4.848 1 95.12 28 ASP B C 1
ATOM 2270 O O . ASP B 1 28 ? -9.023 42.781 5.172 1 95.12 28 ASP B O 1
ATOM 2274 N N . GLY B 1 29 ? -8.273 41 4.074 1 95.44 29 GLY B N 1
ATOM 2275 C CA . GLY B 1 29 ? -7.262 41.781 3.369 1 95.44 29 GLY B CA 1
ATOM 2276 C C . GLY B 1 29 ? -5.969 41.906 4.145 1 95.44 29 GLY B C 1
ATOM 2277 O O . GLY B 1 29 ? -5.008 42.5 3.658 1 95.44 29 GLY B O 1
ATOM 2278 N N . ARG B 1 30 ? -5.949 41.406 5.27 1 97 30 ARG B N 1
ATOM 2279 C CA . ARG B 1 30 ? -4.746 41.5 6.09 1 97 30 ARG B CA 1
ATOM 2280 C C . ARG B 1 30 ? -3.791 40.344 5.801 1 97 30 ARG B C 1
ATOM 2282 O O . ARG B 1 30 ? -4.223 39.219 5.609 1 97 30 ARG B O 1
ATOM 2289 N N . ALA B 1 31 ? -2.574 40.719 5.805 1 97 31 ALA B N 1
ATOM 2290 C CA . ALA B 1 31 ? -1.523 39.719 5.586 1 97 31 ALA B CA 1
ATOM 2291 C C . ALA B 1 31 ? -1.022 39.156 6.91 1 97 31 ALA B C 1
ATOM 2293 O O . ALA B 1 31 ? -0.842 39.906 7.883 1 97 31 ALA B O 1
ATOM 2294 N N . ARG B 1 32 ? -0.936 37.906 7.008 1 97.81 32 ARG B N 1
ATOM 2295 C CA . ARG B 1 32 ? -0.315 37.188 8.102 1 97.81 32 ARG B CA 1
ATOM 2296 C C . ARG B 1 32 ? 0.642 36.125 7.566 1 97.81 32 ARG B C 1
ATOM 2298 O O . ARG B 1 32 ? 0.435 35.562 6.477 1 97.81 32 ARG B O 1
ATOM 2305 N N . THR B 1 33 ? 1.647 35.844 8.312 1 98.12 33 THR B N 1
ATOM 2306 C CA . THR B 1 33 ? 2.619 34.844 7.855 1 98.12 33 THR B CA 1
ATOM 2307 C C . THR B 1 33 ? 2.008 33.469 7.855 1 98.12 33 THR B C 1
ATOM 2309 O O . THR B 1 33 ? 1.04 33.188 8.57 1 98.12 33 THR B O 1
ATOM 2312 N N . LEU B 1 34 ? 2.594 32.594 7.055 1 98 34 LEU B N 1
ATOM 2313 C CA . LEU B 1 34 ? 2.174 31.203 7.004 1 98 34 LEU B CA 1
ATOM 2314 C C . LEU B 1 34 ? 2.201 30.578 8.391 1 98 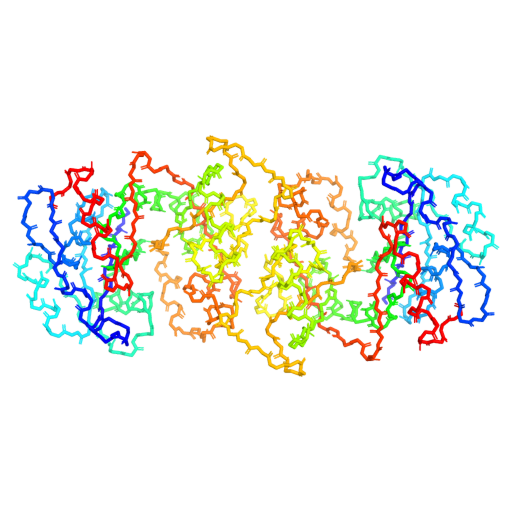34 LEU B C 1
ATOM 2316 O O . LEU B 1 34 ? 1.243 29.906 8.797 1 98 34 LEU B O 1
ATOM 2320 N N . ILE B 1 35 ? 3.25 30.797 9.141 1 98.12 35 ILE B N 1
ATOM 2321 C CA . ILE B 1 35 ? 3.42 30.188 10.461 1 98.12 35 ILE B CA 1
ATOM 2322 C C . ILE B 1 35 ? 2.371 30.734 11.422 1 98.12 35 ILE B C 1
ATOM 2324 O O . ILE B 1 35 ? 1.862 30.016 12.281 1 98.12 35 ILE B O 1
ATOM 2328 N N . GLN B 1 36 ? 2.043 31.984 11.328 1 98.38 36 GLN B N 1
ATOM 2329 C CA . GLN B 1 36 ? 1.002 32.562 12.164 1 98.38 36 GLN B CA 1
ATOM 2330 C C . GLN B 1 36 ? -0.353 31.922 11.891 1 98.38 36 GLN B C 1
ATOM 2332 O O . GLN B 1 36 ? -1.097 31.609 12.82 1 98.38 36 GLN B O 1
ATOM 2337 N N . ARG B 1 37 ? -0.64 31.734 10.664 1 97.56 37 ARG B N 1
ATOM 2338 C CA . ARG B 1 37 ? -1.919 31.141 10.305 1 97.56 37 ARG B CA 1
ATOM 2339 C C . ARG B 1 37 ? -2.002 29.688 10.781 1 97.56 37 ARG B C 1
ATOM 2341 O O . ARG B 1 37 ? -3.059 29.234 11.219 1 97.56 37 ARG B O 1
ATOM 2348 N N . SER B 1 38 ? -0.937 28.984 10.672 1 97.81 38 SER B N 1
ATOM 2349 C CA . SER B 1 38 ? -0.908 27.625 11.195 1 97.81 38 SER B CA 1
ATOM 2350 C C . SER B 1 38 ? -1.092 27.609 12.711 1 97.81 38 SER B C 1
ATOM 2352 O O . SER B 1 38 ? -1.785 26.734 13.25 1 97.81 38 SER B O 1
ATOM 2354 N N . TRP B 1 39 ? -0.52 28.547 13.375 1 98.31 39 TRP B N 1
ATOM 2355 C CA . TRP B 1 39 ? -0.68 28.688 14.82 1 98.31 39 TRP B CA 1
ATOM 2356 C C . TRP B 1 39 ? -2.129 29 15.18 1 98.31 39 TRP B C 1
ATOM 2358 O O . TRP B 1 39 ? -2.684 28.422 16.109 1 98.31 39 TRP B O 1
ATOM 2368 N N . GLU B 1 40 ? -2.707 29.906 14.43 1 97.19 40 GLU B N 1
ATOM 2369 C CA . GLU B 1 40 ? -4.105 30.25 14.672 1 97.19 40 GLU B CA 1
ATOM 2370 C C . GLU B 1 40 ? -5.016 29.047 14.477 1 97.19 40 GLU B C 1
ATOM 2372 O O . GLU B 1 40 ? -5.98 28.859 15.219 1 97.19 40 GLU B O 1
ATOM 2377 N N . ALA B 1 41 ? -4.695 28.266 13.453 1 96.44 41 ALA B N 1
ATOM 2378 C CA . ALA B 1 41 ? -5.438 27.016 13.242 1 96.44 41 ALA B CA 1
ATOM 2379 C C . ALA B 1 41 ? -5.305 26.094 14.445 1 96.44 41 ALA B C 1
ATOM 2381 O O . ALA B 1 41 ? -6.293 25.516 14.914 1 96.44 41 ALA B O 1
ATOM 2382 N N . ALA B 1 42 ? -4.137 25.969 14.992 1 98.25 42 ALA B N 1
ATOM 2383 C CA . ALA B 1 42 ? -3.879 25.125 16.156 1 98.25 42 ALA B CA 1
ATOM 2384 C C . ALA B 1 42 ? -4.668 25.609 17.375 1 98.25 42 ALA B C 1
ATOM 2386 O O . ALA B 1 42 ? -5.188 24.797 18.141 1 98.25 42 ALA B O 1
ATOM 2387 N N . MET B 1 43 ? -4.77 26.859 17.484 1 98.06 43 MET B N 1
ATOM 2388 C CA . MET B 1 43 ? -5.406 27.469 18.656 1 98.06 43 MET B CA 1
ATOM 2389 C C . MET B 1 43 ? -6.914 27.234 18.641 1 98.06 43 MET B C 1
ATOM 2391 O O . MET B 1 43 ? -7.586 27.406 19.656 1 98.06 43 MET B O 1
ATOM 2395 N N . GLN B 1 44 ? -7.414 26.812 17.5 1 97.38 44 GLN B N 1
ATOM 2396 C CA . GLN B 1 44 ? -8.844 26.547 17.391 1 97.38 44 GLN B CA 1
ATOM 2397 C C . GLN B 1 44 ? -9.18 25.141 17.859 1 97.38 44 GLN B C 1
ATOM 2399 O O . GLN B 1 44 ? -10.352 24.812 18.047 1 97.38 44 GLN B O 1
ATOM 2404 N N . VAL B 1 45 ? -8.203 24.312 18.078 1 98.25 45 VAL B N 1
ATOM 2405 C CA . VAL B 1 45 ? -8.43 22.922 18.438 1 98.25 45 VAL B CA 1
ATOM 2406 C C . VAL B 1 45 ? -8.836 22.828 19.906 1 98.25 45 VAL B C 1
ATOM 2408 O O . VAL B 1 45 ? -8.156 23.391 20.781 1 98.25 45 VAL B O 1
ATOM 2411 N N . SER B 1 46 ? -9.883 22.141 20.172 1 97.69 46 SER B N 1
ATOM 2412 C CA . SER B 1 46 ? -10.328 21.969 21.547 1 97.69 46 SER B CA 1
ATOM 2413 C C . SER B 1 46 ? -9.594 20.812 22.234 1 97.69 46 SER B C 1
ATOM 2415 O O . SER B 1 46 ? -9.164 19.875 21.562 1 97.69 46 SER B O 1
ATOM 2417 N N . GLY B 1 47 ? -9.445 20.906 23.5 1 95.19 47 GLY B N 1
ATOM 2418 C CA . GLY B 1 47 ? -8.891 19.812 24.266 1 95.19 47 GLY B CA 1
ATOM 2419 C C . GLY B 1 47 ? -7.375 19.75 24.219 1 95.19 47 GLY B C 1
ATOM 2420 O O . GLY B 1 47 ? -6.789 18.672 24.359 1 95.19 47 GLY B O 1
ATOM 2421 N N . VAL B 1 48 ? -6.781 20.859 23.953 1 97.75 48 VAL B N 1
ATOM 2422 C CA . VAL B 1 48 ? -5.328 20.938 23.844 1 97.75 48 VAL B CA 1
ATOM 2423 C C . VAL B 1 48 ? -4.758 21.688 25.047 1 97.75 48 VAL B C 1
ATOM 2425 O O . VAL B 1 48 ? -5.297 22.734 25.453 1 97.75 48 VAL B O 1
ATOM 2428 N N . ASP B 1 49 ? -3.711 21.188 25.609 1 98.38 49 ASP B N 1
ATOM 2429 C CA . ASP B 1 49 ? -3.133 21.75 26.828 1 98.38 49 ASP B CA 1
ATOM 2430 C C . ASP B 1 49 ? -2.07 22.797 26.5 1 98.38 49 ASP B C 1
ATOM 2432 O O . ASP B 1 49 ? -1.847 23.734 27.266 1 98.38 49 ASP B O 1
ATOM 2436 N N . ARG B 1 50 ? -1.428 22.594 25.406 1 98.62 50 ARG B N 1
ATOM 2437 C CA . ARG B 1 50 ? -0.311 23.453 25.062 1 98.62 50 ARG B CA 1
ATOM 2438 C C . ARG B 1 50 ? -0.067 23.453 23.547 1 98.62 50 ARG B C 1
ATOM 2440 O O . ARG B 1 50 ? -0.209 22.406 22.906 1 98.62 50 ARG B O 1
ATOM 2447 N N . VAL B 1 51 ? 0.249 24.609 22.969 1 98.81 51 VAL B N 1
ATOM 2448 C CA . VAL B 1 51 ? 0.629 24.75 21.562 1 98.81 51 VAL B CA 1
ATOM 2449 C C . VAL B 1 51 ? 1.994 25.438 21.469 1 98.81 51 VAL B C 1
ATOM 2451 O O . VAL B 1 51 ? 2.219 26.484 22.078 1 98.81 51 VAL B O 1
ATOM 2454 N N . VAL B 1 52 ? 2.889 24.828 20.703 1 98.88 52 VAL B N 1
ATOM 2455 C CA . VAL B 1 52 ? 4.199 25.453 20.562 1 98.88 52 VAL B CA 1
ATOM 2456 C C . VAL B 1 52 ? 4.621 25.422 19.094 1 98.88 52 VAL B C 1
ATOM 2458 O O . VAL B 1 52 ? 4.242 24.516 18.344 1 98.88 52 VAL B O 1
ATOM 2461 N N . VAL B 1 53 ? 5.363 26.422 18.656 1 98.88 53 VAL B N 1
ATOM 2462 C CA . VAL B 1 53 ? 6.098 26.406 17.406 1 98.88 53 VAL B CA 1
ATOM 2463 C C . VAL B 1 53 ? 7.516 25.891 17.625 1 98.88 53 VAL B C 1
ATOM 2465 O O . VAL B 1 53 ? 8.203 26.328 18.547 1 98.88 53 VAL B O 1
ATOM 2468 N N . SER B 1 54 ? 7.938 24.922 16.875 1 98.88 54 SER B N 1
ATOM 2469 C CA . SER B 1 54 ? 9.312 24.438 16.969 1 98.88 54 SER B CA 1
ATOM 2470 C C . SER B 1 54 ? 10.125 24.844 15.742 1 98.88 54 SER B C 1
ATOM 2472 O O . SER B 1 54 ? 9.672 24.672 14.609 1 98.88 54 SER B O 1
ATOM 2474 N N . THR B 1 55 ? 11.336 25.375 15.977 1 98.56 55 THR B N 1
ATOM 2475 C CA . THR B 1 55 ? 12.133 25.875 14.859 1 98.56 55 THR B CA 1
ATOM 2476 C C . THR B 1 55 ? 13.617 25.875 15.219 1 98.56 55 THR B C 1
ATOM 2478 O O . THR B 1 55 ? 13.984 25.672 16.375 1 98.56 55 THR B O 1
ATOM 2481 N N . ASP B 1 56 ? 14.438 25.953 14.203 1 97.69 56 ASP B N 1
ATOM 2482 C CA . ASP B 1 56 ? 15.883 26.078 14.391 1 97.69 56 ASP B CA 1
ATOM 2483 C C . ASP B 1 56 ? 16.359 27.484 14.047 1 97.69 56 ASP B C 1
ATOM 2485 O O . ASP B 1 56 ? 17.562 27.734 14.008 1 97.69 56 ASP B O 1
ATOM 2489 N N . ASP B 1 57 ? 15.469 28.359 13.805 1 98 57 ASP B N 1
ATOM 2490 C CA . ASP B 1 57 ? 15.852 29.625 13.203 1 98 57 ASP B CA 1
ATOM 2491 C C . ASP B 1 57 ? 15.328 30.812 14.031 1 98 57 ASP B C 1
ATOM 2493 O O . ASP B 1 57 ? 14.141 30.875 14.336 1 98 57 ASP B O 1
ATOM 2497 N N . ASP B 1 58 ? 16.156 31.797 14.203 1 98.06 58 ASP B N 1
ATOM 2498 C CA . ASP B 1 58 ? 15.828 32.938 15.062 1 98.06 58 ASP B CA 1
ATOM 2499 C C . ASP B 1 58 ? 14.828 33.875 14.383 1 98.06 58 ASP B C 1
ATOM 2501 O O . ASP B 1 58 ? 14.031 34.5 15.062 1 98.06 58 ASP B O 1
ATOM 2505 N N . ARG B 1 59 ? 14.891 33.938 13.086 1 97.88 59 ARG B N 1
ATOM 2506 C CA . ARG B 1 59 ? 13.938 34.812 12.383 1 97.88 59 ARG B CA 1
ATOM 2507 C C . ARG B 1 59 ? 12.508 34.281 12.57 1 97.88 59 ARG B C 1
ATOM 2509 O O . ARG B 1 59 ? 11.594 35.094 12.82 1 97.88 59 ARG B O 1
ATOM 2516 N N . ILE B 1 60 ? 12.336 33 12.523 1 98.19 60 ILE B N 1
ATOM 2517 C CA . ILE B 1 60 ? 11.031 32.406 12.734 1 98.19 60 ILE B CA 1
ATOM 2518 C C . ILE B 1 60 ? 10.617 32.562 14.195 1 98.19 60 ILE B C 1
ATOM 2520 O O . ILE B 1 60 ? 9.461 32.906 14.484 1 98.19 60 ILE B O 1
ATOM 2524 N N . ARG B 1 61 ? 11.555 32.312 15.109 1 98.62 61 ARG B N 1
ATOM 2525 C CA . ARG B 1 61 ? 11.281 32.531 16.531 1 98.62 61 ARG B CA 1
ATOM 2526 C C . ARG B 1 61 ? 10.758 33.906 16.797 1 98.62 61 ARG B C 1
ATOM 2528 O O . ARG B 1 61 ? 9.719 34.094 17.453 1 98.62 61 ARG B O 1
ATOM 2535 N N . SER B 1 62 ? 11.445 34.875 16.266 1 98.69 62 SER B N 1
ATOM 2536 C CA . SER B 1 62 ? 11.094 36.281 16.516 1 98.69 62 SER B CA 1
ATOM 2537 C C . SER B 1 62 ? 9.68 36.594 16.016 1 98.69 62 SER B C 1
ATOM 2539 O O . SER B 1 62 ? 8.883 37.188 16.734 1 98.69 62 SER B O 1
ATOM 2541 N N . VAL B 1 63 ? 9.391 36.156 14.82 1 98.38 63 VAL B N 1
ATOM 2542 C CA . VAL B 1 63 ? 8.078 36.375 14.234 1 98.38 63 VAL B CA 1
ATOM 2543 C C . VAL B 1 63 ? 7.012 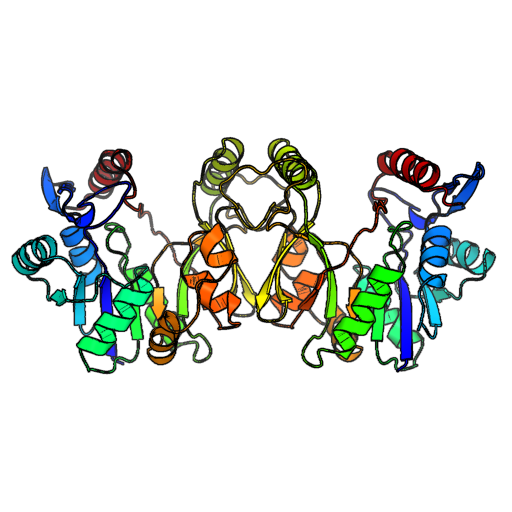35.656 15.047 1 98.38 63 VAL B C 1
ATOM 2545 O O . VAL B 1 63 ? 5.965 36.219 15.359 1 98.38 63 VAL B O 1
ATOM 2548 N N . ALA B 1 64 ? 7.227 34.406 15.398 1 98.75 64 ALA B N 1
ATOM 2549 C CA . ALA B 1 64 ? 6.258 33.594 16.125 1 98.75 64 ALA B CA 1
ATOM 2550 C C . ALA B 1 64 ? 5.973 34.188 17.5 1 98.75 64 ALA B C 1
ATOM 2552 O O . ALA B 1 64 ? 4.812 34.344 17.891 1 98.75 64 ALA B O 1
ATOM 2553 N N . GLU B 1 65 ? 7.023 34.531 18.203 1 98.75 65 GLU B N 1
ATOM 2554 C CA . GLU B 1 65 ? 6.836 35.188 19.516 1 98.75 65 GLU B CA 1
ATOM 2555 C C . GLU B 1 65 ? 6.094 36.5 19.375 1 98.75 65 GLU B C 1
ATOM 2557 O O . GLU B 1 65 ? 5.348 36.906 20.281 1 98.75 65 GLU B O 1
ATOM 2562 N N . GLY B 1 66 ? 6.281 37.125 18.266 1 98.62 66 GLY B N 1
ATOM 2563 C CA . GLY B 1 66 ? 5.648 38.406 18 1 98.62 66 GLY B CA 1
ATOM 2564 C C . GLY B 1 66 ? 4.133 38.312 17.984 1 98.62 66 GLY B C 1
ATOM 2565 O O . GLY B 1 66 ? 3.453 39.281 18.344 1 98.62 66 GLY B O 1
ATOM 2566 N N . PHE B 1 67 ? 3.609 37.219 17.531 1 97.75 67 PHE B N 1
ATOM 2567 C CA . PHE B 1 67 ? 2.156 37.094 17.516 1 97.75 67 PHE B CA 1
ATOM 2568 C C . PHE B 1 67 ? 1.67 36.281 18.703 1 97.75 67 PHE B C 1
ATOM 2570 O O . PHE B 1 67 ? 0.508 35.875 18.75 1 97.75 67 PHE B O 1
ATOM 2577 N N . GLY B 1 68 ? 2.578 35.906 19.641 1 98.38 68 GLY B N 1
ATOM 2578 C CA . GLY B 1 68 ? 2.156 35.375 20.922 1 98.38 68 GLY B CA 1
ATOM 2579 C C . GLY B 1 68 ? 2.389 33.875 21.047 1 98.38 68 GLY B C 1
ATOM 2580 O O . GLY B 1 68 ? 2.018 33.25 22.047 1 98.38 68 GLY B O 1
ATOM 2581 N N . ALA B 1 69 ? 3.002 33.281 20.109 1 98.75 69 ALA B N 1
ATOM 2582 C CA . ALA B 1 69 ? 3.236 31.844 20.156 1 98.75 69 ALA B CA 1
ATOM 2583 C C . ALA B 1 69 ? 4.391 31.5 21.094 1 98.75 69 ALA B C 1
ATOM 2585 O O . ALA B 1 69 ? 5.359 32.281 21.203 1 98.75 69 ALA B O 1
ATOM 2586 N N . GLU B 1 70 ? 4.215 30.453 21.844 1 98.81 70 GLU B N 1
ATOM 2587 C CA . GLU B 1 70 ? 5.367 29.859 22.516 1 98.81 70 GLU B CA 1
ATOM 2588 C C . GLU B 1 70 ? 6.273 29.141 21.516 1 98.81 70 GLU B C 1
ATOM 2590 O O . GLU B 1 70 ? 5.789 28.422 20.625 1 98.81 70 GLU B O 1
ATOM 2595 N N . VAL B 1 71 ? 7.621 29.375 21.656 1 98.88 71 VAL B N 1
ATOM 2596 C CA . VAL B 1 71 ? 8.562 28.797 20.703 1 98.88 71 VAL B CA 1
ATOM 2597 C C . VAL B 1 71 ? 9.523 27.859 21.422 1 98.88 71 VAL B C 1
ATOM 2599 O O . VAL B 1 71 ? 9.992 28.172 22.531 1 98.88 71 VAL B O 1
ATOM 2602 N N . VAL B 1 72 ? 9.742 26.719 20.891 1 98.81 72 VAL B N 1
ATOM 2603 C CA . VAL B 1 72 ? 10.781 25.781 21.328 1 98.81 72 VAL B CA 1
ATOM 2604 C C . VAL B 1 72 ? 11.859 25.688 20.25 1 98.81 72 VAL B C 1
ATOM 2606 O O . VAL B 1 72 ? 11.578 25.297 19.109 1 98.81 72 VAL B O 1
ATOM 2609 N N . MET B 1 73 ? 13.07 26.031 20.609 1 98.75 73 MET B N 1
ATOM 2610 C CA . MET B 1 73 ? 14.172 25.906 19.672 1 98.75 73 MET B CA 1
ATOM 2611 C C . MET B 1 73 ? 14.609 24.438 19.547 1 98.75 73 MET B C 1
ATOM 2613 O O . MET B 1 73 ? 14.703 23.734 20.562 1 98.75 73 MET B O 1
ATOM 2617 N N . THR B 1 74 ? 14.82 23.984 18.328 1 98.5 74 THR B N 1
ATOM 2618 C CA . THR B 1 74 ? 15.258 22.625 18.047 1 98.5 74 THR B CA 1
ATOM 2619 C C . THR B 1 74 ? 16.453 22.625 17.094 1 98.5 74 THR B C 1
ATOM 2621 O O . THR B 1 74 ? 16.812 23.672 16.547 1 98.5 74 THR B O 1
ATOM 2624 N N . SER B 1 75 ? 16.984 21.453 16.922 1 97.38 75 SER B N 1
ATOM 2625 C CA . SER B 1 75 ? 18.234 21.297 16.172 1 97.38 75 SER B CA 1
ATOM 2626 C C . SER B 1 75 ? 18 21.422 14.672 1 97.38 75 SER B C 1
ATOM 2628 O O . SER B 1 75 ? 16.953 21.016 14.164 1 97.38 75 SER B O 1
ATOM 2630 N N . GLU B 1 76 ? 19 21.953 13.961 1 95.75 76 GLU B N 1
ATOM 2631 C CA . GLU B 1 76 ? 19 21.969 12.5 1 95.75 76 GLU B CA 1
ATOM 2632 C C . GLU B 1 76 ? 19.125 20.562 11.93 1 95.75 76 GLU B C 1
ATOM 2634 O O . GLU B 1 76 ? 18.875 20.344 10.742 1 95.75 76 GLU B O 1
ATOM 2639 N N . ALA B 1 77 ? 19.422 19.656 12.789 1 95.62 77 ALA B N 1
ATOM 2640 C CA . ALA B 1 77 ? 19.703 18.297 12.344 1 95.62 77 ALA B CA 1
ATOM 2641 C C . ALA B 1 77 ? 18.406 17.531 12.109 1 95.62 77 ALA B C 1
ATOM 2643 O O . ALA B 1 77 ? 18.406 16.453 11.5 1 95.62 77 ALA B O 1
ATOM 2644 N N . CYS B 1 78 ? 17.25 18.062 12.641 1 96.62 78 CYS B N 1
ATOM 2645 C CA . CYS B 1 78 ? 15.977 17.375 12.414 1 96.62 78 CYS B CA 1
ATOM 2646 C C . CYS B 1 78 ? 15.688 17.234 10.922 1 96.62 78 CYS B C 1
ATOM 2648 O O . CYS B 1 78 ? 15.625 18.234 10.203 1 96.62 78 CYS B O 1
ATOM 2650 N N . ARG B 1 79 ? 15.469 16.062 10.461 1 94.69 79 ARG B N 1
ATOM 2651 C CA . ARG B 1 79 ? 15.359 15.766 9.039 1 94.69 79 ARG B CA 1
ATOM 2652 C C . ARG B 1 79 ? 13.969 16.109 8.508 1 94.69 79 ARG B C 1
ATOM 2654 O O . ARG B 1 79 ? 13.781 16.297 7.305 1 94.69 79 ARG B O 1
ATOM 2661 N N . ASN B 1 80 ? 12.961 16.125 9.359 1 95.88 80 ASN B N 1
ATOM 2662 C CA . ASN B 1 80 ? 11.586 16.422 8.984 1 95.88 80 ASN B CA 1
ATOM 2663 C C . ASN B 1 80 ? 10.766 16.891 10.18 1 95.88 80 ASN B C 1
ATOM 2665 O O . ASN B 1 80 ? 11.305 17.062 11.281 1 95.88 80 ASN B O 1
ATOM 2669 N N . GLY B 1 81 ? 9.523 17.141 9.945 1 96.75 81 GLY B N 1
ATOM 2670 C CA . GLY B 1 81 ? 8.648 17.688 10.969 1 96.75 81 GLY B CA 1
ATOM 2671 C C . GLY B 1 81 ? 8.445 16.734 12.141 1 96.75 81 GLY B C 1
ATOM 2672 O O . GLY B 1 81 ? 8.352 17.172 13.289 1 96.75 81 GLY B O 1
ATOM 2673 N N . THR B 1 82 ? 8.367 15.43 11.891 1 98.56 82 THR B N 1
ATOM 2674 C CA . THR B 1 82 ? 8.164 14.445 12.953 1 98.56 82 THR B CA 1
ATOM 2675 C C . THR B 1 82 ? 9.367 14.422 13.898 1 98.56 82 THR B C 1
ATOM 2677 O O . THR B 1 82 ? 9.195 14.414 15.117 1 98.56 82 THR B O 1
ATOM 2680 N N . GLU B 1 83 ? 10.57 14.438 13.352 1 98.44 83 GLU B N 1
ATOM 2681 C CA . GLU B 1 83 ? 11.766 14.492 14.188 1 98.44 83 GLU B CA 1
ATOM 2682 C C . GLU B 1 83 ? 11.812 15.773 15.008 1 98.44 83 GLU B C 1
ATOM 2684 O O . GLU B 1 83 ? 12.219 15.758 16.172 1 98.44 83 GLU B O 1
ATOM 2689 N N . ARG B 1 84 ? 11.422 16.859 14.422 1 98.25 84 ARG B N 1
ATOM 2690 C CA . ARG B 1 84 ? 11.414 18.141 15.133 1 98.25 84 ARG B CA 1
ATOM 2691 C C . ARG B 1 84 ? 10.391 18.125 16.266 1 98.25 84 ARG B C 1
ATOM 2693 O O . ARG B 1 84 ? 10.625 18.688 17.328 1 98.25 84 ARG B O 1
ATOM 2700 N N . CYS B 1 85 ? 9.242 17.5 16.031 1 98.75 85 CYS B N 1
ATOM 2701 C CA . CYS B 1 85 ? 8.25 17.344 17.078 1 98.75 85 CYS B CA 1
ATOM 2702 C C . CYS B 1 85 ? 8.812 16.5 18.219 1 98.75 85 CYS B C 1
ATOM 2704 O O . CYS B 1 85 ? 8.57 16.797 19.391 1 98.75 85 CYS B O 1
ATOM 2706 N N . ALA B 1 86 ? 9.508 15.422 17.891 1 98.75 86 ALA B N 1
ATOM 2707 C CA . ALA B 1 86 ? 10.117 14.57 18.906 1 98.75 86 ALA B CA 1
ATOM 2708 C C . ALA B 1 86 ? 11.102 15.367 19.766 1 98.75 86 ALA B C 1
ATOM 2710 O O . ALA B 1 86 ? 11.055 15.289 21 1 98.75 86 ALA B O 1
ATOM 2711 N N . GLU B 1 87 ? 11.945 16.109 19.109 1 98.69 87 GLU B N 1
ATOM 2712 C CA . GLU B 1 87 ? 12.93 16.891 19.844 1 98.69 87 GLU B CA 1
ATOM 2713 C C . GLU B 1 87 ? 12.266 17.984 20.672 1 98.69 87 GLU B C 1
ATOM 2715 O O . GLU B 1 87 ? 12.672 18.234 21.812 1 98.69 87 GLU B O 1
ATOM 2720 N N . ALA B 1 88 ? 11.258 18.641 20.078 1 98.75 88 ALA B N 1
ATOM 2721 C CA . ALA B 1 88 ? 10.523 19.656 20.828 1 98.75 88 ALA B CA 1
ATOM 2722 C C . ALA B 1 88 ? 9.93 19.078 22.109 1 98.75 88 ALA B C 1
ATOM 2724 O O . ALA B 1 88 ? 10.016 19.703 23.172 1 98.75 88 ALA B O 1
ATOM 2725 N N . HIS B 1 89 ? 9.344 17.891 21.969 1 98.75 89 HIS B N 1
ATOM 2726 C CA . HIS B 1 89 ? 8.766 17.219 23.125 1 98.75 89 HIS B CA 1
ATOM 2727 C C . HIS B 1 89 ? 9.836 16.906 24.172 1 98.75 89 HIS B C 1
ATOM 2729 O O . HIS B 1 89 ? 9.609 17.078 25.375 1 98.75 89 HIS B O 1
ATOM 2735 N N . GLU B 1 90 ? 10.945 16.484 23.75 1 98.25 90 GLU B N 1
ATOM 2736 C CA . GLU B 1 90 ? 12.062 16.203 24.641 1 98.25 90 GLU B CA 1
ATOM 2737 C C . GLU B 1 90 ? 12.539 17.469 25.359 1 98.25 90 GLU B C 1
ATOM 2739 O O . GLU B 1 90 ? 12.781 17.453 26.562 1 98.25 90 GLU B O 1
ATOM 2744 N N . VAL B 1 91 ? 12.719 18.531 24.656 1 98.31 91 VAL B N 1
ATOM 2745 C CA . VAL B 1 91 ? 13.203 19.812 25.188 1 98.31 91 VAL B CA 1
ATOM 2746 C C . VAL B 1 91 ? 12.234 20.328 26.25 1 98.31 91 VAL B C 1
ATOM 2748 O O . VAL B 1 91 ? 12.664 20.875 27.281 1 98.31 91 VAL B O 1
ATOM 2751 N N . LEU B 1 92 ? 10.953 20.219 25.922 1 97.94 92 LEU B N 1
ATOM 2752 C CA . LEU B 1 92 ? 9.945 20.688 26.875 1 97.94 92 LEU B CA 1
ATOM 2753 C C . LEU B 1 92 ? 10.047 19.938 28.203 1 97.94 92 LEU B C 1
ATOM 2755 O O . LEU B 1 92 ? 9.734 20.484 29.25 1 97.94 92 LEU B O 1
ATOM 2759 N N . GLY B 1 93 ? 10.367 18.641 28.188 1 96.06 93 GLY B N 1
ATOM 2760 C CA . GLY B 1 93 ? 10.609 17.859 29.391 1 96.06 93 GLY B CA 1
ATOM 2761 C C . GLY B 1 93 ? 9.328 17.469 30.094 1 96.06 93 GLY B C 1
ATOM 2762 O O . GLY B 1 93 ? 9.359 17.031 31.25 1 96.06 93 GLY B O 1
ATOM 2763 N N . VAL B 1 94 ? 8.227 17.781 29.594 1 92.81 94 VAL B N 1
ATOM 2764 C CA . VAL B 1 94 ? 6.918 17.406 30.109 1 92.81 94 VAL B CA 1
ATOM 2765 C C . VAL B 1 94 ? 6.344 16.25 29.281 1 92.81 94 VAL B C 1
ATOM 2767 O O . VAL B 1 94 ? 6.41 16.281 28.062 1 92.81 94 VAL B O 1
ATOM 2770 N N . ARG B 1 95 ? 5.934 15.266 29.969 1 92.44 95 ARG B N 1
ATOM 2771 C CA . ARG B 1 95 ? 5.328 14.141 29.266 1 92.44 95 ARG B CA 1
ATOM 2772 C C . ARG B 1 95 ? 3.854 14.406 28.984 1 92.44 95 ARG B C 1
ATOM 2774 O O . ARG B 1 95 ? 3.084 14.688 29.906 1 92.44 95 ARG B O 1
ATOM 2781 N N . TYR B 1 96 ? 3.5 14.352 27.781 1 97.81 96 TYR B N 1
ATOM 2782 C CA . TYR B 1 96 ? 2.113 14.469 27.344 1 97.81 96 TYR B CA 1
ATOM 2783 C C . TYR B 1 96 ? 1.548 13.109 26.953 1 97.81 96 TYR B C 1
ATOM 2785 O O . TYR B 1 96 ? 2.301 12.188 26.609 1 97.81 96 TYR B O 1
ATOM 2793 N N . ASP B 1 97 ? 0.249 12.961 27.047 1 97.75 97 ASP B N 1
ATOM 2794 C CA . ASP B 1 97 ? -0.395 11.719 26.641 1 97.75 97 ASP B CA 1
ATOM 2795 C C . ASP B 1 97 ? -0.422 11.602 25.109 1 97.75 97 ASP B C 1
ATOM 2797 O O . ASP B 1 97 ? -0.333 10.5 24.562 1 97.75 97 ASP B O 1
ATOM 2801 N N . ILE B 1 98 ? -0.596 12.703 24.438 1 98.56 98 ILE B N 1
ATOM 2802 C CA . ILE B 1 98 ? -0.645 12.766 22.984 1 98.56 98 ILE B CA 1
ATOM 2803 C C . ILE B 1 98 ? 0.125 13.992 22.484 1 98.56 98 ILE B C 1
ATOM 2805 O O . ILE B 1 98 ? 0.021 15.07 23.078 1 98.56 98 ILE B O 1
ATOM 2809 N N . VAL B 1 99 ? 0.927 13.812 21.484 1 98.88 99 VAL B N 1
ATOM 2810 C CA . VAL B 1 99 ? 1.609 14.906 20.812 1 98.88 99 VAL B CA 1
ATOM 2811 C C . VAL B 1 99 ? 1.118 15.008 19.359 1 98.88 99 VAL B C 1
ATOM 2813 O O . VAL B 1 99 ? 1.194 14.031 18.609 1 98.88 99 VAL B O 1
ATOM 2816 N N . VAL B 1 100 ? 0.621 16.188 18.984 1 98.88 100 VAL B N 1
ATOM 2817 C CA . VAL B 1 100 ? 0.118 16.406 17.641 1 98.88 100 VAL B CA 1
ATOM 2818 C C . VAL B 1 100 ? 1.15 17.188 16.828 1 98.88 100 VAL B C 1
ATOM 2820 O O . VAL B 1 100 ? 1.689 18.203 17.297 1 98.88 100 VAL B O 1
ATOM 2823 N N . ASN B 1 101 ? 1.465 16.656 15.672 1 98.88 101 ASN B N 1
ATOM 2824 C CA . ASN B 1 101 ? 2.262 17.344 14.664 1 98.88 101 ASN B CA 1
ATOM 2825 C C . ASN B 1 101 ? 1.381 18.062 13.648 1 98.88 101 ASN B C 1
ATOM 2827 O O . ASN B 1 101 ? 0.957 17.453 12.656 1 98.88 101 ASN B O 1
ATOM 2831 N N . LEU B 1 102 ? 1.079 19.297 13.906 1 98.44 102 LEU B N 1
ATOM 2832 C CA . LEU B 1 102 ? 0.424 20.141 12.906 1 98.44 102 LEU B CA 1
ATOM 2833 C C . LEU B 1 102 ? 1.452 20.828 12.016 1 98.44 102 LEU B C 1
ATOM 2835 O O . LEU B 1 102 ? 2.105 21.781 12.445 1 98.44 102 LEU B O 1
ATOM 2839 N N . GLN B 1 103 ? 1.527 20.328 10.82 1 95.88 103 GLN B N 1
ATOM 2840 C CA . GLN B 1 103 ? 2.553 20.828 9.906 1 95.88 103 GLN B CA 1
ATOM 2841 C C . GLN B 1 103 ? 2.434 22.328 9.719 1 95.88 103 GLN B C 1
ATOM 2843 O O . GLN B 1 103 ? 1.329 22.859 9.57 1 95.88 103 GLN B O 1
ATOM 2848 N N . GLY B 1 104 ? 3.496 23.016 9.648 1 95.56 104 GLY B N 1
ATOM 2849 C CA . GLY B 1 104 ? 3.527 24.469 9.602 1 95.56 104 GLY B CA 1
ATOM 2850 C C . GLY B 1 104 ? 3.104 25.031 8.258 1 95.56 104 GLY B C 1
ATOM 2851 O O . GLY B 1 104 ? 2.834 26.234 8.133 1 95.56 104 GLY B O 1
ATOM 2852 N N . ASP B 1 105 ? 2.99 24.141 7.32 1 93.56 105 ASP B N 1
ATOM 2853 C CA . ASP B 1 105 ? 2.662 24.625 5.98 1 93.56 105 ASP B CA 1
ATOM 2854 C C . ASP B 1 105 ? 1.212 24.297 5.625 1 93.56 105 ASP B C 1
ATOM 2856 O O . ASP B 1 105 ? 0.835 24.328 4.449 1 93.56 105 ASP B O 1
ATOM 2860 N N . ALA B 1 106 ? 0.435 24 6.637 1 92.12 106 ALA B N 1
ATOM 2861 C CA . ALA B 1 106 ? -0.966 23.641 6.434 1 92.12 106 ALA B CA 1
ATOM 2862 C C . ALA B 1 106 ? -1.893 24.594 7.18 1 92.12 106 ALA B C 1
ATOM 2864 O O . ALA B 1 106 ? -2.639 24.188 8.07 1 92.12 106 ALA B O 1
ATOM 2865 N N . PRO B 1 107 ? -1.996 25.844 6.719 1 93.5 107 PRO B N 1
ATOM 2866 C CA . PRO B 1 107 ? -2.73 26.859 7.465 1 93.5 107 PRO B CA 1
ATOM 2867 C C . PRO B 1 107 ? -4.238 26.625 7.461 1 93.5 107 PRO B C 1
ATOM 2869 O O . PRO B 1 107 ? -4.961 27.219 8.273 1 93.5 107 PRO B O 1
ATOM 2872 N N . LEU B 1 108 ? -4.691 25.734 6.617 1 94.44 108 LEU B N 1
ATOM 2873 C CA . LEU B 1 108 ? -6.133 25.594 6.426 1 94.44 108 LEU B CA 1
ATOM 2874 C C . LEU B 1 108 ? -6.645 24.312 7.059 1 94.44 108 LEU B C 1
ATOM 2876 O O . LEU B 1 108 ? -7.793 23.922 6.832 1 94.44 108 LEU B O 1
ATOM 2880 N N . THR B 1 109 ? -5.836 23.609 7.82 1 94.94 109 THR B N 1
ATOM 2881 C CA . THR B 1 109 ? -6.273 22.375 8.453 1 94.94 109 THR B CA 1
ATOM 2882 C C . THR B 1 109 ? -7.414 22.625 9.43 1 94.94 109 THR B C 1
ATOM 2884 O O . THR B 1 109 ? -7.273 23.438 10.359 1 94.94 109 THR B O 1
ATOM 2887 N N . PRO B 1 110 ? -8.516 21.953 9.281 1 96.12 110 PRO B N 1
ATOM 2888 C CA . PRO B 1 110 ? -9.625 22.156 10.219 1 96.12 110 PRO B CA 1
ATOM 2889 C C . PRO B 1 110 ? -9.312 21.625 11.617 1 96.12 110 PRO B C 1
ATOM 2891 O O . PRO B 1 110 ? -8.68 20.578 11.758 1 96.12 110 PRO B O 1
ATOM 2894 N N . HIS B 1 111 ? -9.859 22.328 12.594 1 97.19 111 HIS B N 1
ATOM 2895 C CA . HIS B 1 111 ? -9.578 21.938 13.969 1 97.19 111 HIS B CA 1
ATOM 2896 C C . HIS B 1 111 ? -10.156 20.547 14.266 1 97.19 111 HIS B C 1
ATOM 2898 O O . HIS B 1 111 ? -9.57 19.781 15.039 1 97.19 111 HIS B O 1
ATOM 2904 N N . TRP B 1 112 ? -11.266 20.188 13.641 1 98.12 112 TRP B N 1
ATOM 2905 C CA . TRP B 1 112 ? -11.914 18.938 13.977 1 98.12 112 TRP B CA 1
ATOM 2906 C C . TRP B 1 112 ? -11.148 17.75 13.398 1 98.12 112 TRP B C 1
ATOM 2908 O O . TRP B 1 112 ? -11.352 16.609 13.812 1 98.12 112 TRP B O 1
ATOM 2918 N N . PHE B 1 113 ? -10.242 17.984 12.352 1 98.06 113 PHE B N 1
ATOM 2919 C CA . PHE B 1 113 ? -9.328 16.938 11.953 1 98.06 113 PHE B CA 1
ATOM 2920 C C . PHE B 1 113 ? -8.453 16.516 13.133 1 98.06 113 PHE B C 1
ATOM 2922 O O . PHE B 1 113 ? -8.352 15.32 13.445 1 98.06 113 PHE B O 1
ATOM 2929 N N . VAL B 1 114 ? -7.902 17.5 13.805 1 98.56 114 VAL B N 1
ATOM 2930 C CA . VAL B 1 114 ? -6.992 17.266 14.922 1 98.56 114 VAL B CA 1
ATOM 2931 C C . VAL B 1 114 ? -7.758 16.641 16.094 1 98.56 114 VAL B C 1
ATOM 2933 O O . VAL B 1 114 ? -7.293 15.68 16.688 1 98.56 114 VAL B O 1
ATOM 2936 N N . GLU B 1 115 ? -8.938 17.156 16.375 1 98.81 115 GLU B N 1
ATOM 2937 C CA . GLU B 1 115 ? -9.766 16.641 17.453 1 98.81 115 GLU B CA 1
ATOM 2938 C C . GLU B 1 115 ? -10.125 15.172 17.203 1 98.81 115 GLU B C 1
ATOM 2940 O O . GLU B 1 115 ? -10.102 14.359 18.141 1 98.81 115 GLU B O 1
ATOM 2945 N N . SER B 1 116 ? -10.391 14.852 15.977 1 98.69 116 SER B N 1
ATOM 2946 C CA . SER B 1 116 ? -10.711 13.469 15.617 1 98.69 116 SER B CA 1
ATOM 2947 C C . SER B 1 116 ? -9.5 12.555 15.797 1 98.69 116 SER B C 1
ATOM 2949 O O . SER B 1 116 ? -9.648 11.398 16.203 1 98.69 116 SER B O 1
ATOM 2951 N N . LEU B 1 117 ? -8.336 13.039 15.5 1 98.62 117 LEU B N 1
ATOM 2952 C CA . LEU B 1 117 ? -7.121 12.25 15.672 1 98.62 117 LEU B CA 1
ATOM 2953 C C . LEU B 1 117 ? -6.891 11.93 17.156 1 98.62 117 LEU B C 1
ATOM 2955 O O . LEU B 1 117 ? -6.57 10.789 17.5 1 98.62 117 LEU B O 1
ATOM 2959 N N . ILE B 1 118 ? -7.043 12.945 17.969 1 98.5 118 ILE B N 1
ATOM 2960 C CA . ILE B 1 118 ? -6.875 12.781 19.406 1 98.5 118 ILE B CA 1
ATOM 2961 C C . ILE B 1 118 ? -7.867 11.742 19.922 1 98.5 118 ILE B C 1
ATOM 2963 O O . ILE B 1 118 ? -7.48 10.789 20.609 1 98.5 118 ILE B O 1
ATOM 2967 N N . ALA B 1 119 ? -9.133 11.906 19.547 1 98.44 119 ALA B N 1
ATOM 2968 C CA . ALA B 1 119 ? -10.172 10.977 19.969 1 98.44 119 ALA B CA 1
ATOM 2969 C C . ALA B 1 119 ? -9.891 9.562 19.469 1 98.44 119 ALA B C 1
ATOM 2971 O O . ALA B 1 119 ? -10.086 8.586 20.188 1 98.44 119 ALA B O 1
ATOM 2972 N N . GLY B 1 120 ? -9.438 9.469 18.219 1 98 120 GLY B N 1
ATOM 2973 C CA . GLY B 1 120 ? -9.125 8.18 17.641 1 98 120 GLY B CA 1
ATOM 2974 C C . GLY B 1 120 ? -8.023 7.438 18.359 1 98 120 GLY B C 1
ATOM 2975 O O . GLY B 1 120 ? -8.141 6.242 18.625 1 98 120 GLY B O 1
ATOM 2976 N N . LEU B 1 121 ? -6.992 8.125 18.672 1 97.44 121 LEU B N 1
ATOM 2977 C CA . LEU B 1 121 ? -5.875 7.496 19.375 1 97.44 121 LEU B CA 1
ATOM 2978 C C . LEU B 1 121 ? -6.281 7.078 20.781 1 97.44 121 LEU B C 1
ATOM 2980 O O . LEU B 1 121 ? -5.859 6.027 21.281 1 97.44 121 LEU B O 1
ATOM 2984 N N . LEU B 1 122 ? -7.055 7.914 21.406 1 96.81 122 LEU B N 1
ATOM 2985 C CA . LEU B 1 122 ? -7.535 7.586 22.75 1 96.81 122 LEU B CA 1
ATOM 2986 C C . LEU B 1 122 ? -8.375 6.312 22.719 1 96.81 122 LEU B C 1
ATOM 2988 O O . LEU B 1 122 ? -8.32 5.508 23.656 1 96.81 122 LEU B O 1
ATOM 2992 N N . ALA B 1 123 ? -9.094 6.102 21.688 1 97.19 123 ALA B N 1
ATOM 2993 C CA . ALA B 1 123 ? -10.008 4.969 21.578 1 97.19 123 ALA B CA 1
ATOM 2994 C C . ALA B 1 123 ? -9.273 3.707 21.141 1 97.19 123 ALA B C 1
ATOM 2996 O O . ALA B 1 123 ? -9.805 2.598 21.25 1 97.19 123 ALA B O 1
ATOM 2997 N N . ASP B 1 124 ? -8.047 3.85 20.672 1 97 124 ASP B N 1
ATOM 2998 C CA . ASP B 1 124 ? -7.293 2.717 20.156 1 97 124 ASP B CA 1
ATOM 2999 C C . ASP B 1 124 ? -5.93 2.607 20.844 1 97 124 ASP B C 1
ATOM 3001 O O . ASP B 1 124 ? -4.918 3.051 20.297 1 97 124 ASP B O 1
ATOM 3005 N N . PRO B 1 125 ? -5.824 1.867 21.875 1 95.56 125 PRO B N 1
ATOM 3006 C CA . PRO B 1 125 ? -4.574 1.789 22.641 1 95.56 125 PRO B CA 1
ATOM 3007 C C . PRO B 1 125 ? -3.455 1.102 21.859 1 95.56 125 PRO B C 1
ATOM 3009 O O . PRO B 1 125 ? -2.281 1.227 22.219 1 95.56 125 PRO B O 1
ATOM 3012 N N . GLU B 1 126 ? -3.807 0.422 20.797 1 95.94 126 GLU B N 1
ATOM 3013 C CA . GLU B 1 126 ? -2.793 -0.321 20.047 1 95.94 126 GLU B CA 1
ATOM 3014 C C . GLU B 1 126 ? -2.127 0.557 19 1 95.94 126 GLU B C 1
ATOM 3016 O O . GLU B 1 126 ? -1.072 0.205 18.469 1 95.94 126 GLU B O 1
ATOM 3021 N N . ALA B 1 127 ? -2.711 1.653 18.672 1 98.06 127 ALA B N 1
ATOM 3022 C CA . ALA B 1 127 ? -2.158 2.521 17.625 1 98.06 127 ALA B CA 1
ATOM 3023 C C . ALA B 1 127 ? -1.046 3.404 18.188 1 98.06 127 ALA B C 1
ATOM 3025 O O . ALA B 1 127 ? -1.184 3.973 19.281 1 98.06 127 ALA B O 1
ATOM 3026 N N . ASP B 1 128 ? 0.045 3.49 17.469 1 98.44 128 ASP B N 1
ATOM 3027 C CA . ASP B 1 128 ? 1.177 4.336 17.844 1 98.44 128 ASP B CA 1
ATOM 3028 C C . ASP B 1 128 ? 0.989 5.762 17.344 1 98.44 128 ASP B C 1
ATOM 3030 O O . ASP B 1 128 ? 1.503 6.711 17.938 1 98.44 128 ASP B O 1
ATOM 3034 N N . ILE B 1 129 ? 0.358 5.906 16.25 1 98.81 129 ILE B N 1
ATOM 3035 C CA . ILE B 1 129 ? 0.18 7.156 15.523 1 98.81 129 ILE B CA 1
ATOM 3036 C C . ILE B 1 129 ? -1.174 7.152 14.812 1 98.81 129 ILE B C 1
ATOM 3038 O O . ILE B 1 129 ? -1.718 6.09 14.508 1 98.81 129 ILE B O 1
ATOM 3042 N N . ALA B 1 130 ? -1.768 8.312 14.672 1 98.88 130 ALA B N 1
ATOM 3043 C CA . ALA B 1 130 ? -3.002 8.484 13.906 1 98.88 130 ALA B CA 1
ATOM 3044 C C . ALA B 1 130 ? -2.857 9.609 12.883 1 98.88 130 ALA B C 1
ATOM 3046 O O . ALA B 1 130 ? -2.158 10.594 13.125 1 98.88 130 ALA B O 1
ATOM 3047 N N . THR B 1 131 ? -3.475 9.484 11.766 1 98.88 131 THR B N 1
ATOM 3048 C CA . THR B 1 131 ? -3.537 10.516 10.734 1 98.88 131 THR B CA 1
ATOM 3049 C C . THR B 1 131 ? -4.906 10.516 10.062 1 98.88 131 THR B C 1
ATOM 3051 O O . THR B 1 131 ? -5.586 9.492 10.016 1 98.88 131 THR B O 1
ATOM 3054 N N . PRO B 1 132 ? -5.344 11.656 9.562 1 98.56 132 PRO B N 1
ATOM 3055 C CA . PRO B 1 132 ? -6.688 11.727 8.992 1 98.56 132 PRO B CA 1
ATOM 3056 C C . PRO B 1 132 ? -6.723 11.32 7.52 1 98.56 132 PRO B C 1
ATOM 3058 O O . PRO B 1 132 ? -5.754 11.547 6.789 1 98.56 132 PRO B O 1
ATOM 3061 N N . VAL B 1 133 ? -7.82 10.773 7.129 1 98.62 133 VAL B N 1
ATOM 3062 C CA . VAL B 1 133 ? -8.102 10.461 5.734 1 98.62 133 VAL B CA 1
ATOM 3063 C C . VAL B 1 133 ? -9.516 10.938 5.379 1 98.62 133 VAL B C 1
ATOM 3065 O O . VAL B 1 133 ? -10.422 10.891 6.211 1 98.62 133 VAL B O 1
ATOM 3068 N N . LEU B 1 134 ? -9.641 11.422 4.148 1 98.06 134 LEU B N 1
ATOM 3069 C CA . LEU B 1 134 ? -10.922 11.852 3.604 1 98.06 134 LEU B CA 1
ATOM 3070 C C . LEU B 1 134 ? -11.328 10.977 2.42 1 98.06 134 LEU B C 1
ATOM 3072 O O . LEU B 1 134 ? -10.531 10.75 1.507 1 98.06 134 LEU B O 1
ATOM 3076 N N . ARG B 1 135 ? -12.555 10.5 2.471 1 98.06 135 ARG B N 1
ATOM 3077 C CA . ARG B 1 135 ? -13.039 9.766 1.308 1 98.06 135 ARG B CA 1
ATOM 3078 C C . ARG B 1 135 ? -13.195 10.688 0.103 1 98.06 135 ARG B C 1
ATOM 3080 O O . ARG B 1 135 ? -13.859 11.719 0.188 1 98.06 135 ARG B O 1
ATOM 3087 N N . CYS B 1 136 ? -12.625 10.281 -0.965 1 97.56 136 CYS B N 1
ATOM 3088 C CA . CYS B 1 136 ? -12.758 11.047 -2.199 1 97.56 136 CYS B CA 1
ATOM 3089 C C . CYS B 1 136 ? -14.117 10.812 -2.842 1 97.56 136 CYS B C 1
ATOM 3091 O O . CYS B 1 136 ? -14.664 9.719 -2.762 1 97.56 136 CYS B O 1
ATOM 3093 N N . ASP B 1 137 ? -14.633 11.844 -3.457 1 97.56 137 ASP B N 1
ATOM 3094 C CA . ASP B 1 137 ? -15.734 11.648 -4.398 1 97.56 137 ASP B CA 1
ATOM 3095 C C . ASP B 1 137 ? -15.203 11.453 -5.82 1 97.56 137 ASP B C 1
ATOM 3097 O O . ASP B 1 137 ? -13.992 11.461 -6.047 1 97.56 137 ASP B O 1
ATOM 3101 N N . GLY B 1 138 ? -16.156 11.219 -6.711 1 97.94 138 GLY B N 1
ATOM 3102 C CA . GLY B 1 138 ? -15.758 10.961 -8.086 1 97.94 138 GLY B CA 1
ATOM 3103 C C . GLY B 1 138 ? -14.93 12.086 -8.688 1 97.94 138 GLY B C 1
ATOM 3104 O O . GLY B 1 138 ? -13.977 11.836 -9.414 1 97.94 138 GLY B O 1
ATOM 3105 N N . ARG B 1 139 ? -15.242 13.289 -8.406 1 96.69 139 ARG B N 1
ATOM 3106 C CA . ARG B 1 139 ? -14.531 14.445 -8.938 1 96.69 139 ARG B CA 1
ATOM 3107 C C . ARG B 1 139 ? -13.086 14.477 -8.445 1 96.69 139 ARG B C 1
ATOM 3109 O O . ARG B 1 139 ? -12.156 14.664 -9.227 1 96.69 139 ARG B O 1
ATOM 3116 N N . ALA B 1 140 ? -12.898 14.344 -7.156 1 95.88 140 ALA B N 1
ATOM 3117 C CA . ALA B 1 140 ? -11.555 14.328 -6.574 1 95.88 140 ALA B CA 1
ATOM 3118 C C . ALA B 1 140 ? -10.711 13.203 -7.16 1 95.88 140 ALA B C 1
ATOM 3120 O O . ALA B 1 140 ? -9.555 13.406 -7.527 1 95.88 140 ALA B O 1
ATOM 3121 N N . LEU B 1 141 ? -11.305 12 -7.254 1 97.62 141 LEU B N 1
ATOM 3122 C CA . LEU B 1 141 ? -10.594 10.852 -7.789 1 97.62 141 LEU B CA 1
ATOM 3123 C C . LEU B 1 141 ? -10.156 11.102 -9.227 1 97.62 141 LEU B C 1
ATOM 3125 O O . LEU B 1 141 ? -9.016 10.828 -9.594 1 97.62 141 LEU B O 1
ATOM 3129 N N . LYS B 1 142 ? -11.102 11.609 -9.992 1 96.75 142 LYS B N 1
ATOM 3130 C CA . LYS B 1 142 ? -10.773 11.93 -11.375 1 96.75 142 LYS B CA 1
ATOM 3131 C C . LYS B 1 142 ? -9.586 12.898 -11.445 1 96.75 142 LYS B C 1
ATOM 3133 O O . LYS B 1 142 ? -8.711 12.742 -12.297 1 96.75 142 LYS B O 1
ATOM 3138 N N . GLY B 1 143 ? -9.633 13.852 -10.57 1 95.62 143 GLY B N 1
ATOM 3139 C CA . GLY B 1 143 ? -8.531 14.797 -10.516 1 95.62 143 GLY B CA 1
ATOM 3140 C C . GLY B 1 143 ? -7.195 14.141 -10.195 1 95.62 143 GLY B C 1
ATOM 3141 O O . GLY B 1 143 ? -6.184 14.445 -10.828 1 95.62 143 GLY B O 1
ATOM 3142 N N . PHE B 1 144 ? -7.164 13.266 -9.203 1 96.06 144 PHE B N 1
ATOM 3143 C CA . PHE B 1 144 ? -5.945 12.555 -8.828 1 96.06 144 PHE B CA 1
ATOM 3144 C C . PHE B 1 144 ? -5.422 11.719 -9.992 1 96.06 144 PHE B C 1
ATOM 3146 O O . PHE B 1 144 ? -4.219 11.727 -10.273 1 96.06 144 PHE B O 1
ATOM 3153 N N . ILE B 1 145 ? -6.305 11 -10.648 1 95.88 145 ILE B N 1
ATOM 3154 C CA . ILE B 1 145 ? -5.922 10.133 -11.75 1 95.88 145 ILE B CA 1
ATOM 3155 C C . ILE B 1 145 ? -5.355 10.969 -12.898 1 95.88 145 ILE B C 1
ATOM 3157 O O . ILE B 1 145 ? -4.332 10.609 -13.484 1 95.88 145 ILE B O 1
ATOM 3161 N N . GLU B 1 146 ? -6.012 12.078 -13.211 1 94.94 146 GLU B N 1
ATOM 3162 C CA . GLU B 1 146 ? -5.555 12.969 -14.273 1 94.94 146 GLU B CA 1
ATOM 3163 C C . GLU B 1 146 ? -4.18 13.547 -13.953 1 94.94 146 GLU B C 1
ATOM 3165 O O . GLU B 1 146 ? -3.326 13.648 -14.836 1 94.94 146 GLU B O 1
ATOM 3170 N N . ASP B 1 147 ? -3.988 13.961 -12.742 1 94.25 147 ASP B N 1
ATOM 3171 C CA . ASP B 1 147 ? -2.678 14.461 -12.336 1 94.25 147 ASP B CA 1
ATOM 3172 C C . ASP B 1 147 ? -1.588 13.43 -12.594 1 94.25 147 ASP B C 1
ATOM 3174 O O . ASP B 1 147 ? -0.545 13.742 -13.172 1 94.25 147 ASP B O 1
ATOM 3178 N N . AR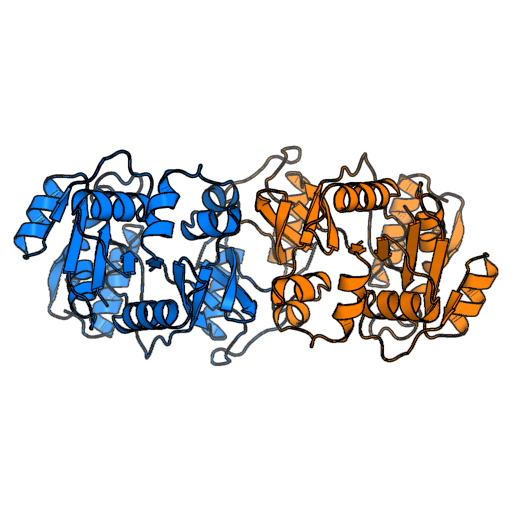G B 1 148 ? -1.779 12.195 -12.25 1 93.81 148 ARG B N 1
ATOM 3179 C CA . ARG B 1 148 ? -0.783 11.141 -12.438 1 93.81 148 ARG B CA 1
ATOM 3180 C C . ARG B 1 148 ? -0.526 10.891 -13.922 1 93.81 148 ARG B C 1
ATOM 3182 O O . ARG B 1 148 ? 0.616 10.672 -14.336 1 93.81 148 ARG B O 1
ATOM 3189 N N . ARG B 1 149 ? -1.561 10.922 -14.695 1 92.38 149 ARG B N 1
ATOM 3190 C CA . ARG B 1 149 ? -1.429 10.742 -16.141 1 92.38 149 ARG B CA 1
ATOM 3191 C C . ARG B 1 149 ? -0.485 11.773 -16.734 1 92.38 149 ARG B C 1
ATOM 3193 O O . ARG B 1 149 ? 0.215 11.5 -17.703 1 92.38 149 ARG B O 1
ATOM 3200 N N . HIS B 1 150 ? -0.434 12.906 -16.078 1 92 150 HIS B N 1
ATOM 3201 C CA . HIS B 1 150 ? 0.386 14 -16.594 1 92 150 HIS B CA 1
ATOM 3202 C C . HIS B 1 150 ? 1.687 14.125 -15.812 1 92 150 HIS B C 1
ATOM 3204 O O . HIS B 1 150 ? 2.361 15.156 -15.891 1 92 150 HIS B O 1
ATOM 3210 N N . GLY B 1 151 ? 1.943 13.18 -14.953 1 89.75 151 GLY B N 1
ATOM 3211 C CA . GLY B 1 151 ? 3.219 13.141 -14.25 1 89.75 151 GLY B CA 1
ATOM 3212 C C . GLY B 1 151 ? 3.254 14.031 -13.023 1 89.75 151 GLY B C 1
ATOM 3213 O O . GLY B 1 151 ? 4.328 14.391 -12.547 1 89.75 151 GLY B O 1
ATOM 3214 N N . ARG B 1 152 ? 2.08 14.398 -12.547 1 91.38 152 ARG B N 1
ATOM 3215 C CA . ARG B 1 152 ? 1.985 15.242 -11.359 1 91.38 152 ARG B CA 1
ATOM 3216 C C . ARG B 1 152 ? 1.477 14.453 -10.164 1 91.38 152 ARG B C 1
ATOM 3218 O O . ARG B 1 152 ? 0.934 13.359 -10.32 1 91.38 152 ARG B O 1
ATOM 3225 N N . VAL B 1 153 ? 1.831 15.016 -9.055 1 91.25 153 VAL B N 1
ATOM 3226 C CA . VAL B 1 153 ? 1.295 14.469 -7.812 1 91.25 153 VAL B CA 1
ATOM 3227 C C . VAL B 1 153 ? 0.171 15.359 -7.293 1 91.25 153 VAL B C 1
ATOM 3229 O O . VAL B 1 153 ? 0.413 16.5 -6.879 1 91.25 153 VAL B O 1
ATOM 3232 N N . GLY B 1 154 ? -1.011 14.867 -7.297 1 88.81 154 GLY B N 1
ATOM 3233 C CA . GLY B 1 154 ? -2.158 15.648 -6.867 1 88.81 154 GLY B CA 1
ATOM 3234 C C . GLY B 1 154 ? -2.486 15.469 -5.398 1 88.81 154 GLY B C 1
ATOM 3235 O O . GLY B 1 154 ? -3.201 16.281 -4.809 1 88.81 154 GLY B O 1
ATOM 3236 N N . GLY B 1 155 ? -2.062 14.422 -4.863 1 93.19 155 GLY B N 1
ATOM 3237 C CA . GLY B 1 155 ? -2.344 14.094 -3.475 1 93.19 155 GLY B CA 1
ATOM 3238 C C . GLY B 1 155 ? -1.72 12.789 -3.033 1 93.19 155 GLY B C 1
ATOM 3239 O O . GLY B 1 155 ? -1.07 12.102 -3.828 1 93.19 155 GLY B O 1
ATOM 3240 N N . THR B 1 156 ? -1.839 12.531 -1.756 1 97.44 156 THR B N 1
ATOM 3241 C CA . THR B 1 156 ? -1.432 11.266 -1.157 1 97.44 156 THR B CA 1
ATOM 3242 C C . THR B 1 156 ? -2.65 10.414 -0.813 1 97.44 156 THR B C 1
ATOM 3244 O O . THR B 1 156 ? -3.617 10.914 -0.23 1 97.44 156 THR B O 1
ATOM 3247 N N . THR B 1 157 ? -2.646 9.18 -1.232 1 98.69 157 THR B N 1
ATOM 3248 C CA . THR B 1 157 ? -3.779 8.305 -0.944 1 98.69 157 THR B CA 1
ATOM 3249 C C . THR B 1 157 ? -3.4 7.25 0.089 1 98.69 157 THR B C 1
ATOM 3251 O O . THR B 1 157 ? -2.217 7.008 0.333 1 98.69 157 THR B O 1
ATOM 3254 N N . ALA B 1 158 ? -4.422 6.699 0.732 1 98.88 158 ALA B N 1
ATOM 3255 C CA . ALA B 1 158 ? -4.219 5.742 1.818 1 98.88 158 ALA B CA 1
ATOM 3256 C C . ALA B 1 158 ? -5.082 4.5 1.626 1 98.88 158 ALA B C 1
ATOM 3258 O O . ALA B 1 158 ? -6.215 4.594 1.146 1 98.88 158 ALA B O 1
ATOM 3259 N N . VAL B 1 159 ? -4.559 3.354 2.008 1 98.94 159 VAL B N 1
ATOM 3260 C CA . VAL B 1 159 ? -5.312 2.111 2.129 1 98.94 159 VAL B CA 1
ATOM 3261 C C . VAL B 1 159 ? -5.133 1.531 3.529 1 98.94 159 VAL B C 1
ATOM 3263 O O . VAL B 1 159 ? -4.047 1.618 4.109 1 98.94 159 VAL B O 1
ATOM 3266 N N . PHE B 1 160 ? -6.164 0.958 4.043 1 98.69 160 PHE B N 1
ATOM 3267 C CA . PHE B 1 160 ? -6.121 0.426 5.398 1 98.69 160 PHE B CA 1
ATOM 3268 C C . PHE B 1 160 ? -7.078 -0.751 5.551 1 98.69 160 PHE B C 1
ATOM 3270 O O . PHE B 1 160 ? -8.023 -0.894 4.77 1 98.69 160 PHE B O 1
ATOM 3277 N N . GLY B 1 161 ? -6.77 -1.634 6.453 1 96.81 161 GLY B N 1
ATOM 3278 C CA . GLY B 1 161 ? -7.555 -2.83 6.707 1 96.81 161 GLY B CA 1
ATOM 3279 C C . GLY B 1 161 ? -8.5 -2.686 7.887 1 96.81 161 GLY B C 1
ATOM 3280 O O . GLY B 1 161 ? -8.984 -1.588 8.172 1 96.81 161 GLY B O 1
ATOM 3281 N N . LYS B 1 162 ? -8.773 -3.836 8.477 1 94.88 162 LYS B N 1
ATOM 3282 C CA . LYS B 1 162 ? -9.656 -3.902 9.641 1 94.88 162 LYS B CA 1
ATOM 3283 C C . LYS B 1 162 ? -9.18 -2.971 10.75 1 94.88 162 LYS B C 1
ATOM 3285 O O . LYS B 1 162 ? -7.98 -2.879 11.016 1 94.88 162 LYS B O 1
ATOM 3290 N N . GLY B 1 163 ? -10.18 -2.299 11.367 1 95.69 163 GLY B N 1
ATOM 3291 C CA . GLY B 1 163 ? -9.852 -1.391 12.453 1 95.69 163 GLY B CA 1
ATOM 3292 C C . GLY B 1 163 ? -9.172 -0.115 11.984 1 95.69 163 GLY B C 1
ATOM 3293 O O . GLY B 1 163 ? -8.516 0.569 12.773 1 95.69 163 GLY B O 1
ATOM 3294 N N . ASN B 1 164 ? -9.156 0.145 10.68 1 97.94 164 ASN B N 1
ATOM 3295 C CA . ASN B 1 164 ? -8.562 1.333 10.07 1 97.94 164 ASN B CA 1
ATOM 3296 C C . ASN B 1 164 ? -7.051 1.376 10.281 1 97.94 164 ASN B C 1
ATOM 3298 O O . ASN B 1 164 ? -6.473 2.451 10.453 1 97.94 164 ASN B O 1
ATOM 3302 N N . ARG B 1 165 ? -6.512 0.157 10.352 1 98 165 ARG B N 1
ATOM 3303 C CA . ARG B 1 165 ? -5.059 0.053 10.422 1 98 165 ARG B CA 1
ATOM 3304 C C . ARG B 1 165 ? -4.434 0.259 9.047 1 98 165 ARG B C 1
ATOM 3306 O O . ARG B 1 165 ? -4.703 -0.505 8.109 1 98 165 ARG B O 1
ATOM 3313 N N . ALA B 1 166 ? -3.598 1.248 8.969 1 98.81 166 ALA B N 1
ATOM 3314 C CA . ALA B 1 166 ? -3.014 1.588 7.676 1 98.81 166 ALA B CA 1
ATOM 3315 C C . ALA B 1 166 ? -2.184 0.431 7.129 1 98.81 166 ALA B C 1
ATOM 3317 O O . ALA B 1 166 ? -1.463 -0.234 7.875 1 98.81 166 ALA B O 1
ATOM 3318 N N . LEU B 1 167 ? -2.307 0.246 5.879 1 98.81 167 LEU B N 1
ATOM 3319 C CA . LEU B 1 167 ? -1.446 -0.697 5.172 1 98.81 167 LEU B CA 1
ATOM 3320 C C . LEU B 1 167 ? -0.388 0.038 4.359 1 98.81 167 LEU B C 1
ATOM 3322 O O . LEU B 1 167 ? 0.778 -0.363 4.34 1 98.81 167 LEU B O 1
ATOM 3326 N N . TYR B 1 168 ? -0.853 1.088 3.738 1 98.94 168 TYR B N 1
ATOM 3327 C CA . TYR B 1 168 ? 0.122 1.829 2.945 1 98.94 168 TYR B CA 1
ATOM 3328 C C . TYR B 1 168 ? -0.399 3.219 2.602 1 98.94 168 TYR B C 1
ATOM 3330 O O . TYR B 1 168 ? -1.601 3.479 2.695 1 98.94 168 TYR B O 1
ATOM 3338 N N . PHE B 1 169 ? 0.472 4.121 2.266 1 98.94 169 PHE B N 1
ATOM 3339 C CA . PHE B 1 169 ? 0.236 5.449 1.714 1 98.94 169 PHE B CA 1
ATOM 3340 C C . PHE B 1 169 ? 1.062 5.668 0.452 1 98.94 169 PHE B C 1
ATOM 3342 O O . PHE B 1 169 ? 2.213 5.23 0.375 1 98.94 169 PHE B O 1
ATOM 3349 N N . SER B 1 170 ? 0.522 6.422 -0.497 1 98.88 170 SER B N 1
ATOM 3350 C CA . SER B 1 170 ? 1.295 6.59 -1.725 1 98.88 170 SER B CA 1
ATOM 3351 C C . SER B 1 170 ? 0.914 7.875 -2.447 1 98.88 170 SER B C 1
ATOM 3353 O O . SER B 1 170 ? -0.229 8.328 -2.357 1 98.88 170 SER B O 1
ATOM 3355 N N . LYS B 1 171 ? 1.894 8.398 -3.121 1 97.88 171 LYS B N 1
ATOM 3356 C CA . LYS B 1 171 ? 1.651 9.477 -4.074 1 97.88 171 LYS B CA 1
ATOM 3357 C C . LYS B 1 171 ? 0.946 8.961 -5.324 1 97.88 171 LYS B C 1
ATOM 3359 O O . LYS B 1 171 ? 0.457 9.75 -6.137 1 97.88 171 LYS B O 1
ATOM 3364 N N . GLU B 1 172 ? 0.856 7.672 -5.52 1 98 172 GLU B N 1
ATOM 3365 C CA . GLU B 1 172 ? 0.001 7.059 -6.531 1 98 172 GLU B CA 1
ATOM 3366 C C . GLU B 1 172 ? -1.444 6.965 -6.051 1 98 172 GLU B C 1
ATOM 3368 O O . GLU B 1 172 ? -1.737 7.254 -4.887 1 98 172 GLU B O 1
ATOM 3373 N N . 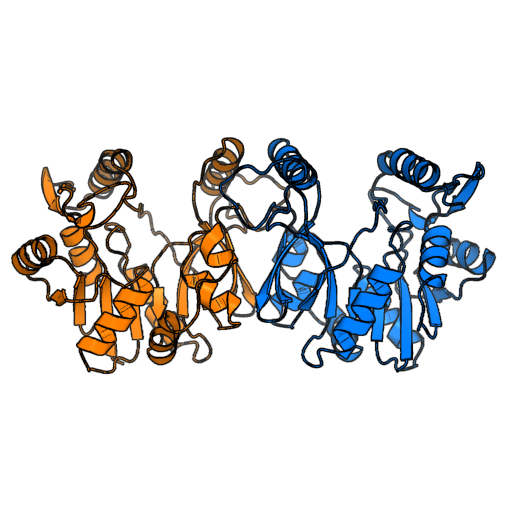VAL B 1 173 ? -2.34 6.652 -6.98 1 98 173 VAL B N 1
ATOM 3374 C CA . VAL B 1 173 ? -3.752 6.547 -6.629 1 98 173 VAL B CA 1
ATOM 3375 C C . VAL B 1 173 ? -4.094 5.102 -6.285 1 98 173 VAL B C 1
ATOM 3377 O O . VAL B 1 173 ? -4.273 4.27 -7.18 1 98 173 VAL B O 1
ATOM 3380 N N . ILE B 1 174 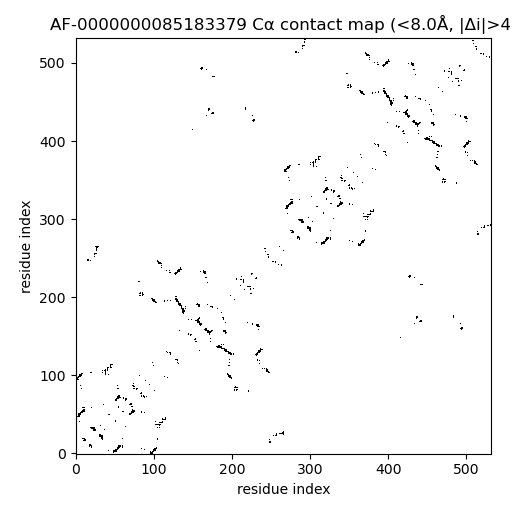? -4.137 4.852 -5.031 1 98.75 174 ILE B N 1
ATOM 3381 C CA . ILE B 1 174 ? -4.492 3.516 -4.562 1 98.75 174 ILE B CA 1
ATOM 3382 C C . ILE B 1 174 ? -5.719 3.598 -3.656 1 98.75 174 ILE B C 1
ATOM 3384 O O . ILE B 1 174 ? -5.93 4.602 -2.977 1 98.75 174 ILE B O 1
ATOM 3388 N N . PRO B 1 175 ? -6.566 2.529 -3.604 1 98.69 175 PRO B N 1
ATOM 3389 C CA . PRO B 1 175 ? -6.473 1.278 -4.359 1 98.69 175 PRO B CA 1
ATOM 3390 C C . PRO B 1 175 ? -6.871 1.444 -5.824 1 98.69 175 PRO B C 1
ATOM 3392 O O . PRO B 1 175 ? -7.43 2.477 -6.203 1 98.69 175 PRO B O 1
ATOM 3395 N N . PHE B 1 176 ? -6.535 0.411 -6.602 1 98.06 176 PHE B N 1
ATOM 3396 C CA . PHE B 1 176 ? -7.059 0.312 -7.957 1 98.06 176 PHE B CA 1
ATOM 3397 C C . PHE B 1 176 ? -8.57 0.145 -7.941 1 98.06 176 PHE B C 1
ATOM 3399 O O . PHE B 1 176 ? -9.109 -0.651 -7.168 1 98.06 176 PHE B O 1
ATOM 3406 N N . THR B 1 177 ? -9.422 0.808 -8.641 1 93.25 177 THR B N 1
ATOM 3407 C CA . THR B 1 177 ? -10.875 0.696 -8.609 1 93.25 177 THR B CA 1
ATOM 3408 C C . THR B 1 177 ? -11.406 0.123 -9.922 1 93.25 177 THR B C 1
ATOM 3410 O O . THR B 1 177 ? -12.469 -0.491 -9.945 1 93.25 177 THR B O 1
ATOM 3413 N N . GLY B 1 178 ? -10.914 0.108 -10.922 1 87.12 178 GLY B N 1
ATOM 3414 C CA . GLY B 1 178 ? -11.242 -0.525 -12.195 1 87.12 178 GLY B CA 1
ATOM 3415 C C . GLY B 1 178 ? -12.508 0.02 -12.828 1 87.12 178 GLY B C 1
ATOM 3416 O O . GLY B 1 178 ? -13.023 -0.557 -13.781 1 87.12 178 GLY B O 1
ATOM 3417 N N . ARG B 1 179 ? -13.18 1.025 -12.141 1 91.88 179 ARG B N 1
ATOM 3418 C CA . ARG B 1 179 ? -14.398 1.586 -12.711 1 91.88 179 ARG B CA 1
ATOM 3419 C C . ARG B 1 179 ? -14.414 3.105 -12.594 1 91.88 179 ARG B C 1
ATOM 3421 O O . ARG B 1 179 ? -13.594 3.686 -11.883 1 91.88 179 ARG B O 1
ATOM 3428 N N . GLN B 1 180 ? -15.375 3.686 -13.312 1 93.5 180 GLN B N 1
ATOM 3429 C CA . GLN B 1 180 ? -15.586 5.129 -13.242 1 93.5 180 GLN B CA 1
ATOM 3430 C C . GLN B 1 180 ? -16.656 5.48 -12.219 1 93.5 180 GLN B C 1
ATOM 3432 O O . GLN B 1 180 ? -17.562 4.68 -11.953 1 93.5 180 GLN B O 1
ATOM 3437 N N . TYR B 1 181 ? -16.453 6.594 -11.656 1 97.62 181 TYR B N 1
ATOM 3438 C CA . TYR B 1 181 ? -17.391 7.113 -10.672 1 97.62 181 TYR B CA 1
ATOM 3439 C C . TYR B 1 181 ? -17.953 8.461 -11.117 1 97.62 181 TYR B C 1
ATOM 3441 O O . TYR B 1 181 ? -17.234 9.281 -11.695 1 97.62 181 TYR B O 1
ATOM 3449 N N . SER B 1 182 ? -19.266 8.633 -10.781 1 98 182 SER B N 1
ATOM 3450 C CA . SER B 1 182 ? -19.812 9.961 -11.016 1 98 182 SER B CA 1
ATOM 3451 C C . SER B 1 182 ? -19.219 10.992 -10.062 1 98 182 SER B C 1
ATOM 3453 O O . SER B 1 182 ? -18.672 10.633 -9.008 1 98 182 SER B O 1
ATOM 3455 N N . ASP B 1 183 ? -19.281 12.25 -10.422 1 97.19 183 ASP B N 1
ATOM 3456 C CA . ASP B 1 183 ? -18.578 13.312 -9.719 1 97.19 183 ASP B CA 1
ATOM 3457 C C . ASP B 1 183 ? -18.922 13.312 -8.234 1 97.19 183 ASP B C 1
ATOM 3459 O O . ASP B 1 183 ? -18.062 13.531 -7.387 1 97.19 183 ASP B O 1
ATOM 3463 N N . ASP B 1 184 ? -20.141 13.047 -7.898 1 96.81 184 ASP B N 1
ATOM 3464 C CA . ASP B 1 184 ? -20.578 13.172 -6.512 1 96.81 184 ASP B CA 1
ATOM 3465 C C . ASP B 1 184 ? -20.625 11.812 -5.824 1 96.81 184 ASP B C 1
ATOM 3467 O O . ASP B 1 184 ? -20.984 11.719 -4.648 1 96.81 184 ASP B O 1
ATOM 3471 N N . GLU B 1 185 ? -20.25 10.758 -6.527 1 97.88 185 GLU B N 1
ATOM 3472 C CA . GLU B 1 185 ? -20.266 9.398 -5.996 1 97.88 185 GLU B CA 1
ATOM 3473 C C . GLU B 1 185 ? -19.094 9.156 -5.051 1 97.88 185 GLU B C 1
ATOM 3475 O O . GLU B 1 185 ? -17.953 9.492 -5.375 1 97.88 185 GLU B O 1
ATOM 3480 N N . PRO B 1 186 ? -19.422 8.727 -3.818 1 97.75 186 PRO B N 1
ATOM 3481 C CA . PRO B 1 186 ? -18.297 8.336 -2.965 1 97.75 186 PRO B CA 1
ATOM 3482 C C . PRO B 1 186 ? -17.438 7.238 -3.59 1 97.75 186 PRO B C 1
ATOM 3484 O O . PRO B 1 186 ? -17.969 6.344 -4.258 1 97.75 186 PRO B O 1
ATOM 3487 N N . THR B 1 187 ? -16.188 7.285 -3.439 1 98.44 187 THR B N 1
ATOM 3488 C CA . THR B 1 187 ? -15.266 6.312 -4.012 1 98.44 187 THR B CA 1
ATOM 3489 C C . THR B 1 187 ? -14.523 5.551 -2.912 1 98.44 187 THR B C 1
ATOM 3491 O O . THR B 1 187 ? -14.578 5.938 -1.743 1 98.44 187 THR B O 1
ATOM 3494 N N . PRO B 1 188 ? -13.844 4.461 -3.242 1 98.25 188 PRO B N 1
ATOM 3495 C CA . PRO B 1 188 ? -13.07 3.729 -2.238 1 98.25 188 PRO B CA 1
ATOM 3496 C C . PRO B 1 188 ? -11.695 4.344 -1.99 1 98.25 188 PRO B C 1
ATOM 3498 O O . PRO B 1 188 ? -10.898 3.803 -1.213 1 98.25 188 PRO B O 1
ATOM 3501 N N . VAL B 1 189 ? -11.398 5.461 -2.619 1 98.62 189 VAL B N 1
ATOM 3502 C CA . VAL B 1 189 ? -10.094 6.098 -2.49 1 98.62 189 VAL B CA 1
ATOM 3503 C C . VAL B 1 189 ? -10.133 7.156 -1.394 1 98.62 189 VAL B C 1
ATOM 3505 O O . VAL B 1 189 ? -11.078 7.945 -1.322 1 98.62 189 VAL B O 1
ATOM 3508 N N . PHE B 1 190 ? -9.133 7.117 -0.542 1 98.75 190 PHE B N 1
ATOM 3509 C CA . PHE B 1 190 ? -9.039 8.062 0.562 1 98.75 190 PHE B CA 1
ATOM 3510 C C . PHE B 1 190 ? -7.848 8.992 0.388 1 98.75 190 PHE B C 1
ATOM 3512 O O . PHE B 1 190 ? -6.738 8.539 0.101 1 98.75 190 PHE B O 1
ATOM 3519 N N . HIS B 1 191 ? -8.109 10.281 0.542 1 98.06 191 HIS B N 1
ATOM 3520 C CA . HIS B 1 191 ? -7.086 11.32 0.522 1 98.06 191 HIS B CA 1
ATOM 3521 C C . HIS B 1 191 ? -6.469 11.516 1.903 1 98.06 191 HIS B C 1
ATOM 3523 O O . HIS B 1 191 ? -7.184 11.781 2.875 1 98.06 191 HIS B O 1
ATOM 3529 N N . HIS B 1 192 ? -5.168 11.312 2.002 1 98.06 192 HIS B N 1
ATOM 3530 C CA . HIS B 1 192 ? -4.441 11.531 3.248 1 98.06 192 HIS B CA 1
ATOM 3531 C C . HIS B 1 192 ? -4.137 13.008 3.461 1 98.06 192 HIS B C 1
ATOM 3533 O O . HIS B 1 192 ? -3.713 13.695 2.531 1 98.06 192 HIS B O 1
ATOM 3539 N N . VAL B 1 193 ? -4.363 13.516 4.625 1 95.69 193 VAL B N 1
ATOM 3540 C CA . VAL B 1 193 ? -3.992 14.867 5.031 1 95.69 193 VAL B CA 1
ATOM 3541 C C . VAL B 1 193 ? -2.818 14.805 6.004 1 95.69 193 VAL B C 1
ATOM 3543 O O . VAL B 1 193 ? -2.85 14.062 6.984 1 95.69 193 VAL B O 1
ATOM 3546 N N . GLY B 1 194 ? -1.832 15.578 5.828 1 96 194 GLY B N 1
ATOM 3547 C CA . GLY B 1 194 ? -0.55 15.508 6.512 1 96 194 GLY B CA 1
ATOM 3548 C C . GLY B 1 194 ? -0.582 16.109 7.902 1 96 194 GLY B C 1
ATOM 3549 O O . GLY B 1 194 ? 0.121 17.094 8.172 1 96 194 GLY B O 1
ATOM 3550 N N . VAL B 1 195 ? -1.338 15.656 8.797 1 97.88 195 VAL B N 1
ATOM 3551 C CA . VAL B 1 195 ? -1.337 15.93 10.234 1 97.88 195 VAL B CA 1
ATOM 3552 C C . VAL B 1 195 ? -1.274 14.617 11.008 1 97.88 195 VAL B C 1
ATOM 3554 O O . VAL B 1 195 ? -1.836 13.609 10.578 1 97.88 195 VAL B O 1
ATOM 3557 N N . TYR B 1 196 ? -0.577 14.656 12.164 1 98.69 196 TYR B N 1
ATOM 3558 C CA . TYR B 1 196 ? -0.332 13.406 12.883 1 98.69 196 TYR B CA 1
ATOM 3559 C C . TYR B 1 196 ? -0.536 13.594 14.383 1 98.69 196 TYR B C 1
ATOM 3561 O O . TYR B 1 196 ? -0.227 14.648 14.93 1 98.69 196 TYR B O 1
ATOM 3569 N N . ALA B 1 197 ? -1.041 12.633 15.031 1 98.88 197 ALA B N 1
ATOM 3570 C CA . ALA B 1 197 ? -1.038 12.5 16.484 1 98.88 197 ALA B CA 1
ATOM 3571 C C . ALA B 1 197 ? -0.245 11.266 16.922 1 98.88 197 ALA B C 1
ATOM 3573 O O . ALA B 1 197 ? -0.437 10.172 16.391 1 98.88 197 ALA B O 1
ATOM 3574 N N . TYR B 1 198 ? 0.598 11.469 17.891 1 98.75 198 TYR B N 1
ATOM 3575 C CA . TYR B 1 198 ? 1.499 10.406 18.312 1 98.75 198 TYR B CA 1
ATOM 3576 C C . TYR B 1 198 ? 1.297 10.07 19.781 1 98.75 198 TYR B C 1
ATOM 3578 O O . TYR B 1 198 ? 1.058 10.961 20.609 1 98.75 198 TYR B O 1
ATOM 3586 N N . ARG B 1 199 ? 1.51 8.82 20.078 1 98.38 199 ARG B N 1
ATOM 3587 C CA . ARG B 1 199 ? 1.91 8.492 21.438 1 98.38 199 ARG B CA 1
ATOM 3588 C C . ARG B 1 199 ? 3.357 8.898 21.703 1 98.38 199 ARG B C 1
ATOM 3590 O O . ARG B 1 199 ? 4.219 8.734 20.828 1 98.38 199 ARG B O 1
ATOM 3597 N N . PRO B 1 200 ? 3.596 9.336 22.891 1 97.88 200 PRO B N 1
ATOM 3598 C CA . PRO B 1 200 ? 4.926 9.891 23.172 1 97.88 200 PRO B CA 1
ATOM 3599 C C . PRO B 1 200 ? 6.043 8.875 22.953 1 97.88 200 PRO B C 1
ATOM 3601 O O . PRO B 1 200 ? 7.09 9.219 22.391 1 97.88 200 PRO B O 1
ATOM 3604 N N . ALA B 1 201 ? 5.832 7.641 23.328 1 97.69 201 ALA B N 1
ATOM 3605 C CA . ALA B 1 201 ? 6.875 6.629 23.172 1 97.69 201 ALA B CA 1
ATOM 3606 C C . ALA B 1 201 ? 7.172 6.379 21.703 1 97.69 201 ALA B C 1
ATOM 3608 O O . ALA B 1 201 ? 8.328 6.223 21.312 1 97.69 201 ALA B O 1
ATOM 3609 N N . ALA B 1 202 ? 6.125 6.32 20.906 1 98.25 202 ALA B N 1
ATOM 3610 C CA . ALA B 1 202 ? 6.293 6.125 19.469 1 98.25 202 ALA B CA 1
ATOM 3611 C C . ALA B 1 202 ? 7.016 7.309 18.828 1 98.25 202 ALA B C 1
ATOM 3613 O O . ALA B 1 202 ? 7.918 7.125 18.016 1 98.25 202 ALA B O 1
ATOM 3614 N N . LEU B 1 203 ? 6.629 8.484 19.219 1 98.69 203 LEU B N 1
ATOM 3615 C CA . LEU B 1 203 ? 7.277 9.688 18.703 1 98.69 203 LEU B CA 1
ATOM 3616 C C . LEU B 1 203 ? 8.758 9.719 19.078 1 98.69 203 LEU B C 1
ATOM 3618 O O . LEU B 1 203 ? 9.602 10.055 18.25 1 98.69 203 LEU B O 1
ATOM 3622 N N . ALA B 1 204 ? 9.078 9.344 20.25 1 98.31 204 ALA B N 1
ATOM 3623 C CA . ALA B 1 204 ? 10.445 9.375 20.75 1 98.31 204 ALA B CA 1
ATOM 3624 C C . ALA B 1 204 ? 11.328 8.367 20.031 1 98.31 204 ALA B C 1
ATOM 3626 O O . ALA B 1 204 ? 12.531 8.586 19.875 1 98.31 204 ALA B O 1
ATOM 3627 N N . ALA B 1 205 ? 10.75 7.277 19.562 1 98.38 205 ALA B N 1
ATOM 3628 C CA . ALA B 1 205 ? 11.5 6.215 18.906 1 98.38 205 ALA B CA 1
ATOM 3629 C C . ALA B 1 205 ? 11.844 6.598 17.469 1 98.38 205 ALA B C 1
ATOM 3631 O O . ALA B 1 205 ? 12.844 6.129 16.922 1 98.38 205 ALA B O 1
ATOM 3632 N N . TYR B 1 206 ? 11.117 7.461 16.859 1 98.5 206 TYR B N 1
ATOM 3633 C CA . TYR B 1 206 ? 11.125 7.77 15.43 1 98.5 206 TYR B CA 1
ATOM 3634 C C . TYR B 1 206 ? 12.5 8.242 14.977 1 98.5 206 TYR B C 1
ATOM 3636 O O . TYR B 1 206 ? 13.047 7.723 14.008 1 98.5 206 TYR B O 1
ATOM 3644 N N . PRO B 1 207 ? 13.141 9.211 15.641 1 98.19 207 PRO B N 1
ATOM 3645 C CA . PRO B 1 207 ? 14.438 9.703 15.172 1 98.19 207 PRO B CA 1
ATOM 3646 C C . PRO B 1 207 ? 15.531 8.633 15.219 1 98.19 207 PRO B C 1
ATOM 3648 O O . PRO B 1 207 ? 16.562 8.781 14.562 1 98.19 207 PRO B O 1
ATOM 3651 N N . GLY B 1 208 ? 15.281 7.609 15.984 1 97.88 208 GLY B N 1
ATOM 3652 C CA . GLY B 1 208 ? 16.281 6.559 16.125 1 97.88 208 GLY B CA 1
ATOM 3653 C C . GLY B 1 208 ? 16.281 5.57 14.977 1 97.88 208 GLY B C 1
ATOM 3654 O O . GLY B 1 208 ? 17.219 4.789 14.82 1 97.88 208 GLY B O 1
ATOM 3655 N N . TRP B 1 209 ? 15.289 5.574 14.172 1 97.19 209 TRP B N 1
ATOM 3656 C CA . TRP B 1 209 ? 15.203 4.691 13.008 1 97.19 209 TRP B CA 1
ATOM 3657 C C . TRP B 1 209 ? 15.797 5.359 11.773 1 97.19 209 TRP B C 1
ATOM 3659 O O . TRP B 1 209 ? 15.633 6.562 11.57 1 97.19 209 TRP B O 1
ATOM 3669 N N . PRO B 1 210 ? 16.531 4.574 10.992 1 96.25 210 PRO B N 1
ATOM 3670 C CA . PRO B 1 210 ? 16.953 5.145 9.703 1 96.25 210 PRO B CA 1
ATOM 3671 C C . PRO B 1 210 ? 15.781 5.461 8.789 1 96.25 210 PRO B C 1
ATOM 3673 O O . PRO B 1 210 ? 14.711 4.863 8.922 1 96.25 210 PRO B O 1
ATOM 3676 N N . THR B 1 211 ? 15.945 6.449 7.922 1 97.38 211 THR B N 1
ATOM 3677 C CA . THR B 1 211 ? 14.945 6.668 6.883 1 97.38 211 THR B CA 1
ATOM 3678 C C . THR B 1 211 ? 14.812 5.438 5.992 1 97.38 211 THR B C 1
ATOM 3680 O O . THR B 1 211 ? 15.797 4.98 5.402 1 97.38 211 THR B O 1
ATOM 3683 N N . GLY B 1 212 ? 13.633 4.898 5.914 1 97.06 212 GLY B N 1
ATOM 3684 C CA . GLY B 1 212 ? 13.406 3.713 5.098 1 97.06 212 GLY B CA 1
ATOM 3685 C C . GLY B 1 212 ? 13.25 4.027 3.621 1 97.06 212 GLY B C 1
ATOM 3686 O O . GLY B 1 212 ? 13.055 5.184 3.244 1 97.06 212 GLY B O 1
ATOM 3687 N N . PRO B 1 213 ? 13.383 3.002 2.76 1 97.56 213 PRO B N 1
ATOM 3688 C CA . PRO B 1 213 ? 13.289 3.219 1.314 1 97.56 213 PRO B CA 1
ATOM 3689 C C . PRO B 1 213 ? 11.93 3.766 0.884 1 97.56 213 PRO B C 1
ATOM 3691 O O . PRO B 1 213 ? 11.859 4.629 0.004 1 97.56 213 PRO B O 1
ATOM 3694 N N . LEU B 1 214 ? 10.836 3.279 1.469 1 98.69 214 LEU B N 1
ATOM 3695 C CA . LEU B 1 214 ? 9.508 3.74 1.071 1 98.69 214 LEU B CA 1
ATOM 3696 C C . LEU B 1 214 ? 9.289 5.188 1.499 1 98.69 214 LEU B C 1
ATOM 3698 O O . LEU B 1 214 ? 8.711 5.977 0.75 1 98.69 214 LEU B O 1
ATOM 3702 N N . GLU B 1 215 ? 9.711 5.52 2.752 1 98.5 215 GLU B N 1
ATOM 3703 C CA . GLU B 1 215 ? 9.648 6.91 3.184 1 98.5 215 GLU B CA 1
ATOM 3704 C C . GLU B 1 215 ? 10.406 7.82 2.221 1 98.5 215 GLU B C 1
ATOM 3706 O O . GLU B 1 215 ? 9.906 8.883 1.834 1 98.5 215 GLU B O 1
ATOM 3711 N N . ALA B 1 216 ? 11.609 7.402 1.842 1 97.62 216 ALA B N 1
ATOM 3712 C CA . ALA B 1 216 ? 12.453 8.203 0.964 1 97.62 216 ALA B CA 1
ATOM 3713 C C . ALA B 1 216 ? 11.805 8.398 -0.402 1 97.62 216 ALA B C 1
ATOM 3715 O O . ALA B 1 216 ? 11.805 9.508 -0.945 1 97.62 216 ALA B O 1
ATOM 3716 N N . LEU B 1 217 ? 11.234 7.383 -0.958 1 97.94 217 LEU B N 1
ATOM 3717 C CA . LEU B 1 217 ? 10.664 7.414 -2.301 1 97.94 217 LEU B CA 1
ATOM 3718 C C . LEU B 1 217 ? 9.359 8.203 -2.32 1 97.94 217 LEU B C 1
ATOM 3720 O O . LEU B 1 217 ? 9.148 9.047 -3.195 1 97.94 217 LEU B O 1
ATOM 3724 N N . GLU B 1 218 ? 8.5 7.977 -1.354 1 98.06 218 GLU B N 1
ATOM 3725 C CA . GLU B 1 218 ? 7.176 8.586 -1.3 1 98.06 218 GLU B CA 1
ATOM 3726 C C . GLU B 1 218 ? 7.234 9.977 -0.658 1 98.06 218 GLU B C 1
ATOM 3728 O O . GLU B 1 218 ? 6.32 10.781 -0.833 1 98.06 218 GLU B O 1
ATOM 3733 N N . GLY B 1 219 ? 8.242 10.25 0.15 1 96.12 219 GLY B N 1
ATOM 3734 C CA . GLY B 1 219 ? 8.32 11.508 0.875 1 96.12 219 GLY B CA 1
ATOM 3735 C C . GLY B 1 219 ? 7.277 11.633 1.968 1 96.12 219 GLY B C 1
ATOM 3736 O O . GLY B 1 219 ? 6.684 12.695 2.141 1 96.12 219 GLY B O 1
ATOM 3737 N N . LEU B 1 220 ? 6.977 10.555 2.578 1 97.81 220 LEU B N 1
ATOM 3738 C CA . LEU B 1 220 ? 5.918 10.516 3.578 1 97.81 220 LEU B CA 1
ATOM 3739 C C . LEU B 1 220 ? 6.449 10.023 4.918 1 97.81 220 LEU B C 1
ATOM 3741 O O . LEU B 1 220 ? 6.902 8.883 5.031 1 97.81 220 LEU B O 1
ATOM 3745 N N . GLU B 1 221 ? 6.266 10.82 5.977 1 98 221 GLU B N 1
ATOM 3746 C CA . GLU B 1 221 ? 6.879 10.57 7.277 1 98 221 GLU B CA 1
ATOM 3747 C C . GLU B 1 221 ? 6.273 9.336 7.941 1 98 221 GLU B C 1
ATOM 3749 O O . GLU B 1 221 ? 6.973 8.578 8.617 1 98 221 GLU B O 1
ATOM 3754 N N . GLN B 1 222 ? 4.957 9.094 7.77 1 98.56 222 GLN B N 1
ATOM 3755 C CA . GLN B 1 222 ? 4.273 8.008 8.469 1 98.56 222 GLN B CA 1
ATOM 3756 C C . GLN B 1 222 ? 4.723 6.645 7.941 1 98.56 222 GLN B C 1
ATOM 3758 O O . GLN B 1 222 ? 4.516 5.625 8.602 1 98.56 222 GLN B O 1
ATOM 3763 N N . LEU B 1 223 ? 5.371 6.582 6.766 1 98.81 223 LEU B N 1
ATOM 3764 C CA . LEU B 1 223 ? 5.82 5.312 6.211 1 98.81 223 LEU B CA 1
ATOM 3765 C C . LEU B 1 223 ? 6.965 4.73 7.031 1 98.81 223 LEU B C 1
ATOM 3767 O O . LEU B 1 223 ? 7.168 3.516 7.051 1 98.81 223 LEU B O 1
ATOM 3771 N N . ARG B 1 224 ? 7.723 5.594 7.738 1 98.56 224 ARG B N 1
ATOM 3772 C CA . ARG B 1 224 ? 8.773 5.07 8.609 1 98.56 224 ARG B CA 1
ATOM 3773 C C . ARG B 1 224 ? 8.195 4.141 9.672 1 98.56 224 ARG B C 1
ATOM 3775 O O . ARG B 1 224 ? 8.805 3.133 10.023 1 98.56 224 ARG B O 1
ATOM 3782 N N . PHE B 1 225 ? 7.008 4.531 10.211 1 98.69 225 PHE B N 1
ATOM 3783 C CA . PHE B 1 225 ? 6.332 3.682 11.188 1 98.69 225 PHE B CA 1
ATOM 3784 C C . PHE B 1 225 ? 5.91 2.361 10.555 1 98.69 225 PHE B C 1
ATOM 3786 O O . PHE B 1 225 ? 6.148 1.291 11.117 1 98.69 225 PHE B O 1
ATOM 3793 N N . LEU B 1 226 ? 5.336 2.398 9.367 1 98.5 226 LEU B N 1
ATOM 3794 C CA . LEU B 1 226 ? 4.863 1.189 8.703 1 98.5 226 LEU B CA 1
ATOM 3795 C C . LEU B 1 226 ? 6.027 0.266 8.359 1 98.5 226 LEU B C 1
ATOM 3797 O O . LEU B 1 226 ? 5.926 -0.953 8.516 1 98.5 226 LEU B O 1
ATOM 3801 N N . GLU B 1 227 ? 7.113 0.879 7.887 1 98.19 227 GLU B N 1
ATOM 3802 C CA . GLU B 1 227 ? 8.289 0.092 7.523 1 98.19 227 GLU B CA 1
ATOM 3803 C C . GLU B 1 227 ? 8.852 -0.641 8.734 1 98.19 227 GLU B C 1
ATOM 3805 O O . GLU B 1 227 ? 9.516 -1.669 8.594 1 98.19 227 GLU B O 1
ATOM 3810 N N . GLN B 1 228 ? 8.547 -0.153 9.969 1 96.88 228 GLN B N 1
ATOM 3811 C CA . GLN B 1 228 ? 9.016 -0.755 11.211 1 96.88 228 GLN B CA 1
ATOM 3812 C C . GLN B 1 228 ? 7.965 -1.687 11.805 1 96.88 228 GLN B C 1
ATOM 3814 O O . GLN B 1 228 ? 8.148 -2.227 12.898 1 96.88 228 GLN B O 1
ATOM 3819 N N . GLY B 1 229 ? 6.887 -1.83 11.141 1 95.94 229 GLY B N 1
ATOM 3820 C CA . GLY B 1 229 ? 5.824 -2.691 11.633 1 95.94 229 GLY B CA 1
ATOM 3821 C C . GLY B 1 229 ? 5.02 -2.064 12.75 1 95.94 229 GLY B C 1
ATOM 3822 O O . GLY B 1 229 ? 4.43 -2.773 13.57 1 95.94 229 GLY B O 1
ATOM 3823 N N . ARG B 1 230 ? 5.043 -0.706 12.859 1 97.5 230 ARG B N 1
ATOM 3824 C CA . ARG B 1 230 ? 4.289 -0.01 13.898 1 97.5 230 ARG B CA 1
ATOM 3825 C C . ARG B 1 230 ? 2.881 0.328 13.422 1 97.5 230 ARG B C 1
ATOM 3827 O O . ARG B 1 230 ? 2.689 0.728 12.273 1 97.5 230 ARG B O 1
ATOM 3834 N N . PRO B 1 231 ? 1.878 0.201 14.258 1 98.12 231 PRO B N 1
ATOM 3835 C CA . PRO B 1 231 ? 0.49 0.416 13.836 1 98.12 231 PRO B CA 1
ATOM 3836 C C . PRO B 1 231 ? 0.161 1.892 13.625 1 98.12 231 PRO B C 1
ATOM 3838 O O . PRO B 1 231 ? 0.406 2.717 14.508 1 98.12 231 PRO B O 1
ATOM 3841 N N . VAL B 1 232 ? -0.314 2.203 12.523 1 98.81 232 VAL B N 1
ATOM 3842 C CA . VAL B 1 232 ? -0.783 3.533 12.148 1 98.81 232 VAL B CA 1
ATOM 3843 C C . VAL B 1 232 ? -2.301 3.518 11.977 1 98.81 232 VAL B C 1
ATOM 3845 O O . VAL B 1 232 ? -2.84 2.693 11.234 1 98.81 232 VAL B O 1
ATOM 3848 N N . LEU B 1 233 ? -3.002 4.406 12.664 1 98.88 233 LEU B N 1
ATOM 3849 C CA . LEU B 1 233 ? -4.457 4.504 12.594 1 98.88 233 LEU B CA 1
ATOM 3850 C C . LEU B 1 233 ? -4.883 5.562 11.578 1 98.88 233 LEU B C 1
ATOM 3852 O O . LEU B 1 233 ? -4.434 6.707 11.648 1 98.88 233 LEU B O 1
ATOM 3856 N N . CYS B 1 234 ? -5.684 5.172 10.625 1 98.88 234 CYS B N 1
ATOM 3857 C CA . CYS B 1 234 ? -6.344 6.129 9.75 1 98.88 234 CYS B CA 1
ATOM 3858 C C . CYS B 1 234 ? -7.691 6.551 10.32 1 98.88 234 CYS B C 1
ATOM 3860 O O . CYS B 1 234 ? -8.562 5.711 10.555 1 98.88 234 CYS B O 1
ATOM 3862 N N . VAL B 1 235 ? -7.816 7.84 10.562 1 98.88 235 VAL B N 1
ATOM 3863 C CA . VAL B 1 235 ? -9.078 8.367 11.078 1 98.88 235 VAL B CA 1
ATOM 3864 C C . VAL B 1 235 ? -9.852 9.055 9.961 1 98.88 235 VAL B C 1
ATOM 3866 O O . VAL B 1 235 ? -9.398 10.055 9.406 1 98.88 235 VAL B O 1
ATOM 3869 N N . GLU B 1 236 ? -10.977 8.516 9.594 1 98.44 236 GLU B N 1
ATOM 3870 C CA . GLU B 1 236 ? -11.812 9.148 8.578 1 98.44 236 GLU B CA 1
ATOM 3871 C C . GLU B 1 236 ? -12.461 10.422 9.117 1 98.44 236 GLU B C 1
ATOM 3873 O O . GLU B 1 236 ? -13.055 10.422 10.188 1 98.44 236 GLU B O 1
ATOM 3878 N N . VAL B 1 237 ? -12.211 11.477 8.375 1 98.12 237 VAL B N 1
ATOM 3879 C CA . VAL B 1 237 ? -12.789 12.766 8.75 1 98.12 237 VAL B CA 1
ATOM 3880 C C . VAL B 1 237 ? -13.625 13.312 7.602 1 98.12 237 VAL B C 1
ATOM 3882 O O . VAL B 1 237 ? -13.594 12.773 6.492 1 98.12 237 VAL B O 1
ATOM 3885 N N . GLU B 1 238 ? -14.414 14.32 7.945 1 96.88 238 GLU B N 1
ATOM 3886 C CA . GLU B 1 238 ? -15.242 14.992 6.953 1 96.88 238 GLU B CA 1
ATOM 3887 C C . GLU B 1 238 ? -14.758 16.422 6.711 1 96.88 238 GLU B C 1
ATOM 3889 O O . GLU B 1 238 ? -14.422 17.141 7.656 1 96.88 238 GLU B O 1
ATOM 3894 N N . ALA B 1 239 ? -14.688 16.75 5.461 1 94 239 ALA B N 1
ATOM 3895 C CA . ALA B 1 239 ? -14.234 18.094 5.113 1 94 239 ALA B CA 1
ATOM 3896 C C . ALA B 1 239 ? -15.219 19.156 5.598 1 94 239 ALA B C 1
ATOM 3898 O O . ALA B 1 239 ? -14.82 20.219 6.055 1 94 239 ALA B O 1
ATOM 3899 N N . ARG B 1 240 ? -16.516 18.844 5.543 1 94.12 240 ARG B N 1
ATOM 3900 C CA . ARG B 1 240 ? -17.594 19.75 5.938 1 94.12 240 ARG B CA 1
ATOM 3901 C C . ARG B 1 240 ? -17.516 21.062 5.152 1 94.12 240 ARG B C 1
ATOM 3903 O O . ARG B 1 240 ? -17.578 22.141 5.738 1 94.12 240 ARG B O 1
ATOM 3910 N N . GLY B 1 241 ? -17.141 20.953 3.867 1 89.5 241 GLY B N 1
ATOM 3911 C CA . GLY B 1 241 ? -17.125 22.109 2.99 1 89.5 241 GLY B CA 1
ATOM 3912 C C . GLY B 1 241 ? -15.812 22.875 3.023 1 89.5 241 GLY B C 1
ATOM 3913 O O . GLY B 1 241 ? -15.602 23.797 2.23 1 89.5 241 GLY B O 1
ATOM 3914 N N . ARG B 1 242 ? -14.93 22.469 3.9 1 91.12 242 ARG B N 1
ATOM 3915 C CA . ARG B 1 242 ? -13.633 23.141 4 1 91.12 242 ARG B CA 1
ATOM 3916 C C . ARG B 1 242 ? -12.688 22.672 2.904 1 91.12 242 ARG B C 1
ATOM 3918 O O . ARG B 1 242 ? -12.711 21.5 2.512 1 91.12 242 ARG B O 1
ATOM 3925 N N . HIS B 1 243 ? -11.961 23.625 2.439 1 87 243 HIS B N 1
ATOM 3926 C CA . HIS B 1 243 ? -10.82 23.344 1.568 1 87 243 HIS B CA 1
ATOM 3927 C C . HIS B 1 243 ? -9.508 23.375 2.346 1 87 243 HIS B C 1
ATOM 3929 O O . HIS B 1 243 ? -9.375 24.141 3.309 1 87 243 HIS B O 1
ATOM 3935 N N . PHE B 1 244 ? -8.703 22.516 2.061 1 85.12 244 PHE B N 1
ATOM 3936 C CA . PHE B 1 244 ? -7.387 22.578 2.689 1 85.12 244 PHE B CA 1
ATOM 3937 C C . PHE B 1 244 ? -6.285 22.312 1.667 1 85.12 244 PHE B C 1
ATOM 3939 O O . PHE B 1 244 ? -6.488 21.562 0.705 1 85.12 244 PHE B O 1
ATOM 3946 N N . TRP B 1 245 ? -5.203 23.094 1.82 1 87.75 245 TRP B N 1
ATOM 3947 C CA . TRP B 1 245 ? -4.051 23.078 0.924 1 87.75 245 TRP B CA 1
ATOM 3948 C C . TRP B 1 245 ? -2.762 23.359 1.688 1 87.75 245 TRP B C 1
ATOM 3950 O O . TRP B 1 245 ? -2.75 24.156 2.631 1 87.75 245 TRP B O 1
ATOM 3960 N N . GLU B 1 246 ? -1.748 22.656 1.252 1 90.31 246 GLU B N 1
ATOM 3961 C CA . GLU B 1 246 ? -0.426 22.891 1.824 1 90.31 246 GLU B CA 1
ATOM 3962 C C . GLU B 1 246 ? 0.395 23.828 0.946 1 90.31 246 GLU B C 1
ATOM 3964 O O . GLU B 1 246 ? 0.343 23.75 -0.283 1 90.31 246 GLU B O 1
ATOM 3969 N N . LEU B 1 247 ? 1.066 24.766 1.532 1 92.75 247 LEU B N 1
ATOM 3970 C CA . LEU B 1 247 ? 1.989 25.625 0.799 1 92.75 247 LEU B CA 1
ATOM 3971 C C . LEU B 1 247 ? 3.33 24.938 0.592 1 92.75 247 LEU B C 1
ATOM 3973 O O . LEU B 1 247 ? 4.086 24.734 1.546 1 92.75 247 LEU B O 1
ATOM 3977 N N . ASN B 1 248 ? 3.65 24.594 -0.643 1 87.94 248 ASN B N 1
ATOM 3978 C CA . ASN B 1 248 ? 4.914 23.938 -0.939 1 87.94 248 ASN B CA 1
ATOM 3979 C C . ASN B 1 248 ? 5.758 24.734 -1.923 1 87.94 248 ASN B C 1
ATOM 3981 O O . ASN B 1 248 ? 6.988 24.656 -1.901 1 87.94 248 ASN B O 1
ATOM 3985 N N . ASN B 1 249 ? 5.016 25.5 -2.762 1 89.56 249 ASN B N 1
ATOM 3986 C CA . ASN B 1 249 ? 5.656 26.328 -3.785 1 89.56 249 ASN B CA 1
ATOM 3987 C C . ASN B 1 249 ? 5.039 27.719 -3.85 1 89.56 249 ASN B C 1
ATOM 3989 O O . ASN B 1 249 ? 3.91 27.922 -3.396 1 89.56 249 ASN B O 1
ATOM 3993 N N . PRO B 1 250 ? 5.832 28.594 -4.465 1 92.25 250 PRO B N 1
ATOM 3994 C CA . PRO B 1 250 ? 5.312 29.953 -4.555 1 92.25 250 PRO B CA 1
ATOM 3995 C C . PRO B 1 250 ? 3.965 30.031 -5.273 1 92.25 250 PRO B C 1
ATOM 3997 O O . PRO B 1 250 ? 3.115 30.844 -4.914 1 92.25 250 PRO B O 1
ATOM 4000 N N . GLU B 1 251 ? 3.764 29.109 -6.148 1 92.19 251 GLU B N 1
ATOM 4001 C CA . GLU B 1 251 ? 2.545 29.109 -6.953 1 92.19 251 GLU B CA 1
ATOM 4002 C C . GLU B 1 251 ? 1.329 28.734 -6.105 1 92.19 251 GLU B C 1
ATOM 4004 O O . GLU B 1 251 ? 0.188 28.922 -6.531 1 92.19 251 GLU B O 1
ATOM 4009 N N . ASP B 1 252 ? 1.551 28.234 -4.941 1 93.12 252 ASP B N 1
ATOM 4010 C CA . ASP B 1 252 ? 0.458 27.828 -4.059 1 93.12 252 ASP B CA 1
ATOM 4011 C C . ASP B 1 252 ? -0.139 29.047 -3.338 1 93.12 252 ASP B C 1
ATOM 4013 O O . ASP B 1 252 ? -1.247 28.969 -2.801 1 93.12 252 ASP B O 1
ATOM 4017 N N . VAL B 1 253 ? 0.555 30.188 -3.27 1 95.5 253 VAL B N 1
ATOM 4018 C CA . VAL B 1 253 ? 0.15 31.344 -2.48 1 95.5 253 VAL B CA 1
ATOM 4019 C C . VAL B 1 253 ? -1.188 31.875 -2.99 1 95.5 253 VAL B C 1
ATOM 4021 O O . VAL B 1 253 ? -2.158 31.953 -2.232 1 95.5 253 VAL B O 1
ATOM 4024 N N . PRO B 1 254 ? -1.272 32.125 -4.309 1 95.62 254 PRO B N 1
ATOM 4025 C CA . PRO B 1 254 ? -2.566 32.625 -4.773 1 95.62 254 PRO B CA 1
ATOM 4026 C C . PRO B 1 254 ? -3.703 31.625 -4.551 1 95.62 254 PRO B C 1
ATOM 4028 O O . PRO B 1 254 ? -4.844 32.031 -4.312 1 95.62 254 PRO B O 1
ATOM 4031 N N . ARG B 1 255 ? -3.41 30.406 -4.617 1 94 255 ARG B N 1
ATOM 4032 C CA . ARG B 1 255 ? -4.418 29.359 -4.406 1 94 255 ARG B CA 1
ATOM 4033 C C . ARG B 1 255 ? -4.938 29.391 -2.973 1 94 255 ARG B C 1
ATOM 4035 O O . ARG B 1 255 ? -6.152 29.375 -2.748 1 94 255 ARG B O 1
ATOM 4042 N N . ILE B 1 256 ? -4.074 29.453 -2.047 1 95.81 256 ILE B N 1
ATOM 4043 C CA . ILE B 1 256 ? -4.438 29.469 -0.635 1 95.81 256 ILE B CA 1
ATOM 4044 C C . ILE B 1 256 ? -5.199 30.75 -0.312 1 95.81 256 ILE B C 1
ATOM 4046 O O . ILE B 1 256 ? -6.211 30.719 0.392 1 95.81 256 ILE B O 1
ATOM 4050 N N . GLU B 1 257 ? -4.754 31.828 -0.872 1 97.12 257 GLU B N 1
ATOM 4051 C CA . GLU B 1 257 ? -5.434 33.094 -0.629 1 97.12 257 GLU B CA 1
ATOM 4052 C C . GLU B 1 257 ? -6.852 33.094 -1.191 1 97.12 257 GLU B C 1
ATOM 4054 O O . GLU B 1 257 ? -7.773 33.625 -0.575 1 97.12 257 GLU B O 1
ATOM 4059 N N . ALA B 1 258 ? -6.98 32.5 -2.309 1 96.06 258 ALA B N 1
ATOM 4060 C CA . ALA B 1 258 ? -8.312 32.344 -2.893 1 96.06 258 ALA B CA 1
ATOM 4061 C C . ALA B 1 258 ? -9.211 31.5 -2.002 1 96.06 258 ALA B C 1
ATOM 4063 O O . ALA B 1 258 ? -10.398 31.781 -1.845 1 96.06 258 ALA B O 1
ATOM 4064 N N . MET B 1 259 ? -8.664 30.484 -1.447 1 94.94 259 MET B N 1
ATOM 4065 C CA . MET B 1 259 ? -9.414 29.609 -0.555 1 94.94 259 MET B CA 1
ATOM 4066 C C . MET B 1 259 ? -9.812 30.344 0.721 1 94.94 259 MET B C 1
ATOM 4068 O O . MET B 1 259 ? -10.938 30.203 1.204 1 94.94 259 MET B O 1
ATOM 4072 N N . LEU B 1 260 ? -8.867 31.141 1.242 1 95.38 260 LEU B N 1
ATOM 4073 C CA . LEU B 1 260 ? -9.156 31.953 2.426 1 95.38 260 LEU B CA 1
ATOM 4074 C C . LEU B 1 260 ? -10.328 32.875 2.174 1 95.38 260 LEU B C 1
ATOM 4076 O O . LEU B 1 260 ? -11.227 33 3.014 1 95.38 260 LEU B O 1
ATOM 4080 N N . ARG B 1 261 ? -10.328 33.469 1.025 1 95 261 ARG B N 1
ATOM 4081 C CA . ARG B 1 261 ? -11.406 34.375 0.653 1 95 261 ARG B CA 1
ATOM 4082 C C . ARG B 1 261 ? -12.727 33.625 0.515 1 95 261 ARG B C 1
ATOM 4084 O O . ARG B 1 261 ? -13.758 34.062 1.033 1 95 261 ARG B O 1
ATOM 4091 N N . HIS B 1 262 ? -12.633 32.531 -0.113 1 94.06 262 HIS B N 1
ATOM 4092 C CA . HIS B 1 262 ? -13.828 31.75 -0.372 1 94.06 262 HIS B CA 1
ATOM 4093 C C . HIS B 1 262 ? -14.461 31.266 0.928 1 94.06 262 HIS B C 1
ATOM 4095 O O . HIS B 1 262 ? -15.688 31.25 1.056 1 94.06 262 HIS B O 1
ATOM 4101 N N . MET B 1 263 ? -13.633 30.891 1.895 1 93.69 263 MET B N 1
ATOM 4102 C CA . MET B 1 263 ? -14.117 30.344 3.158 1 93.69 263 MET B CA 1
ATOM 4103 C C . MET B 1 263 ? -14.328 31.453 4.184 1 93.69 263 MET B C 1
ATOM 4105 O O . MET B 1 263 ? -14.695 31.172 5.332 1 93.69 263 MET B O 1
ATOM 4109 N N . ASN B 1 264 ? -14.016 32.688 3.801 1 93.5 264 ASN B N 1
ATOM 4110 C CA . ASN B 1 264 ? -14.148 33.875 4.664 1 93.5 264 ASN B CA 1
ATOM 4111 C C . ASN B 1 264 ? -13.305 33.719 5.926 1 93.5 264 ASN B C 1
ATOM 4113 O O . ASN B 1 264 ? -13.781 33.969 7.031 1 93.5 264 ASN B O 1
ATOM 4117 N N . MET B 1 265 ? -12.062 33.312 5.668 1 91.88 265 MET B N 1
ATOM 4118 C CA . MET B 1 265 ? -11.109 33.156 6.762 1 91.88 265 MET B CA 1
ATOM 4119 C C . MET B 1 265 ? -10.133 34.344 6.789 1 91.88 265 MET B C 1
ATOM 4121 O O . MET B 1 265 ? -9.547 34.688 5.766 1 91.88 265 MET B O 1
ATOM 4125 N N . ASN B 1 266 ? -9.984 34.906 7.945 1 88.69 266 ASN B N 1
ATOM 4126 C CA . ASN B 1 266 ? -9.133 36.094 8.078 1 88.69 266 ASN B CA 1
ATOM 4127 C C . ASN B 1 266 ? -7.672 35.719 8.312 1 88.69 266 ASN B C 1
ATOM 4129 O O . ASN B 1 266 ? -7.387 34.656 8.883 1 88.69 266 ASN B O 1
#

Nearest PDB structures (foldseek):
  4xwi-assembly1_A  TM=8.646E-01  e=2.543E-24  Pseudomonas aeruginosa PAO1
  3pol-assembly1_A  TM=8.411E-01  e=1.005E-24  Acinetobacter baumannii ATCC 17978
  3k8e-assembly2_A  TM=8.693E-01  e=9.807E-23  Escherichia coli K-12
  3k8e-assembly1_D  TM=8.662E-01  e=4.386E-23  Escherichia coli K-12
  7p97-assembly2_BBB  TM=6.281E-01  e=1.594E-06  Mycetohabitans rhizoxinica HKI 454